Protein 4B2V (pdb70)

Nearest PDB structures (foldseek):
  4b2v-assembly1_A  TM=8.662E-01  e=7.352E-05  Hexophthalma dolichocephala
  1g1p-assembly1_A  TM=5.609E-01  e=7.002E+00  unclassified
  4b2v-assembly1_A  TM=1.032E+00  e=1.340E-06  Hexophthalma dolichocephala
  5fzx-assembly1_A  TM=6.991E-01  e=3.817E-02  Scytodes thoracica
  1g1z-assembly1_A  TM=6.228E-01  e=1.407E+00  unclassified

Solvent-accessible surface area: 2789 Å² total; per-residue (Å²): 162,151,66,27,148,100,57,21,142,0,32,81,52,162,168,133,29,105,117,24,59,50,175,24,65,204,47,62,1,92,100,134

Secondary structure (DSSP, 8-state):
-PPPPTT-B---TTTT----SSEEETTEEE--

Structure (mmCIF, N/CA/C/O backbone):
data_4B2V
#
_entry.id   4B2V
#
_cell.length_a   1.000
_cell.length_b   1.000
_cell.length_c   1.000
_cell.angle_alpha   90.00
_cell.angle_beta   90.00
_cell.angle_gamma   90.00
#
_symmetry.space_group_name_H-M   'P 1'
#
loop_
_atom_site.group_PDB
_atom_site.id
_atom_site.type_symbol
_atom_site.label_atom_id
_atom_site.label_alt_id
_atom_site.label_comp_id
_atom_site.label_asym_id
_atom_site.label_entity_id
_atom_site.label_seq_id
_atom_site.pdbx_PDB_ins_code
_atom_site.Cartn_x
_atom_site.Cartn_y
_atom_site.Cartn_z
_atom_site.occupancy
_atom_site.B_iso_or_equiv
_atom_site.auth_seq_id
_atom_site.auth_comp_id
_atom_site.auth_asym_id
_atom_site.auth_atom_id
_atom_site.pdbx_PDB_model_num
ATOM 1 N N . SER A 1 1 ? -4.567 -13.466 -3.521 1.00 0.00 1 SER A N 1
ATOM 2 C CA . SER A 1 1 ? -4.383 -12.034 -3.839 1.00 0.00 1 SER A CA 1
ATOM 3 C C . SER A 1 1 ? -5.529 -11.203 -3.268 1.00 0.00 1 SER A C 1
ATOM 4 O O . SER A 1 1 ? -6.436 -10.791 -3.993 1.00 0.00 1 SER A O 1
ATOM 14 N N . GLU A 1 2 ? -5.491 -10.967 -1.966 1.00 0.00 2 GLU A N 1
ATOM 15 C CA . GLU A 1 2 ? -6.521 -10.181 -1.303 1.00 0.00 2 GLU A CA 1
ATOM 16 C C . GLU A 1 2 ? -6.049 -8.744 -1.130 1.00 0.00 2 GLU A C 1
ATOM 17 O O . GLU A 1 2 ? -4.904 -8.502 -0.744 1.00 0.00 2 GLU A O 1
ATOM 29 N N . CYS A 1 3 ? -6.931 -7.797 -1.407 1.00 0.00 3 CYS A N 1
ATOM 30 C CA . CYS A 1 3 ? -6.571 -6.389 -1.357 1.00 0.00 3 CYS A CA 1
ATOM 31 C C . CYS A 1 3 ? -6.661 -5.853 0.066 1.00 0.00 3 CYS A C 1
ATOM 32 O O . CYS A 1 3 ? -7.450 -6.333 0.882 1.00 0.00 3 CYS A O 1
ATOM 39 N N . VAL A 1 4 ? -5.842 -4.852 0.347 1.00 0.00 4 VAL A N 1
ATOM 40 C CA . VAL A 1 4 ? -5.817 -4.211 1.649 1.00 0.00 4 VAL A CA 1
ATOM 41 C C . VAL A 1 4 ? -6.928 -3.178 1.741 1.00 0.00 4 VAL A C 1
ATOM 42 O O . VAL A 1 4 ? -7.305 -2.575 0.734 1.00 0.00 4 VAL A O 1
ATOM 55 N N . GLU A 1 5 ? -7.477 -3.014 2.936 1.00 0.00 5 GLU A N 1
ATOM 56 C CA . GLU A 1 5 ? -8.476 -1.986 3.182 1.00 0.00 5 GLU A CA 1
ATOM 57 C C . GLU A 1 5 ? -7.806 -0.620 3.323 1.00 0.00 5 GLU A C 1
ATOM 58 O O . GLU A 1 5 ? -6.586 -0.531 3.496 1.00 0.00 5 GLU A O 1
ATOM 70 N N . ASN A 1 6 ? -8.608 0.436 3.260 1.00 0.00 6 ASN A N 1
ATOM 71 C CA . ASN A 1 6 ? -8.095 1.804 3.314 1.00 0.00 6 ASN A CA 1
ATOM 72 C C . ASN A 1 6 ? -7.337 2.064 4.605 1.00 0.00 6 ASN A C 1
ATOM 73 O O . ASN A 1 6 ? -7.772 1.670 5.689 1.00 0.00 6 ASN A O 1
ATOM 84 N N . GLY A 1 7 ? -6.192 2.718 4.476 1.00 0.00 7 GLY A N 1
ATOM 85 C CA . GLY A 1 7 ? -5.383 3.043 5.632 1.00 0.00 7 GLY A CA 1
ATOM 86 C C . GLY A 1 7 ? -4.385 1.954 5.949 1.00 0.00 7 GLY A C 1
ATOM 87 O O . GLY A 1 7 ? -3.532 2.115 6.826 1.00 0.00 7 GLY A O 1
ATOM 91 N N . GLY A 1 8 ? -4.491 0.843 5.231 1.00 0.00 8 GLY A N 1
ATOM 92 C CA . GLY A 1 8 ? -3.590 -0.269 5.436 1.00 0.00 8 GLY A CA 1
ATOM 93 C C . GLY A 1 8 ? -2.195 0.013 4.916 1.00 0.00 8 GLY A C 1
ATOM 94 O O . GLY A 1 8 ? -1.989 0.948 4.137 1.00 0.00 8 GLY A O 1
ATOM 98 N N . PHE A 1 9 ? -1.240 -0.787 5.356 1.00 0.00 9 PHE A N 1
ATOM 99 C CA . PHE A 1 9 ? 0.141 -0.629 4.952 1.00 0.00 9 PHE A CA 1
ATOM 100 C C . PHE A 1 9 ? 0.483 -1.589 3.823 1.00 0.00 9 PHE A C 1
ATOM 101 O O . PHE A 1 9 ? 0.204 -2.786 3.905 1.00 0.00 9 PHE A O 1
ATOM 118 N N . CYS A 1 10 ? 1.068 -1.055 2.767 1.00 0.00 10 CYS A N 1
ATOM 119 C CA . CYS A 1 10 ? 1.594 -1.874 1.689 1.00 0.00 10 CYS A CA 1
ATOM 120 C C . CYS A 1 10 ? 3.072 -1.570 1.494 1.00 0.00 10 CYS A C 1
ATOM 121 O O . CYS A 1 10 ? 3.455 -0.418 1.295 1.00 0.00 10 CYS A O 1
ATOM 128 N N . PRO A 1 11 ? 3.929 -2.598 1.599 1.00 0.00 11 PRO A N 1
ATOM 129 C CA . PRO A 1 11 ? 5.381 -2.441 1.462 1.00 0.00 11 PRO A CA 1
ATOM 130 C C . PRO A 1 11 ? 5.782 -1.934 0.082 1.00 0.00 11 PRO A C 1
ATOM 131 O O . PRO A 1 11 ? 4.961 -1.897 -0.834 1.00 0.00 11 PRO A O 1
ATOM 142 N N . ASP A 1 12 ? 7.053 -1.553 -0.041 1.00 0.00 12 ASP A N 1
ATOM 143 C CA . ASP A 1 12 ? 7.600 -0.952 -1.260 1.00 0.00 12 ASP A CA 1
ATOM 144 C C . ASP A 1 12 ? 7.126 -1.662 -2.525 1.00 0.00 12 ASP A C 1
ATOM 145 O O . ASP A 1 12 ? 7.504 -2.806 -2.785 1.00 0.00 12 ASP A O 1
ATOM 154 N N . PRO A 1 13 ? 6.286 -0.978 -3.329 1.00 0.00 13 PRO A N 1
ATOM 155 C CA . PRO A 1 13 ? 5.738 -1.525 -4.579 1.00 0.00 13 PRO A CA 1
ATOM 156 C C . PRO A 1 13 ? 6.819 -1.993 -5.541 1.00 0.00 13 PRO A C 1
ATOM 157 O O . PRO A 1 13 ? 6.604 -2.897 -6.348 1.00 0.00 13 PRO A O 1
ATOM 168 N N . GLU A 1 14 ? 7.982 -1.378 -5.446 1.00 0.00 14 GLU A N 1
ATOM 169 C CA . GLU A 1 14 ? 9.095 -1.724 -6.311 1.00 0.00 14 GLU A CA 1
ATOM 170 C C . GLU A 1 14 ? 9.665 -3.092 -5.942 1.00 0.00 14 GLU A C 1
ATOM 171 O O . GLU A 1 14 ? 10.060 -3.864 -6.814 1.00 0.00 14 GLU A O 1
ATOM 183 N N . LYS A 1 15 ? 9.694 -3.399 -4.649 1.00 0.00 15 LYS A N 1
ATOM 184 C CA . LYS A 1 15 ? 10.317 -4.632 -4.180 1.00 0.00 15 LYS A CA 1
ATOM 185 C C . LYS A 1 15 ? 9.288 -5.738 -3.937 1.00 0.00 15 LYS A C 1
ATOM 186 O O . LYS A 1 15 ? 9.486 -6.879 -4.355 1.00 0.00 15 LYS A O 1
ATOM 205 N N . MET A 1 16 ? 8.190 -5.406 -3.264 1.00 0.00 16 MET A N 1
ATOM 206 C CA . MET A 1 16 ? 7.184 -6.409 -2.911 1.00 0.00 16 MET A CA 1
ATOM 207 C C . MET A 1 16 ? 5.988 -6.358 -3.852 1.00 0.00 16 MET A C 1
ATOM 208 O O . MET A 1 16 ? 5.207 -7.308 -3.929 1.00 0.00 16 MET A O 1
ATOM 222 N N . GLY A 1 17 ? 5.859 -5.262 -4.583 1.00 0.00 17 GLY A N 1
ATOM 223 C CA . GLY A 1 17 ? 4.704 -5.074 -5.435 1.00 0.00 17 GLY A CA 1
ATOM 224 C C . GLY A 1 17 ? 3.620 -4.286 -4.734 1.00 0.00 17 GLY A C 1
ATOM 225 O O . GLY A 1 17 ? 3.562 -4.264 -3.506 1.00 0.00 17 GLY A O 1
ATOM 229 N N . ASP A 1 18 ? 2.774 -3.619 -5.503 1.00 0.00 18 ASP A N 1
ATOM 230 C CA . ASP A 1 18 ? 1.680 -2.850 -4.932 1.00 0.00 18 ASP A CA 1
ATOM 231 C C . ASP A 1 18 ? 0.446 -3.726 -4.763 1.00 0.00 18 ASP A C 1
ATOM 232 O O . ASP A 1 18 ? 0.044 -4.444 -5.682 1.00 0.00 18 ASP A O 1
ATOM 241 N N . TRP A 1 19 ? -0.134 -3.689 -3.575 1.00 0.00 19 TRP A N 1
ATOM 242 C CA . TRP A 1 19 ? -1.351 -4.422 -3.298 1.00 0.00 19 TRP A CA 1
ATOM 243 C C . TRP A 1 19 ? -2.247 -3.611 -2.371 1.00 0.00 19 TRP A C 1
ATOM 244 O O . TRP A 1 19 ? -1.906 -3.330 -1.223 1.00 0.00 19 TRP A O 1
ATOM 265 N N . CYS A 1 20 ? -3.373 -3.205 -2.918 1.00 0.00 20 CYS A N 1
ATOM 266 C CA . CYS A 1 20 ? -4.343 -2.374 -2.231 1.00 0.00 20 CYS A CA 1
ATOM 267 C C . CYS A 1 20 ? -5.672 -2.487 -2.946 1.00 0.00 20 CYS A C 1
ATOM 268 O O . CYS A 1 20 ? -5.702 -2.796 -4.137 1.00 0.00 20 CYS A O 1
ATOM 275 N N . CYS A 1 21 ? -6.768 -2.253 -2.253 1.00 0.00 21 CYS A N 1
ATOM 276 C CA . CYS A 1 21 ? -7.999 -2.030 -2.962 1.00 0.00 21 CYS A CA 1
ATOM 277 C C . CYS A 1 21 ? -8.066 -0.548 -3.265 1.00 0.00 21 CYS A C 1
ATOM 278 O O . CYS A 1 21 ? -8.371 0.271 -2.400 1.00 0.00 21 CYS A O 1
ATOM 285 N N . GLY A 1 22 ? -7.781 -0.219 -4.505 1.00 0.00 22 GLY A N 1
ATOM 286 C CA . GLY A 1 22 ? -7.646 1.162 -4.896 1.00 0.00 22 GLY A CA 1
ATOM 287 C C . GLY A 1 22 ? -6.253 1.446 -5.420 1.00 0.00 22 GLY A C 1
ATOM 288 O O . GLY A 1 22 ? -5.913 1.051 -6.535 1.00 0.00 22 GLY A O 1
ATOM 292 N N . ARG A 1 23 ? -5.439 2.119 -4.615 1.00 0.00 23 ARG A N 1
ATOM 293 C CA . ARG A 1 23 ? -4.058 2.422 -4.984 1.00 0.00 23 ARG A CA 1
ATOM 294 C C . ARG A 1 23 ? -3.152 2.361 -3.762 1.00 0.00 23 ARG A C 1
ATOM 295 O O . ARG A 1 23 ? -3.559 2.741 -2.664 1.00 0.00 23 ARG A O 1
ATOM 316 N N . CYS A 1 24 ? -1.923 1.902 -3.951 1.00 0.00 24 CYS A N 1
ATOM 317 C CA . CYS A 1 24 ? -0.940 1.916 -2.878 1.00 0.00 24 CYS A CA 1
ATOM 318 C C . CYS A 1 24 ? -0.070 3.158 -3.027 1.00 0.00 24 CYS A C 1
ATOM 319 O O . CYS A 1 24 ? 0.719 3.271 -3.966 1.00 0.00 24 CYS A O 1
ATOM 326 N N . ILE A 1 25 ? -0.239 4.094 -2.107 1.00 0.00 25 ILE A N 1
ATOM 327 C CA . ILE A 1 25 ? 0.432 5.382 -2.176 1.00 0.00 25 ILE A CA 1
ATOM 328 C C . ILE A 1 25 ? 1.105 5.688 -0.845 1.00 0.00 25 ILE A C 1
ATOM 329 O O . ILE A 1 25 ? 0.440 5.710 0.191 1.00 0.00 25 ILE A O 1
ATOM 345 N N . ARG A 1 26 ? 2.417 5.913 -0.877 1.00 0.00 26 ARG A N 1
ATOM 346 C CA . ARG A 1 26 ? 3.190 6.194 0.332 1.00 0.00 26 ARG A CA 1
ATOM 347 C C . ARG A 1 26 ? 3.079 5.041 1.321 1.00 0.00 26 ARG A C 1
ATOM 348 O O . ARG A 1 26 ? 2.959 5.252 2.530 1.00 0.00 26 ARG A O 1
ATOM 369 N N . ASN A 1 27 ? 3.113 3.825 0.784 1.00 0.00 27 ASN A N 1
ATOM 370 C CA . ASN A 1 27 ? 2.989 2.602 1.578 1.00 0.00 27 ASN A CA 1
ATOM 371 C C . ASN A 1 27 ? 1.636 2.525 2.276 1.00 0.00 27 ASN A C 1
ATOM 372 O O . ASN A 1 27 ? 1.476 1.825 3.278 1.00 0.00 27 ASN A O 1
ATOM 383 N N . GLU A 1 28 ? 0.660 3.238 1.738 1.00 0.00 28 GLU A N 1
ATOM 384 C CA . GLU A 1 28 ? -0.681 3.242 2.293 1.00 0.00 28 GLU A CA 1
ATOM 385 C C . GLU A 1 28 ? -1.682 2.832 1.224 1.00 0.00 28 GLU A C 1
ATOM 386 O O . GLU A 1 28 ? -1.460 3.049 0.035 1.00 0.00 28 GLU A O 1
ATOM 398 N N . CYS A 1 29 ? -2.784 2.254 1.652 1.00 0.00 29 CYS A N 1
ATOM 399 C CA . CYS A 1 29 ? -3.815 1.818 0.735 1.00 0.00 29 CYS A CA 1
ATOM 400 C C . CYS A 1 29 ? -4.947 2.829 0.730 1.00 0.00 29 CYS A C 1
ATOM 401 O O . CYS A 1 29 ? -5.557 3.101 1.767 1.00 0.00 29 CYS A O 1
ATOM 408 N N . ARG A 1 30 ? -5.202 3.401 -0.437 1.00 0.00 30 ARG A N 1
ATOM 409 C CA . ARG A 1 30 ? -6.182 4.466 -0.573 1.00 0.00 30 ARG A CA 1
ATOM 410 C C . ARG A 1 30 ? -7.170 4.152 -1.686 1.00 0.00 30 ARG A C 1
ATOM 411 O O . ARG A 1 30 ? -6.784 3.696 -2.764 1.00 0.00 30 ARG A O 1
ATOM 432 N N . ASN A 1 31 ? -8.437 4.407 -1.424 1.00 0.00 31 ASN A N 1
ATOM 433 C CA . ASN A 1 31 ? -9.480 4.220 -2.419 1.00 0.00 31 ASN A CA 1
ATOM 434 C C . ASN A 1 31 ? -10.401 5.430 -2.433 1.00 0.00 31 ASN A C 1
ATOM 435 O O . ASN A 1 31 ? -10.666 6.024 -1.388 1.00 0.00 31 ASN A O 1
ATOM 446 N N . GLY A 1 32 ? -10.881 5.796 -3.612 1.00 0.00 32 GLY A N 1
ATOM 447 C CA . GLY A 1 32 ? -11.746 6.945 -3.739 1.00 0.00 32 GLY A CA 1
ATOM 448 C C . GLY A 1 32 ? -11.942 7.324 -5.187 1.00 0.00 32 GLY A C 1
ATOM 449 O O . GLY A 1 32 ? -12.996 7.900 -5.524 1.00 0.00 32 GLY A O 1
ATOM 454 N N . SER A 1 1 ? -8.158 -11.240 -6.250 1.00 0.00 1 SER A N 2
ATOM 455 C CA . SER A 1 1 ? -9.344 -10.390 -6.029 1.00 0.00 1 SER A CA 2
ATOM 456 C C . SER A 1 1 ? -9.311 -9.764 -4.640 1.00 0.00 1 SER A C 2
ATOM 457 O O . SER A 1 1 ? -10.053 -8.824 -4.354 1.00 0.00 1 SER A O 2
ATOM 467 N N . GLU A 1 2 ? -8.435 -10.276 -3.787 1.00 0.00 2 GLU A N 2
ATOM 468 C CA . GLU A 1 2 ? -8.338 -9.797 -2.421 1.00 0.00 2 GLU A CA 2
ATOM 469 C C . GLU A 1 2 ? -7.447 -8.566 -2.356 1.00 0.00 2 GLU A C 2
ATOM 470 O O . GLU A 1 2 ? -6.477 -8.446 -3.107 1.00 0.00 2 GLU A O 2
ATOM 482 N N . CYS A 1 3 ? -7.791 -7.647 -1.472 1.00 0.00 3 CYS A N 2
ATOM 483 C CA . CYS A 1 3 ? -7.028 -6.427 -1.303 1.00 0.00 3 CYS A CA 2
ATOM 484 C C . CYS A 1 3 ? -6.820 -6.132 0.166 1.00 0.00 3 CYS A C 2
ATOM 485 O O . CYS A 1 3 ? -7.432 -6.757 1.033 1.00 0.00 3 CYS A O 2
ATOM 492 N N . VAL A 1 4 ? -5.950 -5.176 0.431 1.00 0.00 4 VAL A N 2
ATOM 493 C CA . VAL A 1 4 ? -5.875 -4.554 1.732 1.00 0.00 4 VAL A CA 2
ATOM 494 C C . VAL A 1 4 ? -6.765 -3.315 1.705 1.00 0.00 4 VAL A C 2
ATOM 495 O O . VAL A 1 4 ? -6.920 -2.686 0.656 1.00 0.00 4 VAL A O 2
ATOM 508 N N . GLU A 1 5 ? -7.391 -3.010 2.826 1.00 0.00 5 GLU A N 2
ATOM 509 C CA . GLU A 1 5 ? -8.336 -1.906 2.897 1.00 0.00 5 GLU A CA 2
ATOM 510 C C . GLU A 1 5 ? -7.623 -0.567 3.018 1.00 0.00 5 GLU A C 2
ATOM 511 O O . GLU A 1 5 ? -6.422 -0.506 3.296 1.00 0.00 5 GLU A O 2
ATOM 523 N N . ASN A 1 6 ? -8.382 0.500 2.807 1.00 0.00 6 ASN A N 2
ATOM 524 C CA . ASN A 1 6 ? -7.867 1.861 2.907 1.00 0.00 6 ASN A CA 2
ATOM 525 C C . ASN A 1 6 ? -7.327 2.128 4.303 1.00 0.00 6 ASN A C 2
ATOM 526 O O . ASN A 1 6 ? -8.023 1.944 5.305 1.00 0.00 6 ASN A O 2
ATOM 537 N N . GLY A 1 7 ? -6.079 2.558 4.354 1.00 0.00 7 GLY A N 2
ATOM 538 C CA . GLY A 1 7 ? -5.413 2.779 5.617 1.00 0.00 7 GLY A CA 2
ATOM 539 C C . GLY A 1 7 ? -4.448 1.660 5.933 1.00 0.00 7 GLY A C 2
ATOM 540 O O . GLY A 1 7 ? -3.685 1.736 6.895 1.00 0.00 7 GLY A O 2
ATOM 544 N N . GLY A 1 8 ? -4.484 0.617 5.114 1.00 0.00 8 GLY A N 2
ATOM 545 C CA . GLY A 1 8 ? -3.581 -0.499 5.286 1.00 0.00 8 GLY A CA 2
ATOM 546 C C . GLY A 1 8 ? -2.166 -0.156 4.882 1.00 0.00 8 GLY A C 2
ATOM 547 O O . GLY A 1 8 ? -1.946 0.765 4.088 1.00 0.00 8 GLY A O 2
ATOM 551 N N . PHE A 1 9 ? -1.206 -0.881 5.431 1.00 0.00 9 PHE A N 2
ATOM 552 C CA . PHE A 1 9 ? 0.194 -0.647 5.124 1.00 0.00 9 PHE A CA 2
ATOM 553 C C . PHE A 1 9 ? 0.674 -1.621 4.059 1.00 0.00 9 PHE A C 2
ATOM 554 O O . PHE A 1 9 ? 0.590 -2.838 4.234 1.00 0.00 9 PHE A O 2
ATOM 571 N N . CYS A 1 10 ? 1.174 -1.088 2.961 1.00 0.00 10 CYS A N 2
ATOM 572 C CA . CYS A 1 10 ? 1.744 -1.914 1.912 1.00 0.00 10 CYS A CA 2
ATOM 573 C C . CYS A 1 10 ? 3.217 -1.573 1.739 1.00 0.00 10 CYS A C 2
ATOM 574 O O . CYS A 1 10 ? 3.580 -0.403 1.674 1.00 0.00 10 CYS A O 2
ATOM 581 N N . PRO A 1 11 ? 4.093 -2.586 1.716 1.00 0.00 11 PRO A N 2
ATOM 582 C CA . PRO A 1 11 ? 5.518 -2.381 1.455 1.00 0.00 11 PRO A CA 2
ATOM 583 C C . PRO A 1 11 ? 5.736 -1.820 0.058 1.00 0.00 11 PRO A C 2
ATOM 584 O O . PRO A 1 11 ? 4.816 -1.835 -0.760 1.00 0.00 11 PRO A O 2
ATOM 595 N N . ASP A 1 12 ? 6.948 -1.337 -0.195 1.00 0.00 12 ASP A N 2
ATOM 596 C CA . ASP A 1 12 ? 7.297 -0.695 -1.464 1.00 0.00 12 ASP A C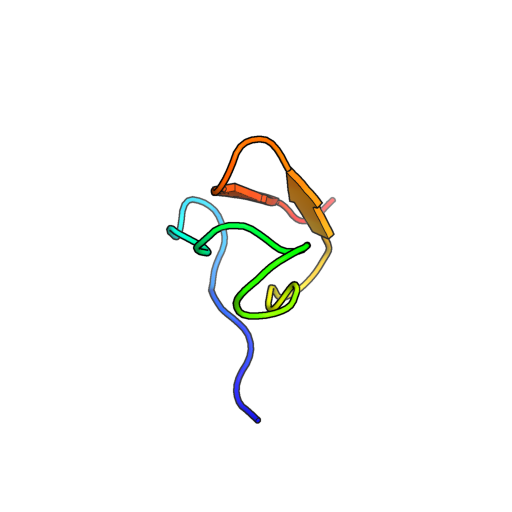A 2
ATOM 597 C C . ASP A 1 12 ? 6.755 -1.487 -2.654 1.00 0.00 12 ASP A C 2
ATOM 598 O O . ASP A 1 12 ? 7.236 -2.583 -2.951 1.00 0.00 12 ASP A O 2
ATOM 607 N N . PRO A 1 13 ? 5.738 -0.937 -3.343 1.00 0.00 13 PRO A N 2
ATOM 608 C CA . PRO A 1 13 ? 5.001 -1.651 -4.397 1.00 0.00 13 PRO A CA 2
ATOM 609 C C . PRO A 1 13 ? 5.874 -2.096 -5.562 1.00 0.00 13 PRO A C 2
ATOM 610 O O . PRO A 1 13 ? 5.597 -3.105 -6.209 1.00 0.00 13 PRO A O 2
ATOM 621 N N . GLU A 1 14 ? 6.926 -1.350 -5.825 1.00 0.00 14 GLU A N 2
ATOM 622 C CA . GLU A 1 14 ? 7.782 -1.641 -6.961 1.00 0.00 14 GLU A CA 2
ATOM 623 C C . GLU A 1 14 ? 8.797 -2.731 -6.629 1.00 0.00 14 GLU A C 2
ATOM 624 O O . GLU A 1 14 ? 9.289 -3.424 -7.521 1.00 0.00 14 GLU A O 2
ATOM 636 N N . LYS A 1 15 ? 9.115 -2.879 -5.350 1.00 0.00 15 LYS A N 2
ATOM 637 C CA . LYS A 1 15 ? 10.068 -3.894 -4.919 1.00 0.00 15 LYS A CA 2
ATOM 638 C C . LYS A 1 15 ? 9.359 -5.159 -4.431 1.00 0.00 15 LYS A C 2
ATOM 639 O O . LYS A 1 15 ? 9.743 -6.270 -4.793 1.00 0.00 15 LYS A O 2
ATOM 658 N N . MET A 1 16 ? 8.319 -4.995 -3.618 1.00 0.00 16 MET A N 2
ATOM 659 C CA . MET A 1 16 ? 7.662 -6.143 -2.990 1.00 0.00 16 MET A CA 2
ATOM 660 C C . MET A 1 16 ? 6.262 -6.397 -3.541 1.00 0.00 16 MET A C 2
ATOM 661 O O . MET A 1 16 ? 5.556 -7.290 -3.066 1.00 0.00 16 MET A O 2
ATOM 675 N N . GLY A 1 17 ? 5.860 -5.625 -4.538 1.00 0.00 17 GLY A N 2
ATOM 676 C CA . GLY A 1 17 ? 4.569 -5.843 -5.157 1.00 0.00 17 GLY A CA 2
ATOM 677 C C . GLY A 1 17 ? 3.514 -4.883 -4.652 1.00 0.00 17 GLY A C 2
ATOM 678 O O . GLY A 1 17 ? 3.489 -4.538 -3.471 1.00 0.00 17 GLY A O 2
ATOM 682 N N . ASP A 1 18 ? 2.647 -4.451 -5.551 1.00 0.00 18 ASP A N 2
ATOM 683 C CA . ASP A 1 18 ? 1.581 -3.520 -5.212 1.00 0.00 18 ASP A CA 2
ATOM 684 C C . ASP A 1 18 ? 0.313 -4.278 -4.860 1.00 0.00 18 ASP A C 2
ATOM 685 O O . ASP A 1 18 ? -0.237 -5.003 -5.694 1.00 0.00 18 ASP A O 2
ATOM 694 N N . TRP A 1 19 ? -0.147 -4.129 -3.629 1.00 0.00 19 TRP A N 2
ATOM 695 C CA . TRP A 1 19 ? -1.394 -4.739 -3.218 1.00 0.00 19 TRP A CA 2
ATOM 696 C C . TRP A 1 19 ? -2.248 -3.742 -2.447 1.00 0.00 19 TRP A C 2
ATOM 697 O O . TRP A 1 19 ? -1.908 -3.312 -1.348 1.00 0.00 19 TRP A O 2
ATOM 718 N N . CYS A 1 20 ? -3.350 -3.374 -3.068 1.00 0.00 20 CYS A N 2
ATOM 719 C CA . CYS A 1 20 ? -4.312 -2.447 -2.505 1.00 0.00 20 CYS A CA 2
ATOM 720 C C . CYS A 1 20 ? -5.620 -2.621 -3.243 1.00 0.00 20 CYS A C 2
ATOM 721 O O . CYS A 1 20 ? -5.633 -3.155 -4.353 1.00 0.00 20 CYS A O 2
ATOM 728 N N . CYS A 1 21 ? -6.718 -2.202 -2.655 1.00 0.00 21 CYS A N 2
ATOM 729 C CA . CYS A 1 21 ? -7.904 -2.018 -3.452 1.00 0.00 21 CYS A CA 2
ATOM 730 C C . CYS A 1 21 ? -8.037 -0.537 -3.706 1.00 0.00 21 CYS A C 2
ATOM 731 O O . CYS A 1 21 ? -8.448 0.232 -2.839 1.00 0.00 21 CYS A O 2
ATOM 738 N N . GLY A 1 22 ? -7.691 -0.159 -4.912 1.00 0.00 22 GLY A N 2
ATOM 739 C CA . GLY A 1 22 ? -7.545 1.232 -5.241 1.00 0.00 22 GLY A CA 2
ATOM 740 C C . GLY A 1 22 ? -6.122 1.525 -5.651 1.00 0.00 22 GLY A C 2
ATOM 741 O O . GLY A 1 22 ? -5.667 1.049 -6.690 1.00 0.00 22 GLY A O 2
ATOM 745 N N . ARG A 1 23 ? -5.404 2.281 -4.830 1.00 0.00 23 ARG A N 2
ATOM 746 C CA . ARG A 1 23 ? -4.015 2.622 -5.122 1.00 0.00 23 ARG A CA 2
ATOM 747 C C . ARG A 1 23 ? -3.190 2.685 -3.838 1.00 0.00 23 ARG A C 2
ATOM 748 O O . ARG A 1 23 ? -3.680 3.140 -2.803 1.00 0.00 23 ARG A O 2
ATOM 769 N N . CYS A 1 24 ? -1.942 2.235 -3.908 1.00 0.00 24 CYS A N 2
ATOM 770 C CA . CYS A 1 24 ? -1.037 2.323 -2.770 1.00 0.00 24 CYS A CA 2
ATOM 771 C C . CYS A 1 24 ? -0.117 3.535 -2.918 1.00 0.00 24 CYS A C 2
ATOM 772 O O . CYS A 1 24 ? 0.733 3.583 -3.809 1.00 0.00 24 CYS A O 2
ATOM 779 N N . ILE A 1 25 ? -0.319 4.520 -2.052 1.00 0.00 25 ILE A N 2
ATOM 780 C CA . ILE A 1 25 ? 0.472 5.740 -2.061 1.00 0.00 25 ILE A CA 2
ATOM 781 C C . ILE A 1 25 ? 1.329 5.816 -0.803 1.00 0.00 25 ILE A C 2
ATOM 782 O O . ILE A 1 25 ? 0.799 5.919 0.307 1.00 0.00 25 ILE A O 2
ATOM 798 N N . ARG A 1 26 ? 2.646 5.748 -0.985 1.00 0.00 26 ARG A N 2
ATOM 799 C CA . ARG A 1 26 ? 3.599 5.872 0.117 1.00 0.00 26 ARG A CA 2
ATOM 800 C C . ARG A 1 26 ? 3.303 4.867 1.222 1.00 0.00 26 ARG A C 2
ATOM 801 O O . ARG A 1 26 ? 3.076 5.240 2.374 1.00 0.00 26 ARG A O 2
ATOM 822 N N . ASN A 1 27 ? 3.284 3.595 0.845 1.00 0.00 27 ASN A N 2
ATOM 823 C CA . ASN A 1 27 ? 3.115 2.485 1.784 1.00 0.00 27 ASN A CA 2
ATOM 824 C C . ASN A 1 27 ? 1.731 2.472 2.427 1.00 0.00 27 ASN A C 2
ATOM 825 O O . ASN A 1 27 ? 1.526 1.832 3.457 1.00 0.00 27 ASN A O 2
ATOM 836 N N . GLU A 1 28 ? 0.782 3.156 1.813 1.00 0.00 28 GLU A N 2
ATOM 837 C CA . GLU A 1 28 ? -0.581 3.170 2.315 1.00 0.00 28 GLU A CA 2
ATOM 838 C C . GLU A 1 28 ? -1.547 2.829 1.195 1.00 0.00 28 GLU A C 2
ATOM 839 O O . GLU A 1 28 ? -1.340 3.214 0.049 1.00 0.00 28 GLU A O 2
ATOM 851 N N . CYS A 1 29 ? -2.612 2.137 1.536 1.00 0.00 29 CYS A N 2
ATOM 852 C CA . CYS A 1 29 ? -3.621 1.765 0.564 1.00 0.00 29 CYS A CA 2
ATOM 853 C C . CYS A 1 29 ? -4.798 2.709 0.684 1.00 0.00 29 CYS A C 2
ATOM 854 O O . CYS A 1 29 ? -5.306 2.938 1.778 1.00 0.00 29 CYS A O 2
ATOM 861 N N . ARG A 1 30 ? -5.201 3.285 -0.436 1.00 0.00 30 ARG A N 2
ATOM 862 C CA . ARG A 1 30 ? -6.288 4.247 -0.448 1.00 0.00 30 ARG A CA 2
ATOM 863 C C . ARG A 1 30 ? -7.334 3.845 -1.472 1.00 0.00 30 ARG A C 2
ATOM 864 O O . ARG A 1 30 ? -7.000 3.415 -2.581 1.00 0.00 30 ARG A O 2
ATOM 885 N N . ASN A 1 31 ? -8.596 3.986 -1.103 1.00 0.00 31 ASN A N 2
ATOM 886 C CA . ASN A 1 31 ? -9.690 3.640 -1.994 1.00 0.00 31 ASN A CA 2
ATOM 887 C C . ASN A 1 31 ? -10.544 4.867 -2.276 1.00 0.00 31 ASN A C 2
ATOM 888 O O . ASN A 1 31 ? -10.732 5.718 -1.403 1.00 0.00 31 ASN A O 2
ATOM 899 N N . GLY A 1 32 ? -11.045 4.959 -3.496 1.00 0.00 32 GLY A N 2
ATOM 900 C CA . GLY A 1 32 ? -11.840 6.096 -3.896 1.00 0.00 32 GLY A CA 2
ATOM 901 C C . GLY A 1 32 ? -12.508 5.850 -5.227 1.00 0.00 32 GLY A C 2
ATOM 902 O O . GLY A 1 32 ? -11.959 5.064 -6.026 1.00 0.00 32 GLY A O 2
ATOM 907 N N . SER A 1 1 ? -6.920 -12.838 2.422 1.00 0.00 1 SER A N 3
ATOM 908 C CA . SER A 1 1 ? -7.739 -11.690 1.987 1.00 0.00 1 SER A CA 3
ATOM 909 C C . SER A 1 1 ? -7.045 -10.957 0.846 1.00 0.00 1 SER A C 3
ATOM 910 O O . SER A 1 1 ? -5.863 -10.613 0.941 1.00 0.00 1 SER A O 3
ATOM 920 N N . GLU A 1 2 ? -7.773 -10.728 -0.237 1.00 0.00 2 GLU A N 3
ATOM 921 C CA . GLU A 1 2 ? -7.222 -10.035 -1.390 1.00 0.00 2 GLU A CA 3
ATOM 922 C C . GLU A 1 2 ? -7.212 -8.532 -1.148 1.00 0.00 2 GLU A C 3
ATOM 923 O O . GLU A 1 2 ? -8.143 -7.998 -0.546 1.00 0.00 2 GLU A O 3
ATOM 935 N N . CYS A 1 3 ? -6.149 -7.885 -1.628 1.00 0.00 3 CYS A N 3
ATOM 936 C CA . CYS A 1 3 ? -5.916 -6.439 -1.504 1.00 0.00 3 CYS A CA 3
ATOM 937 C C . CYS A 1 3 ? -5.912 -5.948 -0.052 1.00 0.00 3 CYS A C 3
ATOM 938 O O . CYS A 1 3 ? -6.541 -6.522 0.839 1.00 0.00 3 CYS A O 3
ATOM 945 N N . VAL A 1 4 ? -5.153 -4.893 0.186 1.00 0.00 4 VAL A N 3
ATOM 946 C CA . VAL A 1 4 ? -5.077 -4.282 1.500 1.00 0.00 4 VAL A CA 3
ATOM 947 C C . VAL A 1 4 ? -6.098 -3.161 1.605 1.00 0.00 4 VAL A C 3
ATOM 948 O O . VAL A 1 4 ? -6.213 -2.326 0.707 1.00 0.00 4 VAL A O 3
ATOM 961 N N . GLU A 1 5 ? -6.831 -3.147 2.706 1.00 0.00 5 GLU A N 3
ATOM 962 C CA . GLU A 1 5 ? -7.916 -2.196 2.901 1.00 0.00 5 GLU A CA 3
ATOM 963 C C . GLU A 1 5 ? -7.376 -0.780 3.054 1.00 0.00 5 GLU A C 3
ATOM 964 O O . GLU A 1 5 ? -6.186 -0.582 3.306 1.00 0.00 5 GLU A O 3
ATOM 976 N N . ASN A 1 6 ? -8.261 0.199 2.906 1.00 0.00 6 ASN A N 3
ATOM 977 C CA . ASN A 1 6 ? -7.871 1.599 2.988 1.00 0.00 6 ASN A CA 3
ATOM 978 C C . ASN A 1 6 ? -7.313 1.911 4.369 1.00 0.00 6 ASN A C 3
ATOM 979 O O . ASN A 1 6 ? -7.874 1.499 5.388 1.00 0.00 6 ASN A O 3
ATOM 990 N N . GLY A 1 7 ? -6.187 2.607 4.391 1.00 0.00 7 GLY A N 3
ATOM 991 C CA . GLY A 1 7 ? -5.525 2.914 5.641 1.00 0.00 7 GLY A CA 3
ATOM 992 C C . GLY A 1 7 ? -4.595 1.801 6.080 1.00 0.00 7 GLY A C 3
ATOM 993 O O . GLY A 1 7 ? -4.016 1.855 7.168 1.00 0.00 7 GLY A O 3
ATOM 997 N N . GLY A 1 8 ? -4.463 0.787 5.236 1.00 0.00 8 GLY A N 3
ATOM 998 C CA . GLY A 1 8 ? -3.552 -0.300 5.512 1.00 0.00 8 GLY A CA 3
ATOM 999 C C . GLY A 1 8 ? -2.163 -0.022 4.982 1.00 0.00 8 GLY A C 3
ATOM 1000 O O . GLY A 1 8 ? -1.997 0.738 4.028 1.00 0.00 8 GLY A O 3
ATOM 1004 N N . PHE A 1 9 ? -1.165 -0.630 5.603 1.00 0.00 9 PHE A N 3
ATOM 1005 C CA . PHE A 1 9 ? 0.215 -0.436 5.197 1.00 0.00 9 PHE A CA 3
ATOM 1006 C C . PHE A 1 9 ? 0.594 -1.407 4.087 1.00 0.00 9 PHE A C 3
ATOM 1007 O O . PHE A 1 9 ? 0.506 -2.626 4.256 1.00 0.00 9 PHE A O 3
ATOM 1024 N N . CYS A 1 10 ? 1.017 -0.868 2.959 1.00 0.00 10 CYS A N 3
ATOM 1025 C CA . CYS A 1 10 ? 1.525 -1.688 1.876 1.00 0.00 10 CYS A CA 3
ATOM 1026 C C . CYS A 1 10 ? 3.028 -1.495 1.758 1.00 0.00 10 CYS A C 3
ATOM 1027 O O . CYS A 1 10 ? 3.514 -0.367 1.704 1.00 0.00 10 CYS A O 3
ATOM 1034 N N . PRO A 1 11 ? 3.788 -2.597 1.773 1.00 0.00 11 PRO A N 3
ATOM 1035 C CA . PRO A 1 11 ? 5.243 -2.549 1.640 1.00 0.00 11 PRO A CA 3
ATOM 1036 C C . PRO A 1 11 ? 5.662 -2.067 0.258 1.00 0.00 11 PRO A C 3
ATOM 1037 O O . PRO A 1 11 ? 4.836 -1.988 -0.649 1.00 0.00 11 PRO A O 3
ATOM 1048 N N . ASP A 1 12 ? 6.945 -1.754 0.127 1.00 0.00 12 ASP A N 3
ATOM 1049 C CA . ASP A 1 12 ? 7.520 -1.185 -1.093 1.00 0.00 12 ASP A CA 3
ATOM 1050 C C . ASP A 1 12 ? 6.993 -1.848 -2.363 1.00 0.00 12 ASP A C 3
ATOM 1051 O O . ASP A 1 12 ? 7.362 -2.980 -2.682 1.00 0.00 12 ASP A O 3
ATOM 1060 N N . PRO A 1 13 ? 6.131 -1.133 -3.113 1.00 0.00 13 PRO A N 3
ATOM 1061 C CA . PRO A 1 13 ? 5.532 -1.642 -4.355 1.00 0.00 13 PRO A CA 3
ATOM 1062 C C . PRO A 1 13 ? 6.580 -2.038 -5.383 1.00 0.00 13 PRO A C 3
ATOM 1063 O O . PRO A 1 13 ? 6.337 -2.886 -6.242 1.00 0.00 13 PRO A O 3
ATO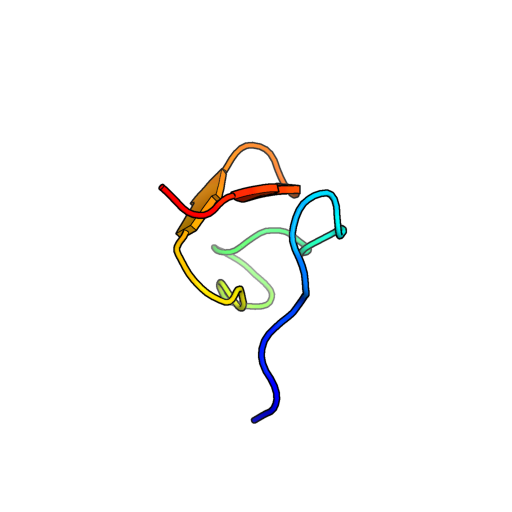M 1074 N N . GLU A 1 14 ? 7.741 -1.414 -5.295 1.00 0.00 14 GLU A N 3
ATOM 1075 C CA . GLU A 1 14 ? 8.858 -1.757 -6.160 1.00 0.00 14 GLU A CA 3
ATOM 1076 C C . GLU A 1 14 ? 9.213 -3.237 -6.024 1.00 0.00 14 GLU A C 3
ATOM 1077 O O . GLU A 1 14 ? 9.463 -3.914 -7.019 1.00 0.00 14 GLU A O 3
ATOM 1089 N N . LYS A 1 15 ? 9.228 -3.734 -4.791 1.00 0.00 15 LYS A N 3
ATOM 1090 C CA . LYS A 1 15 ? 9.610 -5.116 -4.531 1.00 0.00 15 LYS A CA 3
ATOM 1091 C C . LYS A 1 15 ? 8.391 -6.027 -4.359 1.00 0.00 15 LYS A C 3
ATOM 1092 O O . LYS A 1 15 ? 8.326 -7.098 -4.956 1.00 0.00 15 LYS A O 3
ATOM 1111 N N . MET A 1 16 ? 7.416 -5.590 -3.569 1.00 0.00 16 MET A N 3
ATOM 1112 C CA . MET A 1 16 ? 6.274 -6.441 -3.232 1.00 0.00 16 MET A CA 3
ATOM 1113 C C . MET A 1 16 ? 5.096 -6.214 -4.172 1.00 0.00 16 MET A C 3
ATOM 1114 O O . MET A 1 16 ? 4.086 -6.920 -4.095 1.00 0.00 16 MET A O 3
ATOM 1128 N N . GLY A 1 17 ? 5.225 -5.239 -5.057 1.00 0.00 17 GLY A N 3
ATOM 1129 C CA . GLY A 1 17 ? 4.143 -4.911 -5.962 1.00 0.00 17 GLY A CA 3
ATOM 1130 C C . GLY A 1 17 ? 3.159 -3.938 -5.344 1.00 0.00 17 GLY A C 3
ATOM 1131 O O . GLY A 1 17 ? 3.067 -3.833 -4.122 1.00 0.00 17 GLY A O 3
ATOM 1135 N N . ASP A 1 18 ? 2.450 -3.201 -6.184 1.00 0.00 18 ASP A N 3
ATOM 1136 C CA . ASP A 1 18 ? 1.403 -2.300 -5.716 1.00 0.00 18 ASP A CA 3
ATOM 1137 C C . ASP A 1 18 ? 0.159 -3.108 -5.396 1.00 0.00 18 ASP A C 3
ATOM 1138 O O . ASP A 1 18 ? -0.614 -3.451 -6.293 1.00 0.00 18 ASP A O 3
ATOM 1147 N N . TRP A 1 19 ? -0.022 -3.448 -4.131 1.00 0.00 19 TRP A N 3
ATOM 1148 C CA . TRP A 1 19 ? -1.171 -4.232 -3.738 1.00 0.00 19 TRP A CA 3
ATOM 1149 C C . TRP A 1 19 ? -1.947 -3.536 -2.628 1.00 0.00 19 TRP A C 3
ATOM 1150 O O . TRP A 1 19 ? -1.487 -3.395 -1.498 1.00 0.00 19 TRP A O 3
ATOM 1171 N N . CYS A 1 20 ? -3.137 -3.110 -2.991 1.00 0.00 20 CYS A N 3
ATOM 1172 C CA . CYS A 1 20 ? -4.073 -2.464 -2.097 1.00 0.00 20 CYS A CA 3
ATOM 1173 C C . CYS A 1 20 ? -5.450 -2.607 -2.699 1.00 0.00 20 CYS A C 3
ATOM 1174 O O . CYS A 1 20 ? -5.573 -2.993 -3.861 1.00 0.00 20 CYS A O 3
ATOM 1181 N N . CYS A 1 21 ? -6.485 -2.326 -1.941 1.00 0.00 21 CYS A N 3
ATOM 1182 C CA . CYS A 1 21 ? -7.769 -2.141 -2.553 1.00 0.00 21 CYS A CA 3
ATOM 1183 C C . CYS A 1 21 ? -7.805 -0.695 -3.004 1.00 0.00 21 CYS A C 3
ATOM 1184 O O . CYS A 1 21 ? -7.944 0.220 -2.193 1.00 0.00 21 CYS A O 3
ATOM 1191 N N . GLY A 1 22 ? -7.650 -0.501 -4.296 1.00 0.00 22 GLY A N 3
ATOM 1192 C CA . GLY A 1 22 ? -7.472 0.827 -4.832 1.00 0.00 22 GLY A CA 3
ATOM 1193 C C . GLY A 1 22 ? -6.045 1.038 -5.305 1.00 0.00 22 GLY A C 3
ATOM 1194 O O . GLY A 1 22 ? -5.637 0.498 -6.333 1.00 0.00 22 GLY A O 3
ATOM 1198 N N . ARG A 1 23 ? -5.272 1.800 -4.537 1.00 0.00 23 ARG A N 3
ATOM 1199 C CA . ARG A 1 23 ? -3.888 2.109 -4.895 1.00 0.00 23 ARG A CA 3
ATOM 1200 C C . ARG A 1 23 ? -2.981 2.089 -3.668 1.00 0.00 23 ARG A C 3
ATOM 1201 O O . ARG A 1 23 ? -3.423 2.411 -2.562 1.00 0.00 23 ARG A O 3
ATOM 1222 N N . CYS A 1 24 ? -1.719 1.712 -3.864 1.00 0.00 24 CYS A N 3
ATOM 1223 C CA . CYS A 1 24 ? -0.721 1.808 -2.805 1.00 0.00 24 CYS A CA 3
ATOM 1224 C C . CYS A 1 24 ? 0.077 3.092 -2.994 1.00 0.00 24 CYS A C 3
ATOM 1225 O O . CYS A 1 24 ? 0.865 3.223 -3.933 1.00 0.00 24 CYS A O 3
ATOM 1232 N N . ILE A 1 25 ? -0.139 4.037 -2.098 1.00 0.00 25 ILE A N 3
ATOM 1233 C CA . ILE A 1 25 ? 0.425 5.366 -2.231 1.00 0.00 25 ILE A CA 3
ATOM 1234 C C . ILE A 1 25 ? 1.144 5.768 -0.949 1.00 0.00 25 ILE A C 3
ATOM 1235 O O . ILE A 1 25 ? 0.504 5.983 0.083 1.00 0.00 25 ILE A O 3
ATOM 1251 N N . ARG A 1 26 ? 2.473 5.852 -1.020 1.00 0.00 26 ARG A N 3
ATOM 1252 C CA . ARG A 1 26 ? 3.306 6.208 0.130 1.00 0.00 26 ARG A CA 3
ATOM 1253 C C . ARG A 1 26 ? 3.178 5.155 1.223 1.00 0.00 26 ARG A C 3
ATOM 1254 O O . ARG A 1 26 ? 3.122 5.477 2.410 1.00 0.00 26 ARG A O 3
ATOM 1275 N N . ASN A 1 27 ? 3.133 3.895 0.793 1.00 0.00 27 ASN A N 3
ATOM 1276 C CA . ASN A 1 27 ? 2.988 2.748 1.693 1.00 0.00 27 ASN A CA 3
ATOM 1277 C C . ASN A 1 27 ? 1.651 2.789 2.424 1.00 0.00 27 ASN A C 3
ATOM 1278 O O . ASN A 1 27 ? 1.496 2.220 3.507 1.00 0.00 27 ASN A O 3
ATOM 1289 N N . GLU A 1 28 ? 0.691 3.461 1.816 1.00 0.00 28 GLU A N 3
ATOM 1290 C CA . GLU A 1 28 ? -0.653 3.562 2.355 1.00 0.00 28 GLU A CA 3
ATOM 1291 C C . GLU A 1 28 ? -1.635 3.098 1.291 1.00 0.00 28 GLU A C 3
ATOM 1292 O O . GLU A 1 28 ? -1.427 3.346 0.105 1.00 0.00 28 GLU A O 3
ATOM 1304 N N . CYS A 1 29 ? -2.702 2.447 1.699 1.00 0.00 29 CYS A N 3
ATOM 1305 C CA . CYS A 1 29 ? -3.687 1.966 0.747 1.00 0.00 29 CYS A CA 3
ATOM 1306 C C . CYS A 1 29 ? -4.885 2.894 0.717 1.00 0.00 29 CYS A C 3
ATOM 1307 O O . CYS A 1 29 ? -5.520 3.141 1.743 1.00 0.00 29 CYS A O 3
ATOM 1314 N N . ARG A 1 30 ? -5.173 3.427 -0.461 1.00 0.00 30 ARG A N 3
ATOM 1315 C CA . ARG A 1 30 ? -6.284 4.347 -0.627 1.00 0.00 30 ARG A CA 3
ATOM 1316 C C . ARG A 1 30 ? -7.270 3.799 -1.643 1.00 0.00 30 ARG A C 3
ATOM 1317 O O . ARG A 1 30 ? -6.870 3.213 -2.654 1.00 0.00 30 ARG A O 3
ATOM 1338 N N . ASN A 1 31 ? -8.549 3.986 -1.372 1.00 0.00 31 ASN A N 3
ATOM 1339 C CA . ASN A 1 31 ? -9.602 3.507 -2.255 1.00 0.00 31 ASN A CA 3
ATOM 1340 C C . ASN A 1 31 ? -10.458 4.678 -2.721 1.00 0.00 31 ASN A C 3
ATOM 1341 O O . ASN A 1 31 ? -10.883 5.501 -1.908 1.00 0.00 31 ASN A O 3
ATOM 1352 N N . GLY A 1 32 ? -10.713 4.751 -4.020 1.00 0.00 32 GLY A N 3
ATOM 1353 C CA . GLY A 1 32 ? -11.502 5.840 -4.559 1.00 0.00 32 GLY A CA 3
ATOM 1354 C C . GLY A 1 32 ? -10.646 7.029 -4.936 1.00 0.00 32 GLY A C 3
ATOM 1355 O O . GLY A 1 32 ? -10.405 7.891 -4.071 1.00 0.00 32 GLY A O 3
ATOM 1360 N N . SER A 1 1 ? -9.990 -14.475 1.493 1.00 0.00 1 SER A N 4
ATOM 1361 C CA . SER A 1 1 ? -8.899 -13.504 1.267 1.00 0.00 1 SER A CA 4
ATOM 1362 C C . SER A 1 1 ? -9.466 -12.207 0.699 1.00 0.00 1 SER A C 4
ATOM 1363 O O . SER A 1 1 ? -9.680 -12.084 -0.508 1.00 0.00 1 SER A O 4
ATOM 1373 N N . GLU A 1 2 ? -9.721 -11.244 1.574 1.00 0.00 2 GLU A N 4
ATOM 1374 C CA . GLU A 1 2 ? -10.299 -9.976 1.161 1.00 0.00 2 GLU A CA 4
ATOM 1375 C C . GLU A 1 2 ? -9.203 -8.949 0.909 1.00 0.00 2 GLU A C 4
ATOM 1376 O O . GLU A 1 2 ? -8.081 -9.079 1.410 1.00 0.00 2 GLU A O 4
ATOM 1388 N N . CYS A 1 3 ? -9.531 -7.937 0.122 1.00 0.00 3 CYS A N 4
ATOM 1389 C CA . CYS A 1 3 ? -8.594 -6.869 -0.182 1.00 0.00 3 CYS A CA 4
ATOM 1390 C C . CYS A 1 3 ? -8.464 -5.919 1.000 1.00 0.00 3 CYS A C 4
ATOM 1391 O O . CYS A 1 3 ? -9.435 -5.657 1.713 1.00 0.00 3 CYS A O 4
ATOM 1398 N N . VAL A 1 4 ? -7.262 -5.414 1.214 1.00 0.00 4 VAL A N 4
ATOM 1399 C CA . VAL A 1 4 ? -7.023 -4.452 2.274 1.00 0.00 4 VAL A CA 4
ATOM 1400 C C . VAL A 1 4 ? -7.303 -3.044 1.762 1.00 0.00 4 VAL A C 4
ATOM 1401 O O . VAL A 1 4 ? -6.702 -2.586 0.794 1.00 0.00 4 VAL A O 4
ATOM 1414 N N . GLU A 1 5 ? -8.238 -2.375 2.410 1.00 0.00 5 GLU A N 4
ATOM 1415 C CA . GLU A 1 5 ? -8.763 -1.112 1.917 1.00 0.00 5 GLU A CA 4
ATOM 1416 C C . GLU A 1 5 ? -7.921 0.070 2.394 1.00 0.00 5 GLU A C 4
ATOM 1417 O O . GLU A 1 5 ? -6.835 -0.114 2.948 1.00 0.00 5 GLU A O 4
ATOM 1429 N N . ASN A 1 6 ? -8.429 1.279 2.165 1.00 0.00 6 ASN A N 4
ATOM 1430 C CA . ASN A 1 6 ? -7.733 2.505 2.538 1.00 0.00 6 ASN A CA 4
ATOM 1431 C C . ASN A 1 6 ? -7.273 2.478 3.994 1.00 0.00 6 ASN A C 4
ATOM 1432 O O . ASN A 1 6 ? -7.982 2.005 4.884 1.00 0.00 6 ASN A O 4
ATOM 1443 N N . GLY A 1 7 ? -6.064 2.971 4.215 1.00 0.00 7 GLY A N 4
ATOM 1444 C CA . GLY A 1 7 ? -5.495 2.980 5.545 1.00 0.00 7 GLY A CA 4
ATOM 1445 C C . GLY A 1 7 ? -4.629 1.766 5.793 1.00 0.00 7 GLY A C 4
ATOM 1446 O O . GLY A 1 7 ? -3.973 1.659 6.828 1.00 0.00 7 GLY A O 4
ATOM 1450 N N . GLY A 1 8 ? -4.634 0.845 4.841 1.00 0.00 8 GLY A N 4
ATOM 1451 C CA . GLY A 1 8 ? -3.806 -0.335 4.946 1.00 0.00 8 GLY A CA 4
ATOM 1452 C C . GLY A 1 8 ? -2.342 -0.024 4.738 1.00 0.00 8 GLY A C 4
ATOM 1453 O O . GLY A 1 8 ? -1.995 0.960 4.075 1.00 0.00 8 GLY A O 4
ATOM 1457 N N . PHE A 1 9 ? -1.484 -0.838 5.327 1.00 0.00 9 PHE A N 4
ATOM 1458 C CA . PHE A 1 9 ? -0.055 -0.684 5.158 1.00 0.00 9 PHE A CA 4
ATOM 1459 C C . PHE A 1 9 ? 0.459 -1.659 4.109 1.00 0.00 9 PHE A C 4
ATOM 1460 O O . PHE A 1 9 ? 0.156 -2.852 4.149 1.00 0.00 9 PHE A O 4
ATOM 1477 N N . CYS A 1 10 ? 1.234 -1.140 3.179 1.00 0.00 10 CYS A N 4
ATOM 1478 C CA . CYS A 1 10 ? 1.817 -1.948 2.123 1.00 0.00 10 CYS A CA 4
ATOM 1479 C C . CYS A 1 10 ? 3.295 -1.620 1.981 1.00 0.00 10 CYS A C 4
ATOM 1480 O O . CYS A 1 10 ? 3.704 -0.479 2.183 1.00 0.00 10 CYS A O 4
ATOM 1487 N N . PRO A 1 11 ? 4.128 -2.627 1.694 1.00 0.00 11 PRO A N 4
ATOM 1488 C CA . PRO A 1 11 ? 5.542 -2.409 1.393 1.00 0.00 11 PRO A CA 4
ATOM 1489 C C . PRO A 1 11 ? 5.715 -1.655 0.083 1.00 0.00 11 PRO A C 4
ATOM 1490 O O . PRO A 1 11 ? 4.778 -1.560 -0.710 1.00 0.00 11 PRO A O 4
ATOM 1501 N N . ASP A 1 12 ? 6.918 -1.136 -0.132 1.00 0.00 12 ASP A N 4
ATOM 1502 C CA . ASP A 1 12 ? 7.234 -0.342 -1.312 1.00 0.00 12 ASP A CA 4
ATOM 1503 C C . ASP A 1 12 ? 6.851 -1.072 -2.602 1.00 0.00 12 ASP A C 4
ATOM 1504 O O . ASP A 1 12 ? 7.446 -2.096 -2.951 1.00 0.00 12 ASP A O 4
ATOM 1513 N N . PRO A 1 13 ? 5.837 -0.544 -3.328 1.00 0.00 13 PRO A N 4
ATOM 1514 C CA . PRO A 1 13 ? 5.283 -1.182 -4.534 1.00 0.00 13 PRO A CA 4
ATOM 1515 C C . PRO A 1 13 ? 6.316 -1.387 -5.632 1.00 0.00 13 PRO A C 4
ATOM 1516 O O . PRO A 1 13 ? 6.130 -2.212 -6.529 1.00 0.00 13 PRO A O 4
ATOM 1527 N N . GLU A 1 14 ? 7.386 -0.622 -5.577 1.00 0.00 14 GLU A N 4
ATOM 1528 C CA . GLU A 1 14 ? 8.455 -0.752 -6.553 1.00 0.00 14 GLU A CA 4
ATOM 1529 C C . GLU A 1 14 ? 9.142 -2.117 -6.441 1.00 0.00 14 GLU A C 4
ATOM 1530 O O . GLU A 1 14 ? 9.449 -2.745 -7.455 1.00 0.00 14 GLU A O 4
ATOM 1542 N N . LYS A 1 15 ? 9.359 -2.586 -5.217 1.00 0.00 15 LYS A N 4
ATOM 1543 C CA . LYS A 1 15 ? 9.971 -3.896 -5.006 1.00 0.00 15 LYS A CA 4
ATOM 1544 C C . LYS A 1 15 ? 8.924 -4.982 -4.757 1.00 0.00 15 LYS A C 4
ATOM 1545 O O . LYS A 1 15 ? 8.995 -6.061 -5.343 1.00 0.00 15 LYS A O 4
ATOM 1564 N N . MET A 1 16 ? 7.952 -4.698 -3.898 1.00 0.00 16 MET A N 4
ATOM 1565 C CA . MET A 1 16 ? 7.004 -5.724 -3.461 1.00 0.00 16 MET A CA 4
ATOM 1566 C C . MET A 1 16 ? 5.691 -5.675 -4.234 1.00 0.00 16 MET A C 4
ATOM 1567 O O . MET A 1 16 ? 4.787 -6.476 -3.987 1.00 0.00 16 MET A O 4
ATOM 1581 N N . GLY A 1 17 ? 5.590 -4.745 -5.169 1.00 0.00 17 GLY A N 4
ATOM 1582 C CA . GLY A 1 17 ? 4.396 -4.645 -5.985 1.00 0.00 17 GLY A CA 4
ATOM 1583 C C . GLY A 1 17 ? 3.257 -3.936 -5.281 1.00 0.00 17 GLY A C 4
ATOM 1584 O O . GLY A 1 17 ? 3.255 -3.796 -4.058 1.00 0.00 17 GLY A O 4
ATOM 1588 N N . ASP A 1 18 ? 2.291 -3.479 -6.062 1.00 0.00 18 ASP A N 4
ATOM 1589 C CA . ASP A 1 18 ? 1.115 -2.806 -5.525 1.00 0.00 18 ASP A CA 4
ATOM 1590 C C . ASP A 1 18 ? 0.024 -3.823 -5.222 1.00 0.00 18 ASP A C 4
ATOM 1591 O O . ASP A 1 18 ? -0.493 -4.476 -6.133 1.00 0.00 18 ASP A O 4
ATOM 1600 N N . TRP A 1 19 ? -0.306 -3.986 -3.949 1.00 0.00 19 TRP A N 4
ATOM 1601 C CA . TRP A 1 19 ? -1.396 -4.861 -3.566 1.00 0.00 19 TRP A CA 4
ATOM 1602 C C . TRP A 1 19 ? -2.243 -4.215 -2.477 1.00 0.00 19 TRP A C 4
ATOM 1603 O O . TRP A 1 19 ? -1.808 -4.046 -1.340 1.00 0.00 19 TRP A O 4
ATOM 1624 N N . CYS A 1 20 ? -3.443 -3.822 -2.853 1.00 0.00 20 CYS A N 4
ATOM 1625 C CA . CYS A 1 20 ? -4.435 -3.338 -1.913 1.00 0.00 20 CYS A CA 4
ATOM 1626 C C . CYS A 1 20 ? -5.801 -3.317 -2.564 1.00 0.00 20 CYS A C 4
ATOM 1627 O O . CYS A 1 20 ? -5.928 -3.587 -3.759 1.00 0.00 20 CYS A O 4
ATOM 1634 N N . CYS A 1 21 ? -6.819 -3.006 -1.787 1.00 0.00 21 CYS A N 4
ATOM 1635 C CA . CYS A 1 21 ? -8.073 -2.605 -2.367 1.00 0.00 21 CYS A CA 4
ATOM 1636 C C . CYS A 1 21 ? -7.956 -1.119 -2.654 1.00 0.00 21 CYS A C 4
ATOM 1637 O O . CYS A 1 21 ? -8.000 -0.290 -1.744 1.00 0.00 21 CYS A O 4
ATOM 1644 N N . GLY A 1 22 ? -7.790 -0.799 -3.916 1.00 0.00 22 GLY A N 4
ATOM 1645 C CA . GLY A 1 22 ? -7.511 0.563 -4.306 1.00 0.00 22 GLY A CA 4
ATOM 1646 C C . GLY A 1 22 ? -6.092 0.701 -4.823 1.00 0.00 22 GLY A C 4
ATOM 1647 O O . GLY A 1 22 ? -5.665 -0.064 -5.691 1.00 0.00 22 GLY A O 4
ATOM 1651 N N . ARG A 1 23 ? -5.349 1.649 -4.270 1.00 0.00 23 ARG A N 4
ATOM 1652 C CA . ARG A 1 23 ? -3.983 1.907 -4.704 1.00 0.00 23 ARG A CA 4
ATOM 1653 C C . ARG A 1 23 ? -3.057 2.001 -3.492 1.00 0.00 23 ARG A C 4
ATOM 1654 O O . ARG A 1 23 ? -3.435 2.559 -2.463 1.00 0.00 23 ARG A O 4
ATOM 1675 N N . CYS A 1 24 ? -1.854 1.465 -3.618 1.00 0.00 24 CYS A N 4
ATOM 1676 C CA . CYS A 1 24 ? -0.845 1.589 -2.576 1.00 0.00 24 CYS A CA 4
ATOM 1677 C C . CYS A 1 24 ? 0.082 2.749 -2.911 1.00 0.00 24 CYS A C 4
ATOM 1678 O O . CYS A 1 24 ? 0.820 2.713 -3.901 1.00 0.00 24 CYS A O 4
ATOM 1685 N N . ILE A 1 25 ? 0.012 3.792 -2.101 1.00 0.00 25 ILE A N 4
ATOM 1686 C CA . ILE A 1 25 ? 0.770 5.004 -2.334 1.00 0.00 25 ILE A CA 4
ATOM 1687 C C . ILE A 1 25 ? 1.649 5.314 -1.131 1.00 0.00 25 ILE A C 4
ATOM 1688 O O . ILE A 1 25 ? 1.156 5.728 -0.079 1.00 0.00 25 ILE A O 4
ATOM 1704 N N . ARG A 1 26 ? 2.946 5.082 -1.291 1.00 0.00 26 ARG A N 4
ATOM 1705 C CA . ARG A 1 26 ? 3.927 5.340 -0.243 1.00 0.00 26 ARG A CA 4
ATOM 1706 C C . ARG A 1 26 ? 3.554 4.628 1.055 1.00 0.00 26 ARG A C 4
ATOM 1707 O O . ARG A 1 26 ? 3.403 5.255 2.105 1.00 0.00 26 ARG A O 4
ATOM 1728 N N . ASN A 1 27 ? 3.374 3.316 0.945 1.00 0.00 27 ASN A N 4
ATOM 1729 C CA . ASN A 1 27 ? 3.161 2.428 2.093 1.00 0.00 27 ASN A CA 4
ATOM 1730 C C . ASN A 1 27 ? 1.783 2.590 2.731 1.00 0.00 27 ASN A C 4
ATOM 1731 O O . ASN A 1 27 ? 1.498 1.975 3.761 1.00 0.00 27 ASN A O 4
ATOM 1742 N N . GLU A 1 28 ? 0.925 3.397 2.132 1.00 0.00 28 GLU A N 4
ATOM 1743 C CA . GLU A 1 28 ? -0.451 3.496 2.590 1.00 0.00 28 GLU A CA 4
ATOM 1744 C C . GLU A 1 28 ? -1.388 3.378 1.406 1.00 0.00 28 GLU A C 4
ATOM 1745 O O . GLU A 1 28 ? -1.094 3.861 0.317 1.00 0.00 28 GLU A O 4
ATOM 1757 N N . CYS A 1 29 ? -2.513 2.738 1.618 1.00 0.00 29 CYS A N 4
ATOM 1758 C CA . CYS A 1 29 ? -3.433 2.467 0.543 1.00 0.00 29 CYS A CA 4
ATOM 1759 C C . CYS A 1 29 ? -4.619 3.410 0.573 1.00 0.00 29 CYS A C 4
ATOM 1760 O O . CYS A 1 29 ? -5.194 3.674 1.627 1.00 0.00 29 CYS A O 4
ATOM 1767 N N . ARG A 1 30 ? -4.948 3.933 -0.595 1.00 0.00 30 ARG A N 4
ATOM 1768 C CA . ARG A 1 30 ? -6.087 4.815 -0.760 1.00 0.00 30 ARG A CA 4
ATOM 1769 C C . ARG A 1 30 ? -7.076 4.175 -1.717 1.00 0.00 30 ARG A C 4
ATOM 1770 O O . ARG A 1 30 ? -6.675 3.502 -2.670 1.00 0.00 30 ARG A O 4
ATOM 1791 N N . ASN A 1 31 ? -8.355 4.367 -1.462 1.00 0.00 31 ASN A N 4
ATOM 1792 C CA . ASN A 1 31 ? -9.392 3.752 -2.277 1.00 0.00 31 ASN A CA 4
ATOM 1793 C C . ASN A 1 31 ? -10.088 4.809 -3.125 1.00 0.00 31 ASN A C 4
ATOM 1794 O O . ASN A 1 31 ? -10.327 5.924 -2.662 1.00 0.00 31 ASN A O 4
ATOM 1805 N N . GLY A 1 32 ? -10.399 4.463 -4.365 1.00 0.00 32 GLY A N 4
ATOM 1806 C CA . GLY A 1 32 ? -11.019 5.413 -5.262 1.00 0.00 32 GLY A CA 4
ATOM 1807 C C . GLY A 1 32 ? -12.178 4.802 -6.014 1.00 0.00 32 GLY A C 4
ATOM 1808 O O . GLY A 1 32 ? -13.317 4.875 -5.512 1.00 0.00 32 GLY A O 4
ATOM 1813 N N . SER A 1 1 ? -5.515 -13.929 0.485 1.00 0.00 1 SER A N 5
ATOM 1814 C CA . SER A 1 1 ? -5.236 -13.451 -0.881 1.00 0.00 1 SER A CA 5
ATOM 1815 C C . SER A 1 1 ? -6.243 -12.378 -1.279 1.00 0.00 1 SER A C 5
ATOM 1816 O O . SER A 1 1 ? -7.111 -12.598 -2.123 1.00 0.00 1 SER A O 5
ATOM 1826 N N . GLU A 1 2 ? -6.125 -11.218 -0.650 1.00 0.00 2 GLU A N 5
ATOM 1827 C CA . GLU A 1 2 ? -7.018 -10.105 -0.913 1.00 0.00 2 GLU A CA 5
ATOM 1828 C C . GLU A 1 2 ? -6.239 -8.801 -0.798 1.00 0.00 2 GLU A C 5
ATOM 1829 O O . GLU A 1 2 ? -5.131 -8.783 -0.255 1.00 0.00 2 GLU A O 5
ATOM 1841 N N . CYS A 1 3 ? -6.804 -7.725 -1.317 1.00 0.00 3 CYS A N 5
ATOM 1842 C CA . CYS A 1 3 ? -6.153 -6.428 -1.282 1.00 0.00 3 CYS A CA 5
ATOM 1843 C C . CYS A 1 3 ? -6.143 -5.861 0.133 1.00 0.00 3 CYS A C 5
ATOM 1844 O O . CYS A 1 3 ? -6.946 -6.259 0.983 1.00 0.00 3 CYS A O 5
ATOM 1851 N N . VAL A 1 4 ? -5.219 -4.943 0.388 1.00 0.00 4 VAL A N 5
ATOM 1852 C CA . VAL A 1 4 ? -5.150 -4.270 1.671 1.00 0.00 4 VAL A CA 5
ATOM 1853 C C . VAL A 1 4 ? -6.130 -3.111 1.688 1.00 0.00 4 VAL A C 5
ATOM 1854 O O . VAL A 1 4 ? -6.089 -2.238 0.823 1.00 0.00 4 VAL A O 5
ATOM 1867 N N . GLU A 1 5 ? -7.008 -3.111 2.672 1.00 0.00 5 GLU A N 5
ATOM 1868 C CA . GLU A 1 5 ? -8.094 -2.147 2.734 1.00 0.00 5 GLU A CA 5
ATOM 1869 C C . GLU A 1 5 ? -7.581 -0.741 3.026 1.00 0.00 5 GLU A C 5
ATOM 1870 O O . GLU A 1 5 ? -6.447 -0.562 3.479 1.00 0.00 5 GLU A O 5
ATOM 1882 N N . ASN A 1 6 ? -8.435 0.247 2.770 1.00 0.00 6 ASN A N 5
ATOM 1883 C CA . ASN A 1 6 ? -8.079 1.661 2.896 1.00 0.00 6 ASN A CA 5
ATOM 1884 C C . ASN A 1 6 ? -7.490 1.984 4.267 1.00 0.00 6 ASN A C 5
ATOM 1885 O O . ASN A 1 6 ? -8.021 1.585 5.305 1.00 0.00 6 ASN A O 5
ATOM 1896 N N . GLY A 1 7 ? -6.367 2.691 4.253 1.00 0.00 7 GLY A N 5
ATOM 1897 C CA . GLY A 1 7 ? -5.700 3.067 5.483 1.00 0.00 7 GLY A CA 5
ATOM 1898 C C . GLY A 1 7 ? -4.689 2.029 5.926 1.00 0.00 7 GLY A C 5
ATOM 1899 O O . GLY A 1 7 ? -3.965 2.232 6.901 1.00 0.00 7 GLY A O 5
ATOM 1903 N N . GLY A 1 8 ? -4.643 0.915 5.205 1.00 0.00 8 GLY A N 5
ATOM 1904 C CA . GLY A 1 8 ? -3.709 -0.144 5.527 1.00 0.00 8 GLY A CA 5
ATOM 1905 C C . GLY A 1 8 ? -2.303 0.158 5.051 1.00 0.00 8 GLY A C 5
ATOM 1906 O O . GLY A 1 8 ? -2.079 1.124 4.316 1.00 0.00 8 GLY A O 5
ATOM 1910 N N . PHE A 1 9 ? -1.357 -0.657 5.485 1.00 0.00 9 PHE A N 5
ATOM 1911 C CA . PHE A 1 9 ? 0.034 -0.507 5.095 1.00 0.00 9 PHE A CA 5
ATOM 1912 C C . PHE A 1 9 ? 0.378 -1.453 3.953 1.00 0.00 9 PHE A C 5
ATOM 1913 O O . PHE A 1 9 ? 0.023 -2.630 3.979 1.00 0.00 9 PHE A O 5
ATOM 1930 N N . CYS A 1 10 ? 1.065 -0.929 2.957 1.00 0.00 10 CYS A N 5
ATOM 1931 C CA . CYS A 1 10 ? 1.592 -1.748 1.881 1.00 0.00 10 CYS A CA 5
ATOM 1932 C C . CYS A 1 10 ? 3.090 -1.522 1.757 1.00 0.00 10 CYS A C 5
ATOM 1933 O O . CYS A 1 10 ? 3.555 -0.384 1.764 1.00 0.00 10 CYS A O 5
ATOM 1940 N N . PRO A 1 11 ? 3.875 -2.604 1.703 1.00 0.00 11 PRO A N 5
ATOM 1941 C CA . PRO A 1 11 ? 5.319 -2.514 1.497 1.00 0.00 11 PRO A CA 5
ATOM 1942 C C . PRO A 1 11 ? 5.642 -1.932 0.127 1.00 0.00 11 PRO A C 5
ATOM 1943 O O . PRO A 1 11 ? 4.777 -1.880 -0.746 1.00 0.00 11 PRO A O 5
ATOM 1954 N N . ASP A 1 12 ? 6.890 -1.507 -0.041 1.00 0.00 12 ASP A N 5
ATOM 1955 C CA . ASP A 1 12 ? 7.334 -0.799 -1.242 1.00 0.00 12 ASP A CA 5
ATOM 1956 C C . ASP A 1 12 ? 6.901 -1.512 -2.519 1.00 0.00 12 ASP A C 5
ATOM 1957 O O . ASP A 1 12 ? 7.390 -2.602 -2.820 1.00 0.00 12 ASP A O 5
ATOM 1966 N N . PRO A 1 13 ? 5.981 -0.893 -3.291 1.00 0.00 13 PRO A N 5
ATOM 1967 C CA . PRO A 1 13 ? 5.446 -1.472 -4.533 1.00 0.00 13 PRO A CA 5
ATOM 1968 C C . PRO A 1 13 ? 6.534 -1.854 -5.526 1.00 0.00 13 PRO A C 5
ATOM 1969 O O . PRO A 1 13 ? 6.355 -2.752 -6.347 1.00 0.00 13 PRO A O 5
ATOM 1980 N N . GLU A 1 14 ? 7.659 -1.164 -5.450 1.00 0.00 14 GLU A N 5
ATOM 1981 C CA . GLU A 1 14 ? 8.795 -1.464 -6.308 1.00 0.00 14 GLU A CA 5
ATOM 1982 C C . GLU A 1 14 ? 9.311 -2.881 -6.048 1.00 0.00 14 GLU A C 5
ATOM 1983 O O . GLU A 1 14 ? 9.650 -3.607 -6.980 1.00 0.00 14 GLU A O 5
ATOM 1995 N N . LYS A 1 15 ? 9.355 -3.272 -4.781 1.00 0.00 15 LYS A N 5
ATOM 1996 C CA . LYS A 1 15 ? 9.909 -4.564 -4.401 1.00 0.00 15 LYS A CA 5
ATOM 1997 C C . LYS A 1 15 ? 8.816 -5.612 -4.179 1.00 0.00 15 LYS A C 5
ATOM 1998 O O . LYS A 1 15 ? 8.917 -6.734 -4.672 1.00 0.00 15 LYS A O 5
ATOM 2017 N N . MET A 1 16 ? 7.768 -5.244 -3.450 1.00 0.00 16 MET A N 5
ATOM 2018 C CA . MET A 1 16 ? 6.743 -6.207 -3.057 1.00 0.00 16 MET A CA 5
ATOM 2019 C C . MET A 1 16 ? 5.500 -6.101 -3.929 1.00 0.00 16 MET A C 5
ATOM 2020 O O . MET A 1 16 ? 4.514 -6.801 -3.698 1.00 0.00 16 MET A O 5
ATOM 2034 N N . GLY A 1 17 ? 5.544 -5.230 -4.923 1.00 0.00 17 GLY A N 5
ATOM 2035 C CA . GLY A 1 17 ? 4.410 -5.061 -5.805 1.00 0.00 17 GLY A CA 5
ATOM 2036 C C . GLY A 1 17 ? 3.357 -4.140 -5.223 1.00 0.00 17 GLY A C 5
ATOM 2037 O O . GLY A 1 17 ? 3.314 -3.913 -4.014 1.00 0.00 17 GLY A O 5
ATOM 2041 N N . ASP A 1 18 ? 2.518 -3.597 -6.087 1.00 0.00 18 ASP A N 5
ATOM 2042 C CA . ASP A 1 18 ? 1.428 -2.731 -5.660 1.00 0.00 18 ASP A CA 5
ATOM 2043 C C . ASP A 1 18 ? 0.206 -3.568 -5.315 1.00 0.00 18 ASP A C 5
ATOM 2044 O O . ASP A 1 18 ? -0.447 -4.120 -6.205 1.00 0.00 18 ASP A O 5
ATOM 2053 N N . TRP A 1 19 ? -0.090 -3.688 -4.030 1.00 0.00 19 TRP A N 5
ATOM 2054 C CA . TRP A 1 19 ? -1.255 -4.434 -3.600 1.00 0.00 19 TRP A CA 5
ATOM 2055 C C . TRP A 1 19 ? -2.014 -3.670 -2.525 1.00 0.00 19 TRP A C 5
ATOM 2056 O O . TRP A 1 19 ? -1.553 -3.507 -1.397 1.00 0.00 19 TRP A O 5
ATOM 2077 N N . CYS A 1 20 ? -3.186 -3.212 -2.907 1.00 0.00 20 CYS A N 5
ATOM 2078 C CA . CYS A 1 20 ? -4.080 -2.478 -2.040 1.00 0.00 20 CYS A CA 5
ATOM 2079 C C . CYS A 1 20 ? -5.475 -2.540 -2.613 1.00 0.00 20 CYS A C 5
ATOM 2080 O O . CYS A 1 20 ? -5.653 -2.871 -3.788 1.00 0.00 20 CYS A O 5
ATOM 2087 N N . CYS A 1 21 ? -6.469 -2.229 -1.804 1.00 0.00 21 CYS A N 5
ATOM 2088 C CA . CYS A 1 21 ? -7.779 -1.994 -2.342 1.00 0.00 21 CYS A CA 5
ATOM 2089 C C . CYS A 1 21 ? -7.801 -0.551 -2.800 1.00 0.00 21 CYS A C 5
ATOM 2090 O O . CYS A 1 21 ? -7.837 0.374 -1.990 1.00 0.00 21 CYS A O 5
ATOM 2097 N N . GLY A 1 22 ? -7.745 -0.374 -4.100 1.00 0.00 22 GLY A N 5
ATOM 2098 C CA . GLY A 1 22 ? -7.586 0.943 -4.662 1.00 0.00 22 GLY A CA 5
ATOM 2099 C C . GLY A 1 22 ? -6.189 1.128 -5.213 1.00 0.00 22 GLY A C 5
ATOM 2100 O O . GLY A 1 22 ? -5.868 0.619 -6.286 1.00 0.00 22 GLY A O 5
ATOM 2104 N N . ARG A 1 23 ? -5.350 1.840 -4.469 1.00 0.00 23 ARG A N 5
ATOM 2105 C CA . ARG A 1 23 ? -3.966 2.075 -4.873 1.00 0.00 23 ARG A CA 5
ATOM 2106 C C . ARG A 1 23 ? -3.043 2.077 -3.660 1.00 0.00 23 ARG A C 5
ATOM 2107 O O . ARG A 1 23 ? -3.461 2.454 -2.563 1.00 0.00 23 ARG A O 5
ATOM 2128 N N . CYS A 1 24 ? -1.795 1.661 -3.856 1.00 0.00 24 CYS A N 5
ATOM 2129 C CA . CYS A 1 24 ? -0.787 1.755 -2.808 1.00 0.00 24 CYS A CA 5
ATOM 2130 C C . CYS A 1 24 ? 0.042 3.012 -3.031 1.00 0.00 24 CYS A C 5
ATOM 2131 O O . CYS A 1 24 ? 0.807 3.113 -3.996 1.00 0.00 24 CYS A O 5
ATOM 2138 N N . ILE A 1 25 ? -0.132 3.980 -2.147 1.00 0.00 25 ILE A N 5
ATOM 2139 C CA . ILE A 1 25 ? 0.512 5.273 -2.282 1.00 0.00 25 ILE A CA 5
ATOM 2140 C C . ILE A 1 25 ? 1.241 5.635 -0.994 1.00 0.00 25 ILE A C 5
ATOM 2141 O O . ILE A 1 25 ? 0.608 5.872 0.039 1.00 0.00 25 ILE A O 5
ATOM 2157 N N . ARG A 1 26 ? 2.570 5.655 -1.064 1.00 0.00 26 ARG A N 5
ATOM 2158 C CA . ARG A 1 26 ? 3.416 5.975 0.086 1.00 0.00 26 ARG A CA 5
ATOM 2159 C C . ARG A 1 26 ? 3.178 4.988 1.223 1.00 0.00 26 ARG A C 5
ATOM 2160 O O . ARG A 1 26 ? 2.967 5.377 2.372 1.00 0.00 26 ARG A O 5
ATOM 2181 N N . ASN A 1 27 ? 3.207 3.705 0.866 1.00 0.00 27 ASN A N 5
ATOM 2182 C CA . ASN A 1 27 ? 3.059 2.601 1.816 1.00 0.00 27 ASN A CA 5
ATOM 2183 C C . ASN A 1 27 ? 1.702 2.622 2.509 1.00 0.00 27 ASN A C 5
ATOM 2184 O O . ASN A 1 27 ? 1.548 2.097 3.615 1.00 0.00 27 ASN A O 5
ATOM 2195 N N . GLU A 1 28 ? 0.725 3.230 1.861 1.00 0.00 28 GLU A N 5
ATOM 2196 C CA . GLU A 1 28 ? -0.632 3.251 2.373 1.00 0.00 28 GLU A CA 5
ATOM 2197 C C . GLU A 1 28 ? -1.607 2.897 1.263 1.00 0.00 28 GLU A C 5
ATOM 2198 O O . GLU A 1 28 ? -1.357 3.182 0.094 1.00 0.00 28 GLU A O 5
ATOM 2210 N N . CYS A 1 29 ? -2.724 2.305 1.633 1.00 0.00 29 CYS A N 5
ATOM 2211 C CA . CYS A 1 29 ? -3.732 1.924 0.667 1.00 0.00 29 CYS A CA 5
ATOM 2212 C C . CYS A 1 29 ? -4.854 2.941 0.667 1.00 0.00 29 CYS A C 5
ATOM 2213 O O . CYS A 1 29 ? -5.515 3.152 1.684 1.00 0.00 29 CYS A O 5
ATOM 2220 N N . ARG A 1 30 ? -5.060 3.574 -0.474 1.00 0.00 30 ARG A N 5
ATOM 2221 C CA . ARG A 1 30 ? -6.062 4.616 -0.586 1.00 0.00 30 ARG A CA 5
ATOM 2222 C C . ARG A 1 30 ? -7.142 4.213 -1.574 1.00 0.00 30 ARG A C 5
ATOM 2223 O O . ARG A 1 30 ? -6.854 3.640 -2.628 1.00 0.00 30 ARG A O 5
ATOM 2244 N N . ASN A 1 31 ? -8.379 4.510 -1.218 1.00 0.00 31 ASN A N 5
ATOM 2245 C CA . ASN A 1 31 ? -9.522 4.241 -2.074 1.00 0.00 31 ASN A CA 5
ATOM 2246 C C . ASN A 1 31 ? -10.616 5.258 -1.796 1.00 0.00 31 ASN A C 5
ATOM 2247 O O . ASN A 1 31 ? -10.907 5.568 -0.637 1.00 0.00 31 ASN A O 5
ATOM 2258 N N . GLY A 1 32 ? -11.207 5.785 -2.852 1.00 0.00 32 GLY A N 5
ATOM 2259 C CA . GLY A 1 32 ? -12.243 6.778 -2.707 1.00 0.00 32 GLY A CA 5
ATOM 2260 C C . GLY A 1 32 ? -12.738 7.259 -4.049 1.00 0.00 32 GLY A C 5
ATOM 2261 O O . GLY A 1 32 ? -11.942 7.256 -5.009 1.00 0.00 32 GLY A O 5
ATOM 2266 N N . SER A 1 1 ? -3.897 -12.667 -4.811 1.00 0.00 1 SER A N 6
ATOM 2267 C CA . SER A 1 1 ? -4.758 -11.706 -5.533 1.00 0.00 1 SER A CA 6
ATOM 2268 C C . SER A 1 1 ? -5.698 -10.987 -4.568 1.00 0.00 1 SER A C 6
ATOM 2269 O O . SER A 1 1 ? -6.789 -10.556 -4.943 1.00 0.00 1 SER A O 6
ATOM 2279 N N . GLU A 1 2 ? -5.263 -10.852 -3.326 1.00 0.00 2 GLU A N 6
ATOM 2280 C CA . GLU A 1 2 ? -6.047 -10.179 -2.306 1.00 0.00 2 GLU A CA 6
ATOM 2281 C C . GLU A 1 2 ? -5.673 -8.705 -2.242 1.00 0.00 2 GLU A C 6
ATOM 2282 O O . GLU A 1 2 ? -4.599 -8.307 -2.699 1.00 0.00 2 GLU A O 6
ATOM 2294 N N . CYS A 1 3 ? -6.564 -7.890 -1.702 1.00 0.00 3 CYS A N 6
ATOM 2295 C CA . CYS A 1 3 ? -6.288 -6.475 -1.553 1.00 0.00 3 CYS A CA 6
ATOM 2296 C C . CYS A 1 3 ? -6.340 -6.081 -0.089 1.00 0.00 3 CYS A C 6
ATOM 2297 O O . CYS A 1 3 ? -7.098 -6.655 0.696 1.00 0.00 3 CYS A O 6
ATOM 2304 N N . VAL A 1 4 ? -5.516 -5.121 0.273 1.00 0.00 4 VAL A N 6
ATOM 2305 C CA . VAL A 1 4 ? -5.557 -4.531 1.594 1.00 0.00 4 VAL A CA 6
ATOM 2306 C C . VAL A 1 4 ? -6.511 -3.347 1.562 1.00 0.00 4 VAL A C 6
ATOM 2307 O O . VAL A 1 4 ? -6.674 -2.715 0.517 1.00 0.00 4 VAL A O 6
ATOM 2320 N N . GLU A 1 5 ? -7.190 -3.094 2.669 1.00 0.00 5 GLU A N 6
ATOM 2321 C CA . GLU A 1 5 ? -8.184 -2.034 2.728 1.00 0.00 5 GLU A CA 6
ATOM 2322 C C . GLU A 1 5 ? -7.537 -0.685 3.032 1.00 0.00 5 GLU A C 6
ATOM 2323 O O . GLU A 1 5 ? -6.345 -0.615 3.350 1.00 0.00 5 GLU A O 6
ATOM 2335 N N . ASN A 1 6 ? -8.333 0.375 2.943 1.00 0.00 6 ASN A N 6
ATOM 2336 C CA . ASN A 1 6 ? -7.842 1.739 3.127 1.00 0.00 6 ASN A CA 6
ATOM 2337 C C . ASN A 1 6 ? -7.169 1.913 4.478 1.00 0.00 6 ASN A C 6
ATOM 2338 O O . ASN A 1 6 ? -7.687 1.482 5.511 1.00 0.00 6 ASN A O 6
ATOM 2349 N N . GLY A 1 7 ? -6.003 2.540 4.459 1.00 0.00 7 GLY A N 6
ATOM 2350 C CA . GLY A 1 7 ? -5.255 2.765 5.679 1.00 0.00 7 GLY A CA 6
ATOM 2351 C C . GLY A 1 7 ? -4.266 1.653 5.939 1.00 0.00 7 GLY A C 6
ATOM 2352 O O . GLY A 1 7 ? -3.363 1.790 6.769 1.00 0.00 7 GLY A O 6
ATOM 2356 N N . GLY A 1 8 ? -4.434 0.551 5.221 1.00 0.00 8 GLY A N 6
ATOM 2357 C CA . GLY A 1 8 ? -3.545 -0.577 5.369 1.00 0.00 8 GLY A CA 6
ATOM 2358 C C . GLY A 1 8 ? -2.140 -0.261 4.907 1.00 0.00 8 GLY A C 6
ATOM 2359 O O . GLY A 1 8 ? -1.952 0.432 3.905 1.00 0.00 8 GLY A O 6
ATOM 2363 N N . PHE A 1 9 ? -1.160 -0.751 5.648 1.00 0.00 9 PHE A N 6
ATOM 2364 C CA . PHE A 1 9 ? 0.233 -0.540 5.305 1.00 0.00 9 PHE A CA 6
ATOM 2365 C C . PHE A 1 9 ? 0.679 -1.557 4.264 1.00 0.00 9 PHE A C 6
ATOM 2366 O O . PHE A 1 9 ? 0.639 -2.767 4.499 1.00 0.00 9 PHE A O 6
ATOM 2383 N N . CYS A 1 10 ? 1.094 -1.063 3.114 1.00 0.00 10 CYS A N 6
ATOM 2384 C CA . CYS A 1 10 ? 1.608 -1.919 2.065 1.00 0.00 10 CYS A CA 6
ATOM 2385 C C . CYS A 1 10 ? 3.076 -1.605 1.818 1.00 0.00 10 CYS A C 6
ATOM 2386 O O . CYS A 1 10 ? 3.448 -0.449 1.636 1.00 0.00 10 CYS A O 6
ATOM 2393 N N . PRO A 1 11 ? 3.940 -2.630 1.858 1.00 0.00 11 PRO A N 6
ATOM 2394 C CA . PRO A 1 11 ? 5.370 -2.463 1.601 1.00 0.00 11 PRO A CA 6
ATOM 2395 C C . PRO A 1 11 ? 5.617 -1.927 0.200 1.00 0.00 11 PRO A C 6
ATOM 2396 O O . PRO A 1 11 ? 4.758 -2.046 -0.673 1.00 0.00 11 PRO A O 6
ATOM 2407 N N . ASP A 1 12 ? 6.804 -1.359 0.012 1.00 0.00 12 ASP A N 6
ATOM 2408 C CA . ASP A 1 12 ? 7.172 -0.639 -1.207 1.00 0.00 12 ASP A CA 6
ATOM 2409 C C . ASP A 1 12 ? 6.760 -1.388 -2.473 1.00 0.00 12 ASP A C 6
ATOM 2410 O O . ASP A 1 12 ? 7.359 -2.404 -2.818 1.00 0.00 12 ASP A O 6
ATOM 2419 N N . PRO A 1 13 ? 5.728 -0.882 -3.183 1.00 0.00 13 PRO A N 6
ATOM 2420 C CA . PRO A 1 13 ? 5.195 -1.515 -4.402 1.00 0.00 13 PRO A CA 6
ATOM 2421 C C . PRO A 1 13 ? 6.263 -1.765 -5.456 1.00 0.00 13 PRO A C 6
ATOM 2422 O O . PRO A 1 13 ? 6.158 -2.689 -6.260 1.00 0.00 13 PRO A O 6
ATOM 2433 N N . GLU A 1 14 ? 7.281 -0.927 -5.453 1.00 0.00 14 GLU A N 6
ATOM 2434 C CA . GLU A 1 14 ? 8.413 -1.095 -6.351 1.00 0.00 14 GLU A CA 6
ATOM 2435 C C . GLU A 1 14 ? 9.084 -2.455 -6.137 1.00 0.00 14 GLU A C 6
ATOM 2436 O O . GLU A 1 14 ? 9.513 -3.103 -7.091 1.00 0.00 14 GLU A O 6
ATOM 2448 N N . LYS A 1 15 ? 9.175 -2.882 -4.884 1.00 0.00 15 LYS A N 6
ATOM 2449 C CA . LYS A 1 15 ? 9.803 -4.152 -4.559 1.00 0.00 15 LYS A CA 6
ATOM 2450 C C . LYS A 1 15 ? 8.768 -5.263 -4.343 1.00 0.00 15 LYS A C 6
ATOM 2451 O O . LYS A 1 15 ? 8.913 -6.364 -4.872 1.00 0.00 15 LYS A O 6
ATOM 2470 N N . MET A 1 16 ? 7.720 -4.969 -3.577 1.00 0.00 16 MET A N 6
ATOM 2471 C CA . MET A 1 16 ? 6.769 -6.002 -3.160 1.00 0.00 16 MET A CA 6
ATOM 2472 C C . MET A 1 16 ? 5.501 -6.001 -4.008 1.00 0.00 16 MET A C 6
ATOM 2473 O O . MET A 1 16 ? 4.585 -6.788 -3.760 1.00 0.00 16 MET A O 6
ATOM 2487 N N . GLY A 1 17 ? 5.442 -5.125 -4.999 1.00 0.00 17 GLY A N 6
ATOM 2488 C CA . GLY A 1 17 ? 4.262 -5.039 -5.836 1.00 0.00 17 GLY A CA 6
ATOM 2489 C C . GLY A 1 17 ? 3.164 -4.202 -5.207 1.00 0.00 17 GLY A C 6
ATOM 2490 O O . GLY A 1 17 ? 3.008 -4.182 -3.985 1.00 0.00 17 GLY A O 6
ATOM 2494 N N . ASP A 1 18 ? 2.412 -3.499 -6.041 1.00 0.00 18 ASP A N 6
ATOM 2495 C CA . ASP A 1 18 ? 1.294 -2.686 -5.570 1.00 0.00 18 ASP A CA 6
ATOM 2496 C C . ASP A 1 18 ? 0.112 -3.573 -5.212 1.00 0.00 18 ASP A C 6
ATOM 2497 O O . ASP A 1 18 ? -0.506 -4.179 -6.089 1.00 0.00 18 ASP A O 6
ATOM 2506 N N . TRP A 1 19 ? -0.186 -3.676 -3.927 1.00 0.00 19 TRP A N 6
ATOM 2507 C CA . TRP A 1 19 ? -1.360 -4.403 -3.494 1.00 0.00 19 TRP A CA 6
ATOM 2508 C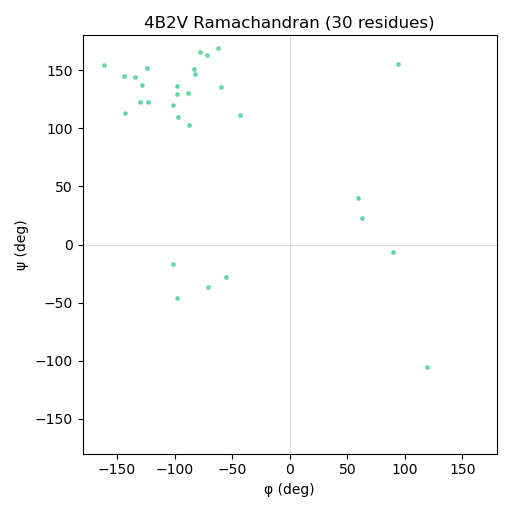 C . TRP A 1 19 ? -2.190 -3.540 -2.553 1.00 0.00 19 TRP A C 6
ATOM 2509 O O . TRP A 1 19 ? -1.775 -3.191 -1.449 1.00 0.00 19 TRP A O 6
ATOM 2530 N N . CYS A 1 20 ? -3.348 -3.168 -3.042 1.00 0.00 20 CYS A N 6
ATOM 2531 C CA . CYS A 1 20 ? -4.299 -2.351 -2.318 1.00 0.00 20 CYS A CA 6
ATOM 2532 C C . CYS A 1 20 ? -5.640 -2.494 -2.993 1.00 0.00 20 CYS A C 6
ATOM 2533 O O . CYS A 1 20 ? -5.692 -2.818 -4.180 1.00 0.00 20 CYS A O 6
ATOM 2540 N N . CYS A 1 21 ? -6.721 -2.288 -2.277 1.00 0.00 21 CYS A N 6
ATOM 2541 C CA . CYS A 1 21 ? -7.964 -2.072 -2.968 1.00 0.00 21 CYS A CA 6
ATOM 2542 C C . CYS A 1 21 ? -8.013 -0.598 -3.315 1.00 0.00 21 CYS A C 6
ATOM 2543 O O . CYS A 1 21 ? -8.319 0.251 -2.476 1.00 0.00 21 CYS A O 6
ATOM 2550 N N . GLY A 1 22 ? -7.723 -0.321 -4.569 1.00 0.00 22 GLY A N 6
ATOM 2551 C CA . GLY A 1 22 ? -7.499 1.033 -5.008 1.00 0.00 22 GLY A CA 6
ATOM 2552 C C . GLY A 1 22 ? -6.070 1.213 -5.489 1.00 0.00 22 GLY A C 6
ATOM 2553 O O . GLY A 1 22 ? -5.681 0.671 -6.526 1.00 0.00 22 GLY A O 6
ATOM 2557 N N . ARG A 1 23 ? -5.276 1.949 -4.727 1.00 0.00 23 ARG A N 6
ATOM 2558 C CA . ARG A 1 23 ? -3.884 2.195 -5.076 1.00 0.00 23 ARG A CA 6
ATOM 2559 C C . ARG A 1 23 ? -3.030 2.253 -3.811 1.00 0.00 23 ARG A C 6
ATOM 2560 O O . ARG A 1 23 ? -3.449 2.824 -2.804 1.00 0.00 23 ARG A O 6
ATOM 2581 N N . CYS A 1 24 ? -1.833 1.679 -3.860 1.00 0.00 24 CYS A N 6
ATOM 2582 C CA . CYS A 1 24 ? -0.920 1.751 -2.729 1.00 0.00 24 CYS A CA 6
ATOM 2583 C C . CYS A 1 24 ? 0.049 2.906 -2.942 1.00 0.00 24 CYS A C 6
ATOM 2584 O O . CYS A 1 24 ? 0.910 2.868 -3.822 1.00 0.00 24 CYS A O 6
ATOM 2591 N N . ILE A 1 25 ? -0.117 3.937 -2.132 1.00 0.00 25 ILE A N 6
ATOM 2592 C CA . ILE A 1 25 ? 0.624 5.177 -2.276 1.00 0.00 25 ILE A CA 6
ATOM 2593 C C . ILE A 1 25 ? 1.313 5.528 -0.965 1.00 0.00 25 ILE A C 6
ATOM 2594 O O . ILE A 1 25 ? 0.654 5.639 0.070 1.00 0.00 25 ILE A O 6
ATOM 2610 N N . ARG A 1 26 ? 2.632 5.683 -1.013 1.00 0.00 26 ARG A N 6
ATOM 2611 C CA . ARG A 1 26 ? 3.426 6.015 0.169 1.00 0.00 26 ARG A CA 6
ATOM 2612 C C . ARG A 1 26 ? 3.234 4.958 1.251 1.00 0.00 26 ARG A C 6
ATOM 2613 O O . ARG A 1 26 ? 3.098 5.278 2.435 1.00 0.00 26 ARG A O 6
ATOM 2634 N N . ASN A 1 27 ? 3.204 3.700 0.811 1.00 0.00 27 ASN A N 6
ATOM 2635 C CA . ASN A 1 27 ? 3.074 2.544 1.702 1.00 0.00 27 ASN A CA 6
ATOM 2636 C C . ASN A 1 27 ? 1.715 2.500 2.391 1.00 0.00 27 ASN A C 6
ATOM 2637 O O . ASN A 1 27 ? 1.544 1.821 3.405 1.00 0.00 27 ASN A O 6
ATOM 2648 N N . GLU A 1 28 ? 0.752 3.209 1.830 1.00 0.00 28 GLU A N 6
ATOM 2649 C CA . GLU A 1 28 ? -0.596 3.219 2.364 1.00 0.00 28 GLU A CA 6
ATOM 2650 C C . GLU A 1 28 ? -1.584 2.876 1.261 1.00 0.00 28 GLU A C 6
ATOM 2651 O O . GLU A 1 28 ? -1.340 3.155 0.090 1.00 0.00 28 GLU A O 6
ATOM 2663 N N . CYS A 1 29 ? -2.705 2.298 1.636 1.00 0.00 29 CYS A N 6
ATOM 2664 C CA . CYS A 1 29 ? -3.707 1.895 0.671 1.00 0.00 29 CYS A CA 6
ATOM 2665 C C . CYS A 1 29 ? -4.826 2.920 0.629 1.00 0.00 29 CYS A C 6
ATOM 2666 O O . CYS A 1 29 ? -5.424 3.252 1.659 1.00 0.00 29 CYS A O 6
ATOM 2673 N N . ARG A 1 30 ? -5.070 3.451 -0.562 1.00 0.00 30 ARG A N 6
ATOM 2674 C CA . ARG A 1 30 ? -6.067 4.493 -0.760 1.00 0.00 30 ARG A CA 6
ATOM 2675 C C . ARG A 1 30 ? -7.020 4.101 -1.878 1.00 0.00 30 ARG A C 6
ATOM 2676 O O . ARG A 1 30 ? -6.620 3.446 -2.840 1.00 0.00 30 ARG A O 6
ATOM 2697 N N . ASN A 1 31 ? -8.269 4.511 -1.758 1.00 0.00 31 ASN A N 6
ATOM 2698 C CA . ASN A 1 31 ? -9.266 4.220 -2.777 1.00 0.00 31 ASN A CA 6
ATOM 2699 C C . ASN A 1 31 ? -9.763 5.522 -3.395 1.00 0.00 31 ASN A C 6
ATOM 2700 O O . ASN A 1 31 ? -9.751 6.567 -2.741 1.00 0.00 31 ASN A O 6
ATOM 2711 N N . GLY A 1 32 ? -10.178 5.463 -4.651 1.00 0.00 32 GLY A N 6
ATOM 2712 C CA . GLY A 1 32 ? -10.700 6.639 -5.313 1.00 0.00 32 GLY A CA 6
ATOM 2713 C C . GLY A 1 32 ? -10.641 6.513 -6.817 1.00 0.00 32 GLY A C 6
ATOM 2714 O O . GLY A 1 32 ? -11.576 5.927 -7.404 1.00 0.00 32 GLY A O 6
ATOM 2719 N N . SER A 1 1 ? -3.976 -14.249 -2.507 1.00 0.00 1 SER A N 7
ATOM 2720 C CA . SER A 1 1 ? -4.245 -12.971 -3.196 1.00 0.00 1 SER A CA 7
ATOM 2721 C C . SER A 1 1 ? -5.341 -12.188 -2.480 1.00 0.00 1 SER A C 7
ATOM 2722 O O . SER A 1 1 ? -6.494 -12.173 -2.913 1.00 0.00 1 SER A O 7
ATOM 2732 N N . GLU A 1 2 ? -4.986 -11.544 -1.378 1.00 0.00 2 GLU A N 7
ATOM 2733 C CA . GLU A 1 2 ? -5.936 -10.729 -0.646 1.00 0.00 2 GLU A CA 7
ATOM 2734 C C . GLU A 1 2 ? -5.471 -9.282 -0.631 1.00 0.00 2 GLU A C 7
ATOM 2735 O O . GLU A 1 2 ? -4.268 -9.008 -0.629 1.00 0.00 2 GLU A O 7
ATOM 2747 N N . CYS A 1 3 ? -6.419 -8.360 -0.627 1.00 0.00 3 CYS A N 7
ATOM 2748 C CA . CYS A 1 3 ? -6.094 -6.947 -0.686 1.00 0.00 3 CYS A CA 7
ATOM 2749 C C . CYS A 1 3 ? -6.150 -6.330 0.707 1.00 0.00 3 CYS A C 7
ATOM 2750 O O . CYS A 1 3 ? -6.879 -6.803 1.583 1.00 0.00 3 CYS A O 7
ATOM 2757 N N . VAL A 1 4 ? -5.361 -5.289 0.909 1.00 0.00 4 VAL A N 7
ATOM 2758 C CA . VAL A 1 4 ? -5.330 -4.570 2.171 1.00 0.00 4 VAL A CA 7
ATOM 2759 C C . VAL A 1 4 ? -6.449 -3.531 2.206 1.00 0.00 4 VAL A C 7
ATOM 2760 O O . VAL A 1 4 ? -6.876 -3.040 1.164 1.00 0.00 4 VAL A O 7
ATOM 2773 N N . GLU A 1 5 ? -6.973 -3.270 3.395 1.00 0.00 5 GLU A N 7
ATOM 2774 C CA . GLU A 1 5 ? -8.014 -2.266 3.580 1.00 0.00 5 GLU A CA 7
ATOM 2775 C C . GLU A 1 5 ? -7.461 -0.854 3.376 1.00 0.00 5 GLU A C 7
ATOM 2776 O O . GLU A 1 5 ? -6.245 -0.644 3.356 1.00 0.00 5 GLU A O 7
ATOM 2788 N N . ASN A 1 6 ? -8.367 0.110 3.237 1.00 0.00 6 ASN A N 7
ATOM 2789 C CA . ASN A 1 6 ? -7.997 1.510 3.032 1.00 0.00 6 ASN A CA 7
ATOM 2790 C C . ASN A 1 6 ? -7.199 2.030 4.217 1.00 0.00 6 ASN A C 7
ATOM 2791 O O . ASN A 1 6 ? -7.537 1.762 5.370 1.00 0.00 6 ASN A O 7
ATOM 2802 N N . GLY A 1 7 ? -6.132 2.765 3.932 1.00 0.00 7 GLY A N 7
ATOM 2803 C CA . GLY A 1 7 ? -5.280 3.273 4.987 1.00 0.00 7 GLY A CA 7
ATOM 2804 C C . GLY A 1 7 ? -4.352 2.207 5.532 1.00 0.00 7 GLY A C 7
ATOM 2805 O O . GLY A 1 7 ? -3.575 2.459 6.458 1.00 0.00 7 GLY A O 7
ATOM 2809 N N . GLY A 1 8 ? -4.438 1.015 4.956 1.00 0.00 8 GLY A N 7
ATOM 2810 C CA . GLY A 1 8 ? -3.604 -0.086 5.381 1.00 0.00 8 GLY A CA 7
ATOM 2811 C C . GLY A 1 8 ? -2.174 0.060 4.912 1.00 0.00 8 GLY A C 7
ATOM 2812 O O . GLY A 1 8 ? -1.887 0.841 4.001 1.00 0.00 8 GLY A O 7
ATOM 2816 N N . PHE A 1 9 ? -1.279 -0.692 5.533 1.00 0.00 9 PHE A N 7
ATOM 2817 C CA . PHE A 1 9 ? 0.132 -0.628 5.208 1.00 0.00 9 PHE A CA 7
ATOM 2818 C C . PHE A 1 9 ? 0.511 -1.720 4.215 1.00 0.00 9 PHE A C 7
ATOM 2819 O O . PHE A 1 9 ? 0.087 -2.870 4.342 1.00 0.00 9 PHE A O 7
ATOM 2836 N N . CYS A 1 10 ? 1.303 -1.345 3.229 1.00 0.00 10 CYS A N 7
ATOM 2837 C CA . CYS A 1 10 ? 1.867 -2.295 2.285 1.00 0.00 10 CYS A CA 7
ATOM 2838 C C . CYS A 1 10 ? 3.354 -2.018 2.141 1.00 0.00 10 CYS A C 7
ATOM 2839 O O . CYS A 1 10 ? 3.791 -0.888 2.349 1.00 0.00 10 CYS A O 7
ATOM 2846 N N . PRO A 1 11 ? 4.166 -3.040 1.838 1.00 0.00 11 PRO A N 7
ATOM 2847 C CA . PRO A 1 11 ? 5.582 -2.848 1.517 1.00 0.00 11 PRO A CA 7
ATOM 2848 C C . PRO A 1 11 ? 5.765 -1.929 0.315 1.00 0.00 11 PRO A C 7
ATOM 2849 O O . PRO A 1 11 ? 4.794 -1.590 -0.362 1.00 0.00 11 PRO A O 7
ATOM 2860 N N . ASP A 1 12 ? 7.012 -1.538 0.069 1.00 0.00 12 ASP A N 7
ATOM 2861 C CA . ASP A 1 12 ? 7.352 -0.575 -0.982 1.00 0.00 12 ASP A CA 7
ATOM 2862 C C . ASP A 1 12 ? 6.638 -0.905 -2.295 1.00 0.00 12 ASP A C 7
ATOM 2863 O O . ASP A 1 12 ? 6.960 -1.893 -2.955 1.00 0.00 12 ASP A O 7
ATOM 2872 N N . PRO A 1 13 ? 5.649 -0.078 -2.675 1.00 0.00 13 PRO A N 7
ATOM 2873 C CA . PRO A 1 13 ? 4.814 -0.306 -3.866 1.00 0.00 13 PRO A CA 7
ATOM 2874 C C . PRO A 1 13 ? 5.605 -0.395 -5.167 1.00 0.00 13 PRO A C 7
ATOM 2875 O O . PRO A 1 13 ? 5.143 -0.982 -6.146 1.00 0.00 13 PRO A O 7
ATOM 2886 N N . GLU A 1 14 ? 6.778 0.204 -5.192 1.00 0.00 14 GLU A N 7
ATOM 2887 C CA . GLU A 1 14 ? 7.606 0.194 -6.385 1.00 0.00 14 GLU A CA 7
ATOM 2888 C C . GLU A 1 14 ? 8.410 -1.103 -6.481 1.00 0.00 14 GLU A C 7
ATOM 2889 O O . GLU A 1 14 ? 8.505 -1.707 -7.551 1.00 0.00 14 GLU A O 7
ATOM 2901 N N . LYS A 1 15 ? 8.984 -1.529 -5.363 1.00 0.00 15 LYS A N 7
ATOM 2902 C CA . LYS A 1 15 ? 9.847 -2.709 -5.343 1.00 0.00 15 LYS A CA 7
ATOM 2903 C C . LYS A 1 15 ? 9.031 -3.987 -5.148 1.00 0.00 15 LYS A C 7
ATOM 2904 O O . LYS A 1 15 ? 9.247 -4.978 -5.842 1.00 0.00 15 LYS A O 7
ATOM 2923 N N . MET A 1 16 ? 8.094 -3.961 -4.207 1.00 0.00 16 MET A N 7
ATOM 2924 C CA . MET A 1 16 ? 7.292 -5.142 -3.898 1.00 0.00 16 MET A CA 7
ATOM 2925 C C . MET A 1 16 ? 5.999 -5.147 -4.702 1.00 0.00 16 MET A C 7
ATOM 2926 O O . MET A 1 16 ? 5.401 -6.200 -4.931 1.00 0.00 16 MET A O 7
ATOM 2940 N N . GLY A 1 17 ? 5.581 -3.974 -5.144 1.00 0.00 17 GLY A N 7
ATOM 2941 C CA . GLY A 1 17 ? 4.339 -3.862 -5.877 1.00 0.00 17 GLY A CA 7
ATOM 2942 C C . GLY A 1 17 ? 3.217 -3.362 -4.994 1.00 0.00 17 GLY A C 7
ATOM 2943 O O . GLY A 1 17 ? 3.217 -3.607 -3.787 1.00 0.00 17 GLY A O 7
ATOM 2947 N N . ASP A 1 18 ? 2.271 -2.648 -5.579 1.00 0.00 18 ASP A N 7
ATOM 2948 C CA . ASP A 1 18 ? 1.145 -2.128 -4.826 1.00 0.00 18 ASP A CA 7
ATOM 2949 C C . ASP A 1 18 ? 0.033 -3.164 -4.762 1.00 0.00 18 ASP A C 7
ATOM 2950 O O . ASP A 1 18 ? -0.459 -3.628 -5.791 1.00 0.00 18 ASP A O 7
ATOM 2959 N N . TRP A 1 19 ? -0.330 -3.570 -3.556 1.00 0.00 19 TRP A N 7
ATOM 2960 C CA . TRP A 1 19 ? -1.447 -4.473 -3.380 1.00 0.00 19 TRP A CA 7
ATOM 2961 C C . TRP A 1 19 ? -2.462 -3.886 -2.414 1.00 0.00 19 TRP A C 7
ATOM 2962 O O . TRP A 1 19 ? -2.189 -3.682 -1.235 1.00 0.00 19 TRP A O 7
ATOM 2983 N N . CYS A 1 20 ? -3.618 -3.574 -2.948 1.00 0.00 20 CYS A N 7
ATOM 2984 C CA . CYS A 1 20 ? -4.748 -3.132 -2.166 1.00 0.00 20 CYS A CA 7
ATOM 2985 C C . CYS A 1 20 ? -5.993 -3.317 -2.990 1.00 0.00 20 CYS A C 7
ATOM 2986 O O . CYS A 1 20 ? -5.911 -3.674 -4.167 1.00 0.00 20 CYS A O 7
ATOM 2993 N N . CYS A 1 21 ? -7.140 -3.090 -2.394 1.00 0.00 21 CYS A N 7
ATOM 2994 C CA . CYS A 1 21 ? -8.305 -2.860 -3.192 1.00 0.00 21 CYS A CA 7
ATOM 2995 C C . CYS A 1 21 ? -8.343 -1.368 -3.464 1.00 0.00 21 CYS A C 7
ATOM 2996 O O . CYS A 1 21 ? -8.690 -0.566 -2.598 1.00 0.00 21 CYS A O 7
ATOM 3003 N N . GLY A 1 22 ? -7.968 -1.013 -4.674 1.00 0.00 22 GLY A N 7
ATOM 3004 C CA . GLY A 1 22 ? -7.737 0.372 -5.014 1.00 0.00 22 GLY A CA 7
ATOM 3005 C C . GLY A 1 22 ? -6.300 0.586 -5.451 1.00 0.00 22 GLY A C 7
ATOM 3006 O O . GLY A 1 22 ? -5.859 0.005 -6.444 1.00 0.00 22 GLY A O 7
ATOM 3010 N N . ARG A 1 23 ? -5.561 1.402 -4.706 1.00 0.00 23 ARG A N 7
ATOM 3011 C CA . ARG A 1 23 ? -4.152 1.657 -5.002 1.00 0.00 23 ARG A CA 7
ATOM 3012 C C . ARG A 1 23 ? -3.345 1.840 -3.725 1.00 0.00 23 ARG A C 7
ATOM 3013 O O . ARG A 1 23 ? -3.775 2.543 -2.809 1.00 0.00 23 ARG A O 7
ATOM 3034 N N . CYS A 1 24 ? -2.178 1.215 -3.666 1.00 0.00 24 CYS A N 7
ATOM 3035 C CA . CYS A 1 24 ? -1.291 1.395 -2.529 1.00 0.00 24 CYS A CA 7
ATOM 3036 C C . CYS A 1 24 ? -0.141 2.326 -2.914 1.00 0.00 24 CYS A C 7
ATOM 3037 O O . CYS A 1 24 ? 0.639 2.037 -3.823 1.00 0.00 24 CYS A O 7
ATOM 3044 N N . ILE A 1 25 ? -0.068 3.455 -2.227 1.00 0.00 25 ILE A N 7
ATOM 3045 C CA . ILE A 1 25 ? 0.882 4.509 -2.526 1.00 0.00 25 ILE A CA 7
ATOM 3046 C C . ILE A 1 25 ? 1.493 5.024 -1.217 1.00 0.00 25 ILE A C 7
ATOM 3047 O O . ILE A 1 25 ? 0.760 5.321 -0.275 1.00 0.00 25 ILE A O 7
ATOM 3063 N N . ARG A 1 26 ? 2.825 5.114 -1.158 1.00 0.00 26 ARG A N 7
ATOM 3064 C CA . ARG A 1 26 ? 3.538 5.538 0.060 1.00 0.00 26 ARG A CA 7
ATOM 3065 C C . ARG A 1 26 ? 3.358 4.520 1.181 1.00 0.00 26 ARG A C 7
ATOM 3066 O O . ARG A 1 26 ? 3.235 4.894 2.350 1.00 0.00 26 ARG A O 7
ATOM 3087 N N . ASN A 1 27 ? 3.331 3.239 0.817 1.00 0.00 27 ASN A N 7
ATOM 3088 C CA . ASN A 1 27 ? 3.134 2.146 1.780 1.00 0.00 27 ASN A CA 7
ATOM 3089 C C . ASN A 1 27 ? 1.750 2.223 2.422 1.00 0.00 27 ASN A C 7
ATOM 3090 O O . ASN A 1 27 ? 1.491 1.597 3.449 1.00 0.00 27 ASN A O 7
ATOM 3101 N N . GLU A 1 28 ? 0.873 2.997 1.809 1.00 0.00 28 GLU A N 7
ATOM 3102 C CA . GLU A 1 28 ? -0.459 3.245 2.329 1.00 0.00 28 GLU A CA 7
ATOM 3103 C C . GLU A 1 28 ? -1.472 3.074 1.210 1.00 0.00 28 GLU A C 7
ATOM 3104 O O . GLU A 1 28 ? -1.161 3.331 0.058 1.00 0.00 28 GLU A O 7
ATOM 3116 N N . CYS A 1 29 ? -2.676 2.659 1.523 1.00 0.00 29 CYS A N 7
ATOM 3117 C CA . CYS A 1 29 ? -3.672 2.487 0.483 1.00 0.00 29 CYS A CA 7
ATOM 3118 C C . CYS A 1 29 ? -4.640 3.653 0.470 1.00 0.00 29 CYS A C 7
ATOM 3119 O O . CYS A 1 29 ? -5.118 4.093 1.519 1.00 0.00 29 CYS A O 7
ATOM 3126 N N . ARG A 1 30 ? -4.924 4.151 -0.726 1.00 0.00 30 ARG A N 7
ATOM 3127 C CA . ARG A 1 30 ? -5.756 5.334 -0.885 1.00 0.00 30 ARG A CA 7
ATOM 3128 C C . ARG A 1 30 ? -6.982 5.022 -1.729 1.00 0.00 30 ARG A C 7
ATOM 3129 O O . ARG A 1 30 ? -6.954 4.135 -2.587 1.00 0.00 30 ARG A O 7
ATOM 3150 N N . ASN A 1 31 ? -8.055 5.754 -1.479 1.00 0.00 31 ASN A N 7
ATOM 3151 C CA . ASN A 1 31 ? -9.266 5.633 -2.274 1.00 0.00 31 ASN A CA 7
ATOM 3152 C C . ASN A 1 31 ? -9.569 6.959 -2.953 1.00 0.00 31 ASN A C 7
ATOM 3153 O O . ASN A 1 31 ? -9.988 7.917 -2.302 1.00 0.00 31 ASN A O 7
ATOM 3164 N N . GLY A 1 32 ? -9.338 7.020 -4.252 1.00 0.00 32 GLY A N 7
ATOM 3165 C CA . GLY A 1 32 ? -9.606 8.230 -4.995 1.00 0.00 32 GLY A CA 7
ATOM 3166 C C . GLY A 1 32 ? -9.930 7.933 -6.437 1.00 0.00 32 GLY A C 7
ATOM 3167 O O . GLY A 1 32 ? -8.999 7.916 -7.264 1.00 0.00 32 GLY A O 7
ATOM 3172 N N . SER A 1 1 ? -13.574 -7.634 1.071 1.00 0.00 1 SER A N 8
ATOM 3173 C CA . SER A 1 1 ? -13.304 -9.065 1.312 1.00 0.00 1 SER A CA 8
ATOM 3174 C C . SER A 1 1 ? -11.889 -9.426 0.863 1.00 0.00 1 SER A C 8
ATOM 3175 O O . SER A 1 1 ? -11.041 -9.779 1.683 1.00 0.00 1 SER A O 8
ATOM 3185 N N . GLU A 1 2 ? -11.634 -9.325 -0.438 1.00 0.00 2 GLU A N 8
ATOM 3186 C CA . GLU A 1 2 ? -10.300 -9.567 -0.972 1.00 0.00 2 GLU A CA 8
ATOM 3187 C C . GLU A 1 2 ? -9.455 -8.314 -0.806 1.00 0.00 2 GLU A C 8
ATOM 3188 O O . GLU A 1 2 ? -9.994 -7.263 -0.471 1.00 0.00 2 GLU A O 8
ATOM 3200 N N . CYS A 1 3 ? -8.143 -8.453 -1.013 1.00 0.00 3 CYS A N 8
ATOM 3201 C CA . CYS A 1 3 ? -7.167 -7.355 -0.902 1.00 0.00 3 CYS A CA 8
ATOM 3202 C C . CYS A 1 3 ? -7.251 -6.608 0.440 1.00 0.00 3 CYS A C 8
ATOM 3203 O O . CYS A 1 3 ? -8.120 -6.872 1.274 1.00 0.00 3 CYS A O 8
ATOM 3210 N N . VAL A 1 4 ? -6.298 -5.718 0.675 1.00 0.00 4 VAL A N 8
ATOM 3211 C CA . VAL A 1 4 ? -6.278 -4.931 1.898 1.00 0.00 4 VAL A CA 8
ATOM 3212 C C . VAL A 1 4 ? -7.113 -3.667 1.719 1.00 0.00 4 VAL A C 8
ATOM 3213 O O . VAL A 1 4 ? -7.185 -3.117 0.624 1.00 0.00 4 VAL A O 8
ATOM 3226 N N . GLU A 1 5 ? -7.776 -3.244 2.788 1.00 0.00 5 GLU A N 8
ATOM 3227 C CA . GLU A 1 5 ? -8.622 -2.057 2.754 1.00 0.00 5 GLU A CA 8
ATOM 3228 C C . GLU A 1 5 ? -7.782 -0.781 2.753 1.00 0.00 5 GLU A C 8
ATOM 3229 O O . GLU A 1 5 ? -6.585 -0.816 3.052 1.00 0.00 5 GLU A O 8
ATOM 3241 N N . ASN A 1 6 ? -8.419 0.343 2.432 1.00 0.00 6 ASN A N 8
ATOM 3242 C CA . ASN A 1 6 ? -7.743 1.639 2.436 1.00 0.00 6 ASN A CA 8
ATOM 3243 C C . ASN A 1 6 ? -7.205 1.953 3.827 1.00 0.00 6 ASN A C 8
ATOM 3244 O O . ASN A 1 6 ? -7.805 1.581 4.837 1.00 0.00 6 ASN A O 8
ATOM 3255 N N . GLY A 1 7 ? -6.061 2.619 3.876 1.00 0.00 7 GLY A N 8
ATOM 3256 C CA . GLY A 1 7 ? -5.422 2.905 5.142 1.00 0.00 7 GLY A CA 8
ATOM 3257 C C . GLY A 1 7 ? -4.504 1.783 5.569 1.00 0.00 7 GLY A C 8
ATOM 3258 O O . GLY A 1 7 ? -3.723 1.930 6.509 1.00 0.00 7 GLY A O 8
ATOM 3262 N N . GLY A 1 8 ? -4.604 0.656 4.872 1.00 0.00 8 GLY A N 8
ATOM 3263 C CA . GLY A 1 8 ? -3.741 -0.470 5.148 1.00 0.00 8 GLY A CA 8
ATOM 3264 C C . GLY A 1 8 ? -2.302 -0.174 4.796 1.00 0.00 8 GLY A C 8
ATOM 3265 O O . GLY A 1 8 ? -2.028 0.509 3.806 1.00 0.00 8 GLY A O 8
ATOM 3269 N N . PHE A 1 9 ? -1.387 -0.670 5.612 1.00 0.00 9 PHE A N 8
ATOM 3270 C CA . PHE A 1 9 ? 0.029 -0.463 5.385 1.00 0.00 9 PHE A CA 8
ATOM 3271 C C . PHE A 1 9 ? 0.553 -1.508 4.407 1.00 0.00 9 PHE A C 8
ATOM 3272 O O . PHE A 1 9 ? 0.282 -2.701 4.553 1.00 0.00 9 PHE A O 8
ATOM 3289 N N . CYS A 1 10 ? 1.290 -1.058 3.412 1.00 0.00 10 CYS A N 8
ATOM 3290 C CA . CYS A 1 10 ? 1.805 -1.942 2.383 1.00 0.00 10 CYS A CA 8
ATOM 3291 C C . CYS A 1 10 ? 3.262 -1.622 2.078 1.00 0.00 10 CYS A C 8
ATOM 3292 O O . CYS A 1 10 ? 3.671 -0.463 2.114 1.00 0.00 10 CYS A O 8
ATOM 3299 N N . PRO A 1 11 ? 4.078 -2.655 1.819 1.00 0.00 11 PRO A N 8
ATOM 3300 C CA . PRO A 1 11 ? 5.468 -2.469 1.398 1.00 0.00 11 PRO A CA 8
ATOM 3301 C C . PRO A 1 11 ? 5.541 -1.748 0.059 1.00 0.00 11 PRO A C 8
ATOM 3302 O O . PRO A 1 11 ? 4.578 -1.752 -0.710 1.00 0.00 11 PRO A O 8
ATOM 3313 N N . ASP A 1 12 ? 6.688 -1.140 -0.205 1.00 0.00 12 ASP A N 8
ATOM 3314 C CA . ASP A 1 12 ? 6.881 -0.304 -1.385 1.00 0.00 12 ASP A CA 8
ATOM 3315 C C . ASP A 1 12 ? 6.553 -1.060 -2.668 1.00 0.00 12 ASP A C 8
ATOM 3316 O O . ASP A 1 12 ? 7.189 -2.069 -2.981 1.00 0.00 12 ASP A O 8
ATOM 3325 N N . PRO A 1 13 ? 5.546 -0.570 -3.425 1.00 0.00 13 PRO A N 8
ATOM 3326 C CA . PRO A 1 13 ? 5.075 -1.204 -4.668 1.00 0.00 13 PRO A CA 8
ATOM 3327 C C . PRO A 1 13 ? 6.184 -1.454 -5.677 1.00 0.00 13 PRO A C 8
ATOM 3328 O O . PRO A 1 13 ? 6.107 -2.375 -6.485 1.00 0.00 13 PRO A O 8
ATOM 3339 N N . GLU A 1 14 ? 7.208 -0.623 -5.635 1.00 0.00 14 GLU A N 8
ATOM 3340 C CA . GLU A 1 14 ? 8.352 -0.785 -6.517 1.00 0.00 14 GLU A CA 8
ATOM 3341 C C . GLU A 1 14 ? 9.115 -2.061 -6.183 1.00 0.00 14 GLU A C 8
ATOM 3342 O O . GLU A 1 14 ? 9.668 -2.711 -7.066 1.00 0.00 14 GLU A O 8
ATOM 3354 N N . LYS A 1 15 ? 9.130 -2.427 -4.907 1.00 0.00 15 LYS A N 8
ATOM 3355 C CA . LYS A 1 15 ? 9.880 -3.592 -4.463 1.00 0.00 15 LYS A CA 8
ATOM 3356 C C . LYS A 1 15 ? 8.992 -4.833 -4.356 1.00 0.00 15 LYS A C 8
ATOM 3357 O O . LYS A 1 15 ? 9.369 -5.907 -4.821 1.00 0.00 15 LYS A O 8
ATOM 3376 N N . MET A 1 16 ? 7.814 -4.690 -3.754 1.00 0.00 16 MET A N 8
ATOM 3377 C CA . MET A 1 16 ? 6.953 -5.845 -3.493 1.00 0.00 16 MET A CA 8
ATOM 3378 C C . MET A 1 16 ? 5.692 -5.850 -4.349 1.00 0.00 16 MET A C 8
ATOM 3379 O O . MET A 1 16 ? 4.869 -6.760 -4.237 1.00 0.00 16 MET A O 8
ATOM 3393 N N . GLY A 1 17 ? 5.541 -4.854 -5.203 1.00 0.00 17 GLY A N 8
ATOM 3394 C CA . GLY A 1 17 ? 4.346 -4.765 -6.019 1.00 0.00 17 GLY A CA 8
ATOM 3395 C C . GLY A 1 17 ? 3.242 -3.984 -5.335 1.00 0.00 17 GLY A C 8
ATOM 3396 O O . GLY A 1 17 ? 3.213 -3.879 -4.107 1.00 0.00 17 GLY A O 8
ATOM 3400 N N . ASP A 1 18 ? 2.343 -3.425 -6.129 1.00 0.00 18 ASP A N 8
ATOM 3401 C CA . ASP A 1 18 ? 1.211 -2.669 -5.603 1.00 0.00 18 ASP A CA 8
ATOM 3402 C C . ASP A 1 18 ? 0.048 -3.600 -5.301 1.00 0.00 18 ASP A C 8
ATOM 3403 O O . ASP A 1 18 ? -0.518 -4.215 -6.210 1.00 0.00 18 ASP A O 8
ATOM 3412 N N . TRP A 1 19 ? -0.304 -3.721 -4.032 1.00 0.00 19 TRP A N 8
ATOM 3413 C CA . TRP A 1 19 ? -1.412 -4.568 -3.646 1.00 0.00 19 TRP A CA 8
ATOM 3414 C C . TRP A 1 19 ? -2.314 -3.862 -2.641 1.00 0.00 19 TRP A C 8
ATOM 3415 O O . TRP A 1 19 ? -1.916 -3.561 -1.518 1.00 0.00 19 TRP A O 8
ATOM 3436 N N . CYS A 1 20 ? -3.514 -3.551 -3.078 1.00 0.00 20 CYS A N 8
ATOM 3437 C CA . CYS A 1 20 ? -4.558 -3.091 -2.189 1.00 0.00 20 CYS A CA 8
ATOM 3438 C C . CYS A 1 20 ? -5.894 -3.188 -2.884 1.00 0.00 20 CYS A C 8
ATOM 3439 O O . CYS A 1 20 ? -5.963 -3.528 -4.066 1.00 0.00 20 CYS A O 8
ATOM 3446 N N . CYS A 1 21 ? -6.956 -2.899 -2.157 1.00 0.00 21 CYS A N 8
ATOM 3447 C CA . CYS A 1 21 ? -8.184 -2.545 -2.806 1.00 0.00 21 CYS A CA 8
ATOM 3448 C C . CYS A 1 21 ? -8.078 -1.059 -3.106 1.00 0.00 21 CYS A C 8
ATOM 3449 O O . CYS A 1 21 ? -8.247 -0.219 -2.220 1.00 0.00 21 CYS A O 8
ATOM 3456 N N . GLY A 1 22 ? -7.811 -0.739 -4.349 1.00 0.00 22 GLY A N 8
ATOM 3457 C CA . GLY A 1 22 ? -7.509 0.627 -4.713 1.00 0.00 22 GLY A CA 8
ATOM 3458 C C . GLY A 1 22 ? -6.061 0.774 -5.143 1.00 0.00 22 GLY A C 8
ATOM 3459 O O . GLY A 1 22 ? -5.639 0.161 -6.126 1.00 0.00 22 GLY A O 8
ATOM 3463 N N . ARG A 1 23 ? -5.291 1.564 -4.404 1.00 0.00 23 ARG A N 8
ATOM 3464 C CA . ARG A 1 23 ? -3.895 1.804 -4.751 1.00 0.00 23 ARG A CA 8
ATOM 3465 C C . ARG A 1 23 ? -3.033 1.943 -3.497 1.00 0.00 23 ARG A C 8
ATOM 3466 O O . ARG A 1 23 ? -3.451 2.555 -2.513 1.00 0.00 23 ARG A O 8
ATOM 3487 N N . CYS A 1 24 ? -1.833 1.385 -3.543 1.00 0.00 24 CYS A N 8
ATOM 3488 C CA . CYS A 1 24 ? -0.862 1.541 -2.469 1.00 0.00 24 CYS A CA 8
ATOM 3489 C C . CYS A 1 24 ? 0.129 2.643 -2.834 1.00 0.00 24 CYS A C 8
ATOM 3490 O O . CYS A 1 24 ? 0.842 2.547 -3.833 1.00 0.00 24 CYS A O 8
ATOM 3497 N N . ILE A 1 25 ? 0.146 3.704 -2.041 1.00 0.00 25 ILE A N 8
ATOM 3498 C CA . ILE A 1 25 ? 0.984 4.860 -2.310 1.00 0.00 25 ILE A CA 8
ATOM 3499 C C . ILE A 1 25 ? 1.692 5.301 -1.030 1.00 0.00 25 ILE A C 8
ATOM 3500 O O . ILE A 1 25 ? 1.036 5.592 -0.030 1.00 0.00 25 ILE A O 8
ATOM 3516 N N . ARG A 1 26 ? 3.024 5.341 -1.062 1.00 0.00 26 ARG A N 8
ATOM 3517 C CA . ARG A 1 26 ? 3.821 5.744 0.101 1.00 0.00 26 ARG A CA 8
ATOM 3518 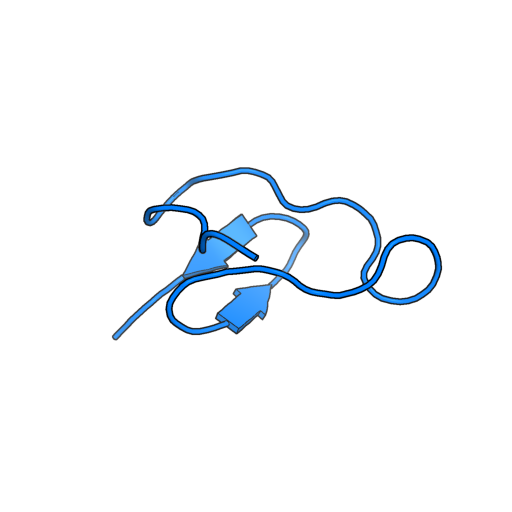C C . ARG A 1 26 ? 3.594 4.797 1.277 1.00 0.00 26 ARG A C 8
ATOM 3519 O O . ARG A 1 26 ? 3.458 5.233 2.422 1.00 0.00 26 ARG A O 8
ATOM 3540 N N . ASN A 1 27 ? 3.533 3.502 0.971 1.00 0.00 27 ASN A N 8
ATOM 3541 C CA . ASN A 1 27 ? 3.358 2.442 1.975 1.00 0.00 27 ASN A CA 8
ATOM 3542 C C . ASN A 1 27 ? 1.984 2.492 2.634 1.00 0.00 27 ASN A C 8
ATOM 3543 O O . ASN A 1 27 ? 1.720 1.762 3.589 1.00 0.00 27 ASN A O 8
ATOM 3554 N N . GLU A 1 28 ? 1.110 3.337 2.123 1.00 0.00 28 GLU A N 8
ATOM 3555 C CA . GLU A 1 28 ? -0.239 3.440 2.641 1.00 0.00 28 GLU A CA 8
ATOM 3556 C C . GLU A 1 28 ? -1.215 3.321 1.489 1.00 0.00 28 GLU A C 8
ATOM 3557 O O . GLU A 1 28 ? -0.919 3.729 0.371 1.00 0.00 28 GLU A O 8
ATOM 3569 N N . CYS A 1 29 ? -2.375 2.772 1.748 1.00 0.00 29 CYS A N 8
ATOM 3570 C CA . CYS A 1 29 ? -3.329 2.550 0.689 1.00 0.00 29 CYS A CA 8
ATOM 3571 C C . CYS A 1 29 ? -4.436 3.587 0.700 1.00 0.00 29 CYS A C 8
ATOM 3572 O O . CYS A 1 29 ? -4.832 4.091 1.754 1.00 0.00 29 CYS A O 8
ATOM 3579 N N . ARG A 1 30 ? -4.916 3.906 -0.490 1.00 0.00 30 ARG A N 8
ATOM 3580 C CA . ARG A 1 30 ? -6.065 4.772 -0.658 1.00 0.00 30 ARG A CA 8
ATOM 3581 C C . ARG A 1 30 ? -7.031 4.099 -1.624 1.00 0.00 30 ARG A C 8
ATOM 3582 O O . ARG A 1 30 ? -6.605 3.349 -2.506 1.00 0.00 30 ARG A O 8
ATOM 3603 N N . ASN A 1 31 ? -8.315 4.344 -1.458 1.00 0.00 31 ASN A N 8
ATOM 3604 C CA . ASN A 1 31 ? -9.315 3.642 -2.246 1.00 0.00 31 ASN A CA 8
ATOM 3605 C C . ASN A 1 31 ? -10.238 4.621 -2.953 1.00 0.00 31 ASN A C 8
ATOM 3606 O O . ASN A 1 31 ? -10.586 5.666 -2.403 1.00 0.00 31 ASN A O 8
ATOM 3617 N N . GLY A 1 32 ? -10.626 4.279 -4.171 1.00 0.00 32 GLY A N 8
ATOM 3618 C CA . GLY A 1 32 ? -11.492 5.135 -4.945 1.00 0.00 32 GLY A CA 8
ATOM 3619 C C . GLY A 1 32 ? -12.181 4.365 -6.044 1.00 0.00 32 GLY A C 8
ATOM 3620 O O . GLY A 1 32 ? -12.511 4.963 -7.085 1.00 0.00 32 GLY A O 8
ATOM 3625 N N . SER A 1 1 ? -7.116 -13.042 -5.210 1.00 0.00 1 SER A N 9
ATOM 3626 C CA . SER A 1 1 ? -7.804 -11.737 -5.221 1.00 0.00 1 SER A CA 9
ATOM 3627 C C . SER A 1 1 ? -8.116 -11.307 -3.795 1.00 0.00 1 SER A C 9
ATOM 3628 O O . SER A 1 1 ? -9.157 -11.662 -3.239 1.00 0.00 1 SER A O 9
ATOM 3638 N N . GLU A 1 2 ? -7.197 -10.573 -3.199 1.00 0.00 2 GLU A N 9
ATOM 3639 C CA . GLU A 1 2 ? -7.371 -10.082 -1.847 1.00 0.00 2 GLU A CA 9
ATOM 3640 C C . GLU A 1 2 ? -6.723 -8.709 -1.723 1.00 0.00 2 GLU A C 9
ATOM 3641 O O . GLU A 1 2 ? -5.522 -8.564 -1.935 1.00 0.00 2 GLU A O 9
ATOM 3653 N N . CYS A 1 3 ? -7.517 -7.703 -1.400 1.00 0.00 3 CYS A N 9
ATOM 3654 C CA . CYS A 1 3 ? -6.995 -6.356 -1.274 1.00 0.00 3 CYS A CA 9
ATOM 3655 C C . CYS A 1 3 ? -7.056 -5.902 0.172 1.00 0.00 3 CYS A C 9
ATOM 3656 O O . CYS A 1 3 ? -7.934 -6.315 0.931 1.00 0.00 3 CYS A O 9
ATOM 3663 N N . VAL A 1 4 ? -6.115 -5.063 0.552 1.00 0.00 4 VAL A N 9
ATOM 3664 C CA . VAL A 1 4 ? -6.120 -4.471 1.873 1.00 0.00 4 VAL A CA 9
ATOM 3665 C C . VAL A 1 4 ? -7.000 -3.227 1.852 1.00 0.00 4 VAL A C 9
ATOM 3666 O O . VAL A 1 4 ? -7.105 -2.555 0.825 1.00 0.00 4 VAL A O 9
ATOM 3679 N N . GLU A 1 5 ? -7.674 -2.967 2.959 1.00 0.00 5 GLU A N 9
ATOM 3680 C CA . GLU A 1 5 ? -8.561 -1.818 3.065 1.00 0.00 5 GLU A CA 9
ATOM 3681 C C . GLU A 1 5 ? -7.768 -0.518 3.182 1.00 0.00 5 GLU A C 9
ATOM 3682 O O . GLU A 1 5 ? -6.568 -0.533 3.475 1.00 0.00 5 GLU A O 9
ATOM 3694 N N . ASN A 1 6 ? -8.455 0.599 2.967 1.00 0.00 6 ASN A N 9
ATOM 3695 C CA . ASN A 1 6 ? -7.827 1.918 2.969 1.00 0.00 6 ASN A CA 9
ATOM 3696 C C . ASN A 1 6 ? -7.161 2.209 4.305 1.00 0.00 6 ASN A C 9
ATOM 3697 O O . ASN A 1 6 ? -7.751 1.998 5.367 1.00 0.00 6 ASN A O 9
ATOM 3708 N N . GLY A 1 7 ? -5.931 2.696 4.241 1.00 0.00 7 GLY A N 9
ATOM 3709 C CA . GLY A 1 7 ? -5.165 2.959 5.442 1.00 0.00 7 GLY A CA 9
ATOM 3710 C C . GLY A 1 7 ? -4.230 1.817 5.774 1.00 0.00 7 GLY A C 9
ATOM 3711 O O . GLY A 1 7 ? -3.346 1.952 6.620 1.00 0.00 7 GLY A O 9
ATOM 3715 N N . GLY A 1 8 ? -4.428 0.688 5.099 1.00 0.00 8 GLY A N 9
ATOM 3716 C CA . GLY A 1 8 ? -3.575 -0.465 5.300 1.00 0.00 8 GLY A CA 9
ATOM 3717 C C . GLY A 1 8 ? -2.144 -0.207 4.875 1.00 0.00 8 GLY A C 9
ATOM 3718 O O . GLY A 1 8 ? -1.882 0.670 4.049 1.00 0.00 8 GLY A O 9
ATOM 3722 N N . PHE A 1 9 ? -1.220 -0.966 5.442 1.00 0.00 9 PHE A N 9
ATOM 3723 C CA . PHE A 1 9 ? 0.192 -0.801 5.145 1.00 0.00 9 PHE A CA 9
ATOM 3724 C C . PHE A 1 9 ? 0.624 -1.738 4.023 1.00 0.00 9 PHE A C 9
ATOM 3725 O O . PHE A 1 9 ? 0.481 -2.956 4.132 1.00 0.00 9 PHE A O 9
ATOM 3742 N N . CYS A 1 10 ? 1.138 -1.162 2.947 1.00 0.00 10 CYS A N 9
ATOM 3743 C CA . CYS A 1 10 ? 1.699 -1.942 1.852 1.00 0.00 10 CYS A CA 9
ATOM 3744 C C . CYS A 1 10 ? 3.093 -1.430 1.511 1.00 0.00 10 CYS A C 9
ATOM 3745 O O . CYS A 1 10 ? 3.288 -0.235 1.294 1.00 0.00 10 CYS A O 9
ATOM 3752 N N . PRO A 1 11 ? 4.090 -2.328 1.492 1.00 0.00 11 PRO A N 9
ATOM 3753 C CA . PRO A 1 11 ? 5.478 -1.966 1.182 1.00 0.00 11 PRO A CA 9
ATOM 3754 C C . PRO A 1 11 ? 5.638 -1.461 -0.248 1.00 0.00 11 PRO A C 9
ATOM 3755 O O . PRO A 1 11 ? 4.705 -1.529 -1.051 1.00 0.00 11 PRO A O 9
ATOM 3766 N N . ASP A 1 12 ? 6.828 -0.961 -0.555 1.00 0.00 12 ASP A N 9
ATOM 3767 C CA . ASP A 1 12 ? 7.120 -0.381 -1.858 1.00 0.00 12 ASP A CA 9
ATOM 3768 C C . ASP A 1 12 ? 6.819 -1.370 -2.991 1.00 0.00 12 ASP A C 9
ATOM 3769 O O . ASP A 1 12 ? 7.361 -2.480 -3.031 1.00 0.00 12 ASP A O 9
ATOM 3778 N N . PRO A 1 13 ? 5.918 -0.970 -3.921 1.00 0.00 13 PRO A N 9
ATOM 3779 C CA . PRO A 1 13 ? 5.449 -1.825 -5.027 1.00 0.00 13 PRO A CA 9
ATOM 3780 C C . PRO A 1 13 ? 6.572 -2.382 -5.886 1.00 0.00 13 PRO A C 9
ATOM 3781 O O . PRO A 1 13 ? 6.428 -3.427 -6.515 1.00 0.00 13 PRO A O 9
ATOM 3792 N N . GLU A 1 14 ? 7.680 -1.673 -5.921 1.00 0.00 14 GLU A N 9
ATOM 3793 C CA . GLU A 1 14 ? 8.820 -2.092 -6.718 1.00 0.00 14 GLU A CA 9
ATOM 3794 C C . GLU A 1 14 ? 9.461 -3.361 -6.153 1.00 0.00 14 GLU A C 9
ATOM 3795 O O . GLU A 1 14 ? 10.009 -4.170 -6.900 1.00 0.00 14 GLU A O 9
ATOM 3807 N N . LYS A 1 15 ? 9.410 -3.527 -4.836 1.00 0.00 15 LYS A N 9
ATOM 3808 C CA . LYS A 1 15 ? 10.006 -4.696 -4.198 1.00 0.00 15 LYS A CA 9
ATOM 3809 C C . LYS A 1 15 ? 8.976 -5.795 -3.937 1.00 0.00 15 LYS A C 9
ATOM 3810 O O . LYS A 1 15 ? 9.235 -6.968 -4.207 1.00 0.00 15 LYS A O 9
ATOM 3829 N N . MET A 1 16 ? 7.812 -5.428 -3.409 1.00 0.00 16 MET A N 9
ATOM 3830 C CA . MET A 1 16 ? 6.823 -6.430 -3.001 1.00 0.00 16 MET A CA 9
ATOM 3831 C C . MET A 1 16 ? 5.544 -6.374 -3.833 1.00 0.00 16 MET A C 9
ATOM 3832 O O . MET A 1 16 ? 4.618 -7.158 -3.609 1.00 0.00 16 MET A O 9
ATOM 3846 N N . GLY A 1 17 ? 5.492 -5.469 -4.794 1.00 0.00 17 GLY A N 9
ATOM 3847 C CA . GLY A 1 17 ? 4.270 -5.268 -5.550 1.00 0.00 17 GLY A CA 9
ATOM 3848 C C . GLY A 1 17 ? 3.250 -4.467 -4.764 1.00 0.00 17 GLY A C 9
ATOM 3849 O O . GLY A 1 17 ? 3.262 -4.477 -3.533 1.00 0.00 17 GLY A O 9
ATOM 3853 N N . ASP A 1 18 ? 2.377 -3.760 -5.460 1.00 0.00 18 ASP A N 9
ATOM 3854 C CA . ASP A 1 18 ? 1.353 -2.971 -4.798 1.00 0.00 18 ASP A CA 9
ATOM 3855 C C . ASP A 1 18 ? 0.095 -3.797 -4.579 1.00 0.00 18 ASP A C 9
ATOM 3856 O O . ASP A 1 18 ? -0.504 -4.314 -5.527 1.00 0.00 18 ASP A O 9
ATOM 3865 N N . TRP A 1 19 ? -0.286 -3.948 -3.321 1.00 0.00 19 TRP A N 9
ATOM 3866 C CA . TRP A 1 19 ? -1.521 -4.618 -2.980 1.00 0.00 19 TRP A CA 9
ATOM 3867 C C . TRP A 1 19 ? -2.401 -3.687 -2.157 1.00 0.00 19 TRP A C 9
ATOM 3868 O O . TRP A 1 19 ? -2.076 -3.321 -1.029 1.00 0.00 19 TRP A O 9
ATOM 3889 N N . CYS A 1 20 ? -3.498 -3.289 -2.763 1.00 0.00 20 CYS A N 9
ATOM 3890 C CA . CYS A 1 20 ? -4.445 -2.367 -2.165 1.00 0.00 20 CYS A CA 9
ATOM 3891 C C . CYS A 1 20 ? -5.755 -2.463 -2.913 1.00 0.00 20 CYS A C 9
ATOM 3892 O O . CYS A 1 20 ? -5.767 -2.865 -4.077 1.00 0.00 20 CYS A O 9
ATOM 3899 N N . CYS A 1 21 ? -6.853 -2.106 -2.279 1.00 0.00 21 CYS A N 9
ATOM 3900 C CA . CYS A 1 21 ? -8.037 -1.831 -3.053 1.00 0.00 21 CYS A CA 9
ATOM 3901 C C . CYS A 1 21 ? -7.975 -0.372 -3.462 1.00 0.00 21 CYS A C 9
ATOM 3902 O O . CYS A 1 21 ? -8.268 0.529 -2.676 1.00 0.00 21 CYS A O 9
ATOM 3909 N N . GLY A 1 22 ? -7.609 -0.161 -4.709 1.00 0.00 22 GLY A N 9
ATOM 3910 C CA . GLY A 1 22 ? -7.330 1.170 -5.192 1.00 0.00 22 GLY A CA 9
ATOM 3911 C C . GLY A 1 22 ? -5.874 1.311 -5.597 1.00 0.00 22 GLY A C 9
ATOM 3912 O O . GLY A 1 22 ? -5.440 0.723 -6.592 1.00 0.00 22 GLY A O 9
ATOM 3916 N N . ARG A 1 23 ? -5.111 2.061 -4.811 1.00 0.00 23 ARG A N 9
ATOM 3917 C CA . ARG A 1 23 ? -3.698 2.301 -5.097 1.00 0.00 23 ARG A CA 9
ATOM 3918 C C . ARG A 1 23 ? -2.870 2.247 -3.818 1.00 0.00 23 ARG A C 9
ATOM 3919 O O . ARG A 1 23 ? -3.329 2.658 -2.756 1.00 0.00 23 ARG A O 9
ATOM 3940 N N . CYS A 1 24 ? -1.640 1.764 -3.928 1.00 0.00 24 CYS A N 9
ATOM 3941 C CA . CYS A 1 24 ? -0.727 1.753 -2.795 1.00 0.00 24 CYS A CA 9
ATOM 3942 C C . CYS A 1 24 ? 0.194 2.965 -2.882 1.00 0.00 24 CYS A C 9
ATOM 3943 O O . CYS A 1 24 ? 1.036 3.063 -3.779 1.00 0.00 24 CYS A O 9
ATOM 3950 N N . ILE A 1 25 ? 0.009 3.901 -1.961 1.00 0.00 25 ILE A N 9
ATOM 3951 C CA . ILE A 1 25 ? 0.715 5.174 -1.991 1.00 0.00 25 ILE A CA 9
ATOM 3952 C C . ILE A 1 25 ? 1.212 5.529 -0.588 1.00 0.00 25 ILE A C 9
ATOM 3953 O O . ILE A 1 25 ? 0.427 5.518 0.356 1.00 0.00 25 ILE A O 9
ATOM 3969 N N . ARG A 1 26 ? 2.508 5.830 -0.457 1.00 0.00 26 ARG A N 9
ATOM 3970 C CA . ARG A 1 26 ? 3.121 6.158 0.845 1.00 0.00 26 ARG A CA 9
ATOM 3971 C C . ARG A 1 26 ? 3.033 4.975 1.799 1.00 0.00 26 ARG A C 9
ATOM 3972 O O . ARG A 1 26 ? 2.886 5.158 3.009 1.00 0.00 26 ARG A O 9
ATOM 3993 N N . ASN A 1 27 ? 3.115 3.768 1.247 1.00 0.00 27 ASN A N 9
ATOM 3994 C CA . ASN A 1 27 ? 2.935 2.535 2.022 1.00 0.00 27 ASN A CA 9
ATOM 3995 C C . ASN A 1 27 ? 1.533 2.470 2.619 1.00 0.00 27 ASN A C 9
ATOM 3996 O O . ASN A 1 27 ? 1.279 1.742 3.582 1.00 0.00 27 ASN A O 9
ATOM 4007 N N . GLU A 1 28 ? 0.626 3.234 2.033 1.00 0.00 28 GLU A N 9
ATOM 4008 C CA . GLU A 1 28 ? -0.763 3.252 2.450 1.00 0.00 28 GLU A CA 9
ATOM 4009 C C . GLU A 1 28 ? -1.638 2.747 1.325 1.00 0.00 28 GLU A C 9
ATOM 4010 O O . GLU A 1 28 ? -1.269 2.821 0.156 1.00 0.00 28 GLU A O 9
ATOM 4022 N N . CYS A 1 29 ? -2.800 2.255 1.679 1.00 0.00 29 CYS A N 9
ATOM 4023 C CA . CYS A 1 29 ? -3.771 1.838 0.695 1.00 0.00 29 CYS A CA 9
ATOM 4024 C C . CYS A 1 29 ? -4.847 2.902 0.584 1.00 0.00 29 CYS A C 9
ATOM 4025 O O . CYS A 1 29 ? -5.505 3.236 1.567 1.00 0.00 29 CYS A O 9
ATOM 4032 N N . ARG A 1 30 ? -4.988 3.461 -0.607 1.00 0.00 30 ARG A N 9
ATOM 4033 C CA . ARG A 1 30 ? -5.918 4.553 -0.834 1.00 0.00 30 ARG A CA 9
ATOM 4034 C C . ARG A 1 30 ? -6.736 4.266 -2.078 1.00 0.00 30 ARG A C 9
ATOM 4035 O O . ARG A 1 30 ? -6.269 3.584 -2.986 1.00 0.00 30 ARG A O 9
ATOM 4056 N N . ASN A 1 31 ? -7.945 4.787 -2.133 1.00 0.00 31 ASN A N 9
ATOM 4057 C CA . ASN A 1 31 ? -8.806 4.534 -3.275 1.00 0.00 31 ASN A CA 9
ATOM 4058 C C . ASN A 1 31 ? -8.744 5.694 -4.260 1.00 0.00 31 ASN A C 9
ATOM 4059 O O . ASN A 1 31 ? -8.662 6.860 -3.865 1.00 0.00 31 ASN A O 9
ATOM 4070 N N . GLY A 1 32 ? -8.776 5.368 -5.542 1.00 0.00 32 GLY A N 9
ATOM 4071 C CA . GLY A 1 32 ? -8.715 6.382 -6.566 1.00 0.00 32 GLY A CA 9
ATOM 4072 C C . GLY A 1 32 ? -9.382 5.918 -7.835 1.00 0.00 32 GLY A C 9
ATOM 4073 O O . GLY A 1 32 ? -9.352 4.701 -8.109 1.00 0.00 32 GLY A O 9
ATOM 4078 N N . SER A 1 1 ? -9.228 -14.633 -1.606 1.00 0.00 1 SER A N 10
ATOM 4079 C CA . SER A 1 1 ? -9.201 -13.373 -2.378 1.00 0.00 1 SER A CA 10
ATOM 4080 C C . SER A 1 1 ? -9.405 -12.172 -1.457 1.00 0.00 1 SER A C 10
ATOM 4081 O O . SER A 1 1 ? -10.440 -11.505 -1.502 1.00 0.00 1 SER A O 10
ATOM 4091 N N . GLU A 1 2 ? -8.414 -11.903 -0.621 1.00 0.00 2 GLU A N 10
ATOM 4092 C CA . GLU A 1 2 ? -8.484 -10.788 0.311 1.00 0.00 2 GLU A CA 10
ATOM 4093 C C . GLU A 1 2 ? -7.610 -9.643 -0.179 1.00 0.00 2 GLU A C 10
ATOM 4094 O O . GLU A 1 2 ? -6.682 -9.853 -0.963 1.00 0.00 2 GLU A O 10
ATOM 4106 N N . CYS A 1 3 ? -7.911 -8.437 0.264 1.00 0.00 3 CYS A N 10
ATOM 4107 C CA . CYS A 1 3 ? -7.123 -7.280 -0.108 1.00 0.00 3 CYS A CA 10
ATOM 4108 C C . CYS A 1 3 ? -6.884 -6.389 1.101 1.00 0.00 3 CYS A C 10
ATOM 4109 O O . CYS A 1 3 ? -7.449 -6.614 2.174 1.00 0.00 3 CYS A O 10
ATOM 4116 N N . VAL A 1 4 ? -6.019 -5.405 0.929 1.00 0.00 4 VAL A N 10
ATOM 4117 C CA . VAL A 1 4 ? -5.730 -4.438 1.973 1.00 0.00 4 VAL A CA 10
ATOM 4118 C C . VAL A 1 4 ? -6.849 -3.406 2.056 1.00 0.00 4 VAL A C 10
ATOM 4119 O O . VAL A 1 4 ? -7.498 -3.100 1.053 1.00 0.00 4 VAL A O 10
ATOM 4132 N N . GLU A 1 5 ? -7.105 -2.924 3.263 1.00 0.00 5 GLU A N 10
ATOM 4133 C CA . GLU A 1 5 ? -8.108 -1.895 3.489 1.00 0.00 5 GLU A CA 10
ATOM 4134 C C . GLU A 1 5 ? -7.502 -0.504 3.324 1.00 0.00 5 GLU A C 10
ATOM 4135 O O . GLU A 1 5 ? -6.280 -0.351 3.291 1.00 0.00 5 GLU A O 10
ATOM 4147 N N . ASN A 1 6 ? -8.362 0.507 3.228 1.00 0.00 6 ASN A N 10
ATOM 4148 C CA . ASN A 1 6 ? -7.916 1.899 3.159 1.00 0.00 6 ASN A CA 10
ATOM 4149 C C . ASN A 1 6 ? -7.068 2.241 4.373 1.00 0.00 6 ASN A C 10
ATOM 4150 O O . ASN A 1 6 ? -7.425 1.906 5.503 1.00 0.00 6 ASN A O 10
ATOM 4161 N N . GLY A 1 7 ? -5.940 2.895 4.137 1.00 0.00 7 GLY A N 10
ATOM 4162 C CA . GLY A 1 7 ? -5.040 3.227 5.222 1.00 0.00 7 GLY A CA 10
ATOM 4163 C C . GLY A 1 7 ? -4.163 2.056 5.619 1.00 0.00 7 GLY A C 10
ATOM 4164 O O . GLY A 1 7 ? -3.303 2.183 6.492 1.00 0.00 7 GLY A O 10
ATOM 4168 N N . GLY A 1 8 ? -4.387 0.915 4.979 1.00 0.00 8 GLY A N 10
ATOM 4169 C CA . GLY A 1 8 ? -3.595 -0.264 5.255 1.00 0.00 8 GLY A CA 10
ATOM 4170 C C . GLY A 1 8 ? -2.161 -0.101 4.806 1.00 0.00 8 GLY A C 10
ATOM 4171 O O . GLY A 1 8 ? -1.887 0.601 3.830 1.00 0.00 8 GLY A O 10
ATOM 4175 N N . PHE A 1 9 ? -1.250 -0.744 5.518 1.00 0.00 9 PHE A N 10
ATOM 4176 C CA . PHE A 1 9 ? 0.165 -0.632 5.219 1.00 0.00 9 PHE A CA 10
ATOM 4177 C C . PHE A 1 9 ? 0.591 -1.695 4.217 1.00 0.00 9 PHE A C 10
ATOM 4178 O O . PHE A 1 9 ? 0.286 -2.878 4.378 1.00 0.00 9 PHE A O 10
ATOM 4195 N N . CYS A 1 10 ? 1.288 -1.262 3.182 1.00 0.00 10 CYS A N 10
ATOM 4196 C CA . CYS A 1 10 ? 1.873 -2.173 2.212 1.00 0.00 10 CYS A CA 10
ATOM 4197 C C . CYS A 1 10 ? 3.363 -1.899 2.110 1.00 0.00 10 CYS A C 10
ATOM 4198 O O . CYS A 1 10 ? 3.799 -0.766 2.309 1.00 0.00 10 CYS A O 10
ATOM 4205 N N . PRO A 1 11 ? 4.175 -2.931 1.849 1.00 0.00 11 PRO A N 10
ATOM 4206 C CA . PRO A 1 11 ? 5.606 -2.754 1.599 1.00 0.00 11 PRO A CA 10
ATOM 4207 C C . PRO A 1 11 ? 5.858 -1.947 0.328 1.00 0.00 11 PRO A C 10
ATOM 4208 O O . PRO A 1 11 ? 4.931 -1.677 -0.438 1.00 0.00 11 PRO A O 10
ATOM 4219 N N . ASP A 1 12 ? 7.116 -1.573 0.126 1.00 0.00 12 ASP A N 10
ATOM 4220 C CA . ASP A 1 12 ? 7.527 -0.726 -0.993 1.00 0.00 12 ASP A CA 10
ATOM 4221 C C . ASP A 1 12 ? 6.967 -1.222 -2.323 1.00 0.00 12 ASP A C 10
ATOM 4222 O O . ASP A 1 12 ? 7.353 -2.288 -2.807 1.00 0.00 12 ASP A O 10
ATOM 4231 N N . PRO A 1 13 ? 6.047 -0.445 -2.935 1.00 0.00 13 PRO A N 10
ATOM 4232 C CA . PRO A 1 13 ? 5.437 -0.790 -4.227 1.00 0.00 13 PRO A CA 10
ATOM 4233 C C . PRO A 1 13 ? 6.473 -1.003 -5.322 1.00 0.00 13 PRO A C 10
ATOM 4234 O O . PRO A 1 13 ? 6.249 -1.744 -6.277 1.00 0.00 13 PRO A O 10
ATOM 4245 N N . GLU A 1 14 ? 7.608 -0.352 -5.177 1.00 0.00 14 GLU A N 10
ATOM 4246 C CA . GLU A 1 14 ? 8.687 -0.490 -6.134 1.00 0.00 14 GLU A CA 10
ATOM 4247 C C . GLU A 1 14 ? 9.282 -1.898 -6.094 1.00 0.00 14 GLU A C 10
ATOM 4248 O O . GLU A 1 14 ? 9.720 -2.416 -7.115 1.00 0.00 14 GLU A O 10
ATOM 4260 N N . LYS A 1 15 ? 9.298 -2.516 -4.916 1.00 0.00 15 LYS A N 10
ATOM 4261 C CA . LYS A 1 15 ? 9.881 -3.848 -4.769 1.00 0.00 15 LYS A CA 10
ATOM 4262 C C . LYS A 1 15 ? 8.817 -4.947 -4.814 1.00 0.00 15 LYS A C 10
ATOM 4263 O O . LYS A 1 15 ? 8.999 -5.965 -5.486 1.00 0.00 15 LYS A O 10
ATOM 4282 N N . MET A 1 16 ? 7.717 -4.750 -4.089 1.00 0.00 16 MET A N 10
ATOM 4283 C CA . MET A 1 16 ? 6.687 -5.785 -3.967 1.00 0.00 16 MET A CA 10
ATOM 4284 C C . MET A 1 16 ? 5.481 -5.499 -4.857 1.00 0.00 16 MET A C 10
ATOM 4285 O O . MET A 1 16 ? 4.652 -6.379 -5.101 1.00 0.00 16 MET A O 10
ATOM 4299 N N . GLY A 1 17 ? 5.389 -4.275 -5.350 1.00 0.00 17 GLY A N 10
ATOM 4300 C CA . GLY A 1 17 ? 4.197 -3.850 -6.052 1.00 0.00 17 GLY A CA 10
ATOM 4301 C C . GLY A 1 17 ? 3.153 -3.341 -5.083 1.00 0.00 17 GLY A C 10
ATOM 4302 O O . GLY A 1 17 ? 3.179 -3.693 -3.905 1.00 0.00 17 GLY A O 10
ATOM 4306 N N . ASP A 1 18 ? 2.251 -2.494 -5.549 1.00 0.00 18 ASP A N 10
ATOM 4307 C CA . ASP A 1 18 ? 1.193 -2.001 -4.687 1.00 0.00 18 ASP A CA 10
ATOM 4308 C C . ASP A 1 18 ? 0.030 -2.983 -4.711 1.00 0.00 18 ASP A C 10
ATOM 4309 O O . ASP A 1 18 ? -0.475 -3.339 -5.777 1.00 0.00 18 ASP A O 10
ATOM 4318 N N . TRP A 1 19 ? -0.353 -3.464 -3.542 1.00 0.00 19 TRP A N 10
ATOM 4319 C CA . TRP A 1 19 ? -1.443 -4.409 -3.442 1.00 0.00 19 TRP A CA 10
ATOM 4320 C C . TRP A 1 19 ? -2.445 -3.951 -2.397 1.00 0.00 19 TRP A C 10
ATOM 4321 O O . TRP A 1 19 ? -2.145 -3.876 -1.208 1.00 0.00 19 TRP A O 10
ATOM 4342 N N . CYS A 1 20 ? -3.617 -3.597 -2.874 1.00 0.00 20 CYS A N 10
ATOM 4343 C CA . CYS A 1 20 ? -4.725 -3.203 -2.034 1.00 0.00 20 CYS A CA 10
ATOM 4344 C C . CYS A 1 20 ? -6.000 -3.292 -2.844 1.00 0.00 20 CYS A C 10
ATOM 4345 O O . CYS A 1 20 ? -5.953 -3.577 -4.044 1.00 0.00 20 CYS A O 10
ATOM 4352 N N . CYS A 1 21 ? -7.136 -3.065 -2.213 1.00 0.00 21 CYS A N 10
ATOM 4353 C CA . CYS A 1 21 ? -8.305 -2.718 -2.976 1.00 0.00 21 CYS A CA 10
ATOM 4354 C C . CYS A 1 21 ? -8.241 -1.218 -3.208 1.00 0.00 21 CYS A C 10
ATOM 4355 O O . CYS A 1 21 ? -8.472 -0.422 -2.298 1.00 0.00 21 CYS A O 10
ATOM 4362 N N . GLY A 1 22 ? -7.904 -0.850 -4.426 1.00 0.00 22 GLY A N 10
ATOM 4363 C CA . GLY A 1 22 ? -7.642 0.533 -4.751 1.00 0.00 22 GLY A CA 10
ATOM 4364 C C . GLY A 1 22 ? -6.210 0.708 -5.220 1.00 0.00 22 GLY A C 10
ATOM 4365 O O . GLY A 1 22 ? -5.745 -0.032 -6.088 1.00 0.00 22 GLY A O 10
ATOM 4369 N N . ARG A 1 23 ? -5.502 1.658 -4.630 1.00 0.00 23 ARG A N 10
ATOM 4370 C CA . ARG A 1 23 ? -4.101 1.896 -4.967 1.00 0.00 23 ARG A CA 10
ATOM 4371 C C . ARG A 1 23 ? -3.286 2.094 -3.703 1.00 0.00 23 ARG A C 10
ATOM 4372 O O . ARG A 1 23 ? -3.695 2.835 -2.811 1.00 0.00 23 ARG A O 10
ATOM 4393 N N . CYS A 1 24 ? -2.139 1.445 -3.615 1.00 0.00 24 CYS A N 10
ATOM 4394 C CA . CYS A 1 24 ? -1.279 1.639 -2.464 1.00 0.00 24 CYS A CA 10
ATOM 4395 C C . CYS A 1 24 ? -0.172 2.626 -2.811 1.00 0.00 24 CYS A C 10
ATOM 4396 O O . CYS A 1 24 ? 0.703 2.349 -3.634 1.00 0.00 24 CYS A O 10
ATOM 4403 N N . ILE A 1 25 ? -0.236 3.788 -2.185 1.00 0.00 25 ILE A N 10
ATOM 4404 C CA . ILE A 1 25 ? 0.653 4.892 -2.480 1.00 0.00 25 ILE A CA 10
ATOM 4405 C C . ILE A 1 25 ? 1.443 5.271 -1.230 1.00 0.00 25 ILE A C 10
ATOM 4406 O O . ILE A 1 25 ? 0.855 5.620 -0.202 1.00 0.00 25 ILE A O 10
ATOM 4422 N N . ARG A 1 26 ? 2.770 5.191 -1.320 1.00 0.00 26 ARG A N 10
ATOM 4423 C CA . ARG A 1 26 ? 3.655 5.498 -0.193 1.00 0.00 26 ARG A CA 10
ATOM 4424 C C . ARG A 1 26 ? 3.330 4.630 1.023 1.00 0.00 26 ARG A C 10
ATOM 4425 O O . ARG A 1 26 ? 3.142 5.141 2.127 1.00 0.00 26 ARG A O 10
ATOM 4446 N N . ASN A 1 27 ? 3.246 3.320 0.792 1.00 0.00 27 ASN A N 10
ATOM 4447 C CA . ASN A 1 27 ? 3.023 2.329 1.855 1.00 0.00 27 ASN A CA 10
ATOM 4448 C C . ASN A 1 27 ? 1.648 2.484 2.512 1.00 0.00 27 ASN A C 10
ATOM 4449 O O . ASN A 1 27 ? 1.387 1.899 3.565 1.00 0.00 27 ASN A O 10
ATOM 4460 N N . GLU A 1 28 ? 0.774 3.259 1.887 1.00 0.00 28 GLU A N 10
ATOM 4461 C CA . GLU A 1 28 ? -0.565 3.493 2.409 1.00 0.00 28 GLU A CA 10
ATOM 4462 C C . GLU A 1 28 ? -1.579 3.304 1.292 1.00 0.00 28 GLU A C 10
ATOM 4463 O O . GLU A 1 28 ? -1.291 3.603 0.142 1.00 0.00 28 GLU A O 10
ATOM 4475 N N . CYS A 1 29 ? -2.766 2.832 1.616 1.00 0.00 29 CYS A N 10
ATOM 4476 C CA . CYS A 1 29 ? -3.741 2.527 0.584 1.00 0.00 29 CYS A CA 10
ATOM 4477 C C . CYS A 1 29 ? -4.808 3.603 0.464 1.00 0.00 29 CYS A C 10
ATOM 4478 O O . CYS A 1 29 ? -5.321 4.114 1.463 1.00 0.00 29 CYS A O 10
ATOM 4485 N N . ARG A 1 30 ? -5.128 3.929 -0.783 1.00 0.00 30 ARG A N 10
ATOM 4486 C CA . ARG A 1 30 ? -6.134 4.923 -1.118 1.00 0.00 30 ARG A CA 10
ATOM 4487 C C . ARG A 1 30 ? -7.090 4.356 -2.161 1.00 0.00 30 ARG A C 10
ATOM 4488 O O . ARG A 1 30 ? -6.689 3.561 -3.013 1.00 0.00 30 ARG A O 10
ATOM 4509 N N . ASN A 1 31 ? -8.346 4.766 -2.101 1.00 0.00 31 ASN A N 10
ATOM 4510 C CA . ASN A 1 31 ? -9.350 4.280 -3.041 1.00 0.00 31 ASN A CA 10
ATOM 4511 C C . ASN A 1 31 ? -10.096 5.454 -3.667 1.00 0.00 31 ASN A C 10
ATOM 4512 O O . ASN A 1 31 ? -10.214 6.517 -3.053 1.00 0.00 31 ASN A O 10
ATOM 4523 N N . GLY A 1 32 ? -10.584 5.273 -4.883 1.00 0.00 32 GLY A N 10
ATOM 4524 C CA . GLY A 1 32 ? -11.291 6.339 -5.558 1.00 0.00 32 GLY A CA 10
ATOM 4525 C C . GLY A 1 32 ? -11.242 6.184 -7.059 1.00 0.00 32 GLY A C 10
ATOM 4526 O O . GLY A 1 32 ? -11.199 5.033 -7.538 1.00 0.00 32 GLY A O 10
ATOM 4531 N N . SER A 1 1 ? -5.524 -13.386 -4.532 1.00 0.00 1 SER A N 11
ATOM 4532 C CA . SER A 1 1 ? -4.840 -12.269 -3.848 1.00 0.00 1 SER A CA 11
ATOM 4533 C C . SER A 1 1 ? -5.865 -11.268 -3.323 1.00 0.00 1 SER A C 11
ATOM 4534 O O . SER A 1 1 ? -6.631 -10.687 -4.093 1.00 0.00 1 SER A O 11
ATOM 4544 N N . GLU A 1 2 ? -5.887 -11.081 -2.010 1.00 0.00 2 GLU A N 11
ATOM 4545 C CA . GLU A 1 2 ? -6.809 -10.142 -1.388 1.00 0.00 2 GLU A CA 11
ATOM 4546 C C . GLU A 1 2 ? -6.229 -8.734 -1.409 1.00 0.00 2 GLU A C 11
ATOM 4547 O O . GLU A 1 2 ? -5.013 -8.554 -1.506 1.00 0.00 2 GLU A O 11
ATOM 4559 N N . CYS A 1 3 ? -7.101 -7.742 -1.329 1.00 0.00 3 CYS A N 11
ATOM 4560 C CA . CYS A 1 3 ? -6.671 -6.356 -1.329 1.00 0.00 3 CYS A CA 11
ATOM 4561 C C . CYS A 1 3 ? -6.655 -5.818 0.095 1.00 0.00 3 CYS A C 11
ATOM 4562 O O . CYS A 1 3 ? -7.250 -6.409 1.000 1.00 0.00 3 CYS A O 11
ATOM 4569 N N . VAL A 1 4 ? -5.971 -4.706 0.293 1.00 0.00 4 VAL A N 11
ATOM 4570 C CA . VAL A 1 4 ? -5.855 -4.101 1.607 1.00 0.00 4 VAL A CA 11
ATOM 4571 C C . VAL A 1 4 ? -6.967 -3.086 1.822 1.00 0.00 4 VAL A C 11
ATOM 4572 O O . VAL A 1 4 ? -7.438 -2.453 0.873 1.00 0.00 4 VAL A O 11
ATOM 4585 N N . GLU A 1 5 ? -7.413 -2.979 3.061 1.00 0.00 5 GLU A N 11
ATOM 4586 C CA . GLU A 1 5 ? -8.385 -1.970 3.444 1.00 0.00 5 GLU A CA 11
ATOM 4587 C C . GLU A 1 5 ? -7.746 -0.583 3.407 1.00 0.00 5 GLU A C 11
ATOM 4588 O O . GLU A 1 5 ? -6.521 -0.449 3.479 1.00 0.00 5 GLU A O 11
ATOM 4600 N N . ASN A 1 6 ? -8.581 0.439 3.295 1.00 0.00 6 ASN A N 11
ATOM 4601 C CA . ASN A 1 6 ? -8.112 1.816 3.235 1.00 0.00 6 ASN A CA 11
ATOM 4602 C C . ASN A 1 6 ? -7.349 2.176 4.496 1.00 0.00 6 ASN A C 11
ATOM 4603 O O . ASN A 1 6 ? -7.866 2.044 5.606 1.00 0.00 6 ASN A O 11
ATOM 4614 N N . GLY A 1 7 ? -6.122 2.630 4.319 1.00 0.00 7 GLY A N 11
ATOM 4615 C CA . GLY A 1 7 ? -5.295 2.988 5.448 1.00 0.00 7 GLY A CA 11
ATOM 4616 C C . GLY A 1 7 ? -4.290 1.911 5.786 1.00 0.00 7 GLY A C 11
ATOM 4617 O O . GLY A 1 7 ? -3.387 2.131 6.592 1.00 0.00 7 GLY A O 11
ATOM 4621 N N . GLY A 1 8 ? -4.441 0.748 5.167 1.00 0.00 8 GLY A N 11
ATOM 4622 C CA . GLY A 1 8 ? -3.519 -0.345 5.409 1.00 0.00 8 GLY A CA 11
ATOM 4623 C C . GLY A 1 8 ? -2.125 -0.047 4.899 1.00 0.00 8 GLY A C 11
ATOM 4624 O O . GLY A 1 8 ? -1.954 0.726 3.953 1.00 0.00 8 GLY A O 11
ATOM 4628 N N . PHE A 1 9 ? -1.130 -0.653 5.527 1.00 0.00 9 PHE A N 11
ATOM 4629 C CA . PHE A 1 9 ? 0.258 -0.446 5.157 1.00 0.00 9 PHE A CA 11
ATOM 4630 C C . PHE A 1 9 ? 0.704 -1.494 4.142 1.00 0.00 9 PHE A C 11
ATOM 4631 O O . PHE A 1 9 ? 0.526 -2.694 4.357 1.00 0.00 9 PHE A O 11
ATOM 4648 N N . CYS A 1 10 ? 1.273 -1.038 3.040 1.00 0.00 10 CYS A N 11
ATOM 4649 C CA . CYS A 1 10 ? 1.838 -1.937 2.047 1.00 0.00 10 CYS A CA 11
ATOM 4650 C C . CYS A 1 10 ? 3.316 -1.631 1.849 1.00 0.00 10 CYS A C 11
ATOM 4651 O O . CYS A 1 10 ? 3.708 -0.469 1.748 1.00 0.00 10 CYS A O 11
ATOM 4658 N N . PRO A 1 11 ? 4.163 -2.673 1.838 1.00 0.00 11 PRO A N 11
ATOM 4659 C CA . PRO A 1 11 ? 5.602 -2.519 1.610 1.00 0.00 11 PRO A CA 11
ATOM 4660 C C . PRO A 1 11 ? 5.904 -1.996 0.211 1.00 0.00 11 PRO A C 11
ATOM 4661 O O . PRO A 1 11 ? 5.023 -1.972 -0.649 1.00 0.00 11 PRO A O 11
ATOM 4672 N N . ASP A 1 12 ? 7.156 -1.593 0.012 1.00 0.00 12 ASP A N 11
ATOM 4673 C CA . ASP A 1 12 ? 7.621 -0.984 -1.236 1.00 0.00 12 ASP A CA 11
ATOM 4674 C C . ASP A 1 12 ? 7.080 -1.695 -2.473 1.00 0.00 12 ASP A C 11
ATOM 4675 O O . ASP A 1 12 ? 7.485 -2.822 -2.783 1.00 0.00 12 ASP A O 11
ATOM 4684 N N . PRO A 1 13 ? 6.1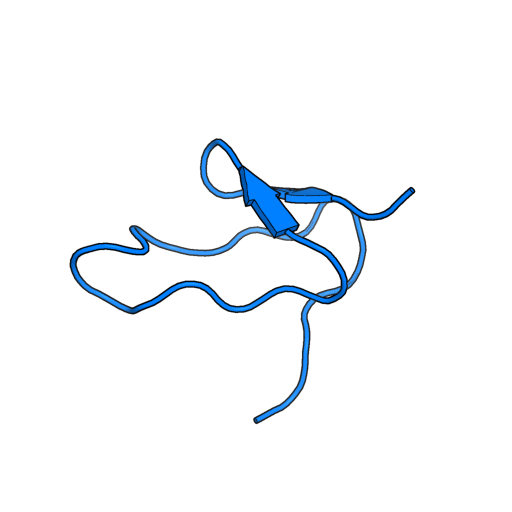57 -1.036 -3.199 1.00 0.00 13 PRO A N 11
ATOM 4685 C CA . PRO A 1 13 ? 5.562 -1.575 -4.431 1.00 0.00 13 PRO A CA 11
ATOM 4686 C C . PRO A 1 13 ? 6.602 -1.878 -5.500 1.00 0.00 13 PRO A C 11
ATOM 4687 O O . PRO A 1 13 ? 6.339 -2.619 -6.443 1.00 0.00 13 PRO A O 11
ATOM 4698 N N . GLU A 1 14 ? 7.774 -1.291 -5.355 1.00 0.00 14 GLU A N 11
ATOM 4699 C CA . GLU A 1 14 ? 8.873 -1.552 -6.267 1.00 0.00 14 GLU A CA 11
ATOM 4700 C C . GLU A 1 14 ? 9.283 -3.022 -6.201 1.00 0.00 14 GLU A C 11
ATOM 4701 O O . GLU A 1 14 ? 9.581 -3.642 -7.221 1.00 0.00 14 GLU A O 11
ATOM 4713 N N . LYS A 1 15 ? 9.280 -3.584 -4.998 1.00 0.00 15 LYS A N 11
ATOM 4714 C CA . LYS A 1 15 ? 9.737 -4.953 -4.803 1.00 0.00 15 LYS A CA 11
ATOM 4715 C C . LYS A 1 15 ? 8.569 -5.941 -4.767 1.00 0.00 15 LYS A C 11
ATOM 4716 O O . LYS A 1 15 ? 8.622 -6.992 -5.400 1.00 0.00 15 LYS A O 11
ATOM 4735 N N . MET A 1 16 ? 7.517 -5.607 -4.031 1.00 0.00 16 MET A N 11
ATOM 4736 C CA . MET A 1 16 ? 6.411 -6.543 -3.827 1.00 0.00 16 MET A CA 11
ATOM 4737 C C . MET A 1 16 ? 5.160 -6.128 -4.589 1.00 0.00 16 MET A C 11
ATOM 4738 O O . MET A 1 16 ? 4.093 -6.726 -4.421 1.00 0.00 16 MET A O 11
ATOM 4752 N N . GLY A 1 17 ? 5.293 -5.114 -5.431 1.00 0.00 17 GLY A N 11
ATOM 4753 C CA . GLY A 1 17 ? 4.148 -4.599 -6.154 1.00 0.00 17 GLY A CA 11
ATOM 4754 C C . GLY A 1 17 ? 3.203 -3.840 -5.244 1.00 0.00 17 GLY A C 11
ATOM 4755 O O . GLY A 1 17 ? 3.276 -3.962 -4.020 1.00 0.00 17 GLY A O 11
ATOM 4759 N N . ASP A 1 18 ? 2.337 -3.034 -5.824 1.00 0.00 18 ASP A N 11
ATOM 4760 C CA . ASP A 1 18 ? 1.340 -2.330 -5.043 1.00 0.00 18 ASP A CA 11
ATOM 4761 C C . ASP A 1 18 ? 0.124 -3.228 -4.870 1.00 0.00 18 ASP A C 11
ATOM 4762 O O . ASP A 1 18 ? -0.449 -3.712 -5.846 1.00 0.00 18 ASP A O 11
ATOM 4771 N N . TRP A 1 19 ? -0.233 -3.503 -3.631 1.00 0.00 19 TRP A N 11
ATOM 4772 C CA . TRP A 1 19 ? -1.394 -4.316 -3.355 1.00 0.00 19 TRP A CA 11
ATOM 4773 C C . TRP A 1 19 ? -2.336 -3.562 -2.434 1.00 0.00 19 TRP A C 11
ATOM 4774 O O . TRP A 1 19 ? -2.025 -3.277 -1.281 1.00 0.00 19 TRP A O 11
ATOM 4795 N N . CYS A 1 20 ? -3.479 -3.220 -2.986 1.00 0.00 20 CYS A N 11
ATOM 4796 C CA . CYS A 1 20 ? -4.462 -2.388 -2.323 1.00 0.00 20 CYS A CA 11
ATOM 4797 C C . CYS A 1 20 ? -5.800 -2.587 -3.000 1.00 0.00 20 CYS A C 11
ATOM 4798 O O . CYS A 1 20 ? -5.855 -3.116 -4.109 1.00 0.00 20 CYS A O 11
ATOM 4805 N N . CYS A 1 21 ? -6.877 -2.193 -2.354 1.00 0.00 21 CYS A N 11
ATOM 4806 C CA . CYS A 1 21 ? -8.101 -1.996 -3.087 1.00 0.00 21 CYS A CA 11
ATOM 4807 C C . CYS A 1 21 ? -8.130 -0.534 -3.485 1.00 0.00 21 CYS A C 11
ATOM 4808 O O . CYS A 1 21 ? -8.405 0.345 -2.670 1.00 0.00 21 CYS A O 11
ATOM 4815 N N . GLY A 1 22 ? -7.837 -0.292 -4.745 1.00 0.00 22 GLY A N 11
ATOM 4816 C CA . GLY A 1 22 ? -7.636 1.056 -5.219 1.00 0.00 22 GLY A CA 11
ATOM 4817 C C . GLY A 1 22 ? -6.194 1.277 -5.636 1.00 0.00 22 GLY A C 11
ATOM 4818 O O . GLY A 1 22 ? -5.734 0.706 -6.627 1.00 0.00 22 GLY A O 11
ATOM 4822 N N . ARG A 1 23 ? -5.470 2.073 -4.862 1.00 0.00 23 ARG A N 11
ATOM 4823 C CA . ARG A 1 23 ? -4.070 2.374 -5.151 1.00 0.00 23 ARG A CA 11
ATOM 4824 C C . ARG A 1 23 ? -3.246 2.392 -3.871 1.00 0.00 23 ARG A C 11
ATOM 4825 O O . ARG A 1 23 ? -3.691 2.913 -2.851 1.00 0.00 23 ARG A O 11
ATOM 4846 N N . CYS A 1 24 ? -2.048 1.830 -3.921 1.00 0.00 24 CYS A N 11
ATOM 4847 C CA . CYS A 1 24 ? -1.159 1.875 -2.774 1.00 0.00 24 CYS A CA 11
ATOM 4848 C C . CYS A 1 24 ? -0.138 2.991 -2.951 1.00 0.00 24 CYS A C 11
ATOM 4849 O O . CYS A 1 24 ? 0.743 2.920 -3.811 1.00 0.00 24 CYS A O 11
ATOM 4856 N N . ILE A 1 25 ? -0.271 4.021 -2.128 1.00 0.00 25 ILE A N 11
ATOM 4857 C CA . ILE A 1 25 ? 0.544 5.219 -2.237 1.00 0.00 25 ILE A CA 11
ATOM 4858 C C . ILE A 1 25 ? 1.158 5.558 -0.880 1.00 0.00 25 ILE A C 11
ATOM 4859 O O . ILE A 1 25 ? 0.447 5.599 0.123 1.00 0.00 25 ILE A O 11
ATOM 4875 N N . ARG A 1 26 ? 2.472 5.784 -0.858 1.00 0.00 26 ARG A N 11
ATOM 4876 C CA . ARG A 1 26 ? 3.195 6.116 0.375 1.00 0.00 26 ARG A CA 11
ATOM 4877 C C . ARG A 1 26 ? 3.035 5.015 1.415 1.00 0.00 26 ARG A C 11
ATOM 4878 O O . ARG A 1 26 ? 2.812 5.290 2.597 1.00 0.00 26 ARG A O 11
ATOM 4899 N N . ASN A 1 27 ? 3.150 3.773 0.956 1.00 0.00 27 ASN A N 11
ATOM 4900 C CA . ASN A 1 27 ? 3.015 2.595 1.812 1.00 0.00 27 ASN A CA 11
ATOM 4901 C C . ASN A 1 27 ? 1.636 2.534 2.456 1.00 0.00 27 ASN A C 11
ATOM 4902 O O . ASN A 1 27 ? 1.465 1.954 3.529 1.00 0.00 27 ASN A O 11
ATOM 4913 N N . GLU A 1 28 ? 0.658 3.135 1.805 1.00 0.00 28 GLU A N 11
ATOM 4914 C CA . GLU A 1 28 ? -0.699 3.154 2.319 1.00 0.00 28 GLU A CA 11
ATOM 4915 C C . GLU A 1 28 ? -1.666 2.746 1.220 1.00 0.00 28 GLU A C 11
ATOM 4916 O O . GLU A 1 28 ? -1.414 2.986 0.043 1.00 0.00 28 GLU A O 11
ATOM 4928 N N . CYS A 1 29 ? -2.773 2.152 1.606 1.00 0.00 29 CYS A N 11
ATOM 4929 C CA . CYS A 1 29 ? -3.776 1.717 0.655 1.00 0.00 29 CYS A CA 11
ATOM 4930 C C . CYS A 1 29 ? -4.912 2.721 0.621 1.00 0.00 29 CYS A C 11
ATOM 4931 O O . CYS A 1 29 ? -5.560 2.980 1.638 1.00 0.00 29 CYS A O 11
ATOM 4938 N N . ARG A 1 30 ? -5.132 3.300 -0.550 1.00 0.00 30 ARG A N 11
ATOM 4939 C CA . ARG A 1 30 ? -6.100 4.369 -0.710 1.00 0.00 30 ARG A CA 11
ATOM 4940 C C . ARG A 1 30 ? -7.108 4.027 -1.797 1.00 0.00 30 ARG A C 11
ATOM 4941 O O . ARG A 1 30 ? -6.768 3.402 -2.802 1.00 0.00 30 ARG A O 11
ATOM 4962 N N . ASN A 1 31 ? -8.342 4.447 -1.590 1.00 0.00 31 ASN A N 11
ATOM 4963 C CA . ASN A 1 31 ? -9.411 4.179 -2.539 1.00 0.00 31 ASN A CA 11
ATOM 4964 C C . ASN A 1 31 ? -10.360 5.369 -2.591 1.00 0.00 31 ASN A C 11
ATOM 4965 O O . ASN A 1 31 ? -10.561 6.047 -1.581 1.00 0.00 31 ASN A O 11
ATOM 4976 N N . GLY A 1 32 ? -10.938 5.628 -3.756 1.00 0.00 32 GLY A N 11
ATOM 4977 C CA . GLY A 1 32 ? -11.833 6.756 -3.900 1.00 0.00 32 GLY A CA 11
ATOM 4978 C C . GLY A 1 32 ? -12.721 6.619 -5.114 1.00 0.00 32 GLY A C 11
ATOM 4979 O O . GLY A 1 32 ? -12.289 5.984 -6.099 1.00 0.00 32 GLY A O 11
ATOM 4984 N N . SER A 1 1 ? -9.427 -12.527 -0.692 1.00 0.00 1 SER A N 12
ATOM 4985 C CA . SER A 1 1 ? -10.816 -12.306 -1.144 1.00 0.00 1 SER A CA 12
ATOM 4986 C C . SER A 1 1 ? -11.239 -10.855 -0.919 1.00 0.00 1 SER A C 12
ATOM 4987 O O . SER A 1 1 ? -11.878 -10.245 -1.777 1.00 0.00 1 SER A O 12
ATOM 4997 N N . GLU A 1 2 ? -10.870 -10.298 0.229 1.00 0.00 2 GLU A N 12
ATOM 4998 C CA . GLU A 1 2 ? -11.202 -8.916 0.545 1.00 0.00 2 GLU A CA 12
ATOM 4999 C C . GLU A 1 2 ? -10.010 -8.004 0.271 1.00 0.00 2 GLU A C 12
ATOM 5000 O O . GLU A 1 2 ? -8.871 -8.339 0.601 1.00 0.00 2 GLU A O 12
ATOM 5012 N N . CYS A 1 3 ? -10.271 -6.865 -0.349 1.00 0.00 3 CYS A N 12
ATOM 5013 C CA . CYS A 1 3 ? -9.225 -5.891 -0.613 1.00 0.00 3 CYS A CA 12
ATOM 5014 C C . CYS A 1 3 ? -9.080 -4.946 0.571 1.00 0.00 3 CYS A C 12
ATOM 5015 O O . CYS A 1 3 ? -10.068 -4.563 1.198 1.00 0.00 3 CYS A O 12
ATOM 5022 N N . VAL A 1 4 ? -7.847 -4.583 0.877 1.00 0.00 4 VAL A N 12
ATOM 5023 C CA . VAL A 1 4 ? -7.572 -3.715 2.005 1.00 0.00 4 VAL A CA 12
ATOM 5024 C C . VAL A 1 4 ? -7.830 -2.255 1.641 1.00 0.00 4 VAL A C 12
ATOM 5025 O O . VAL A 1 4 ? -7.258 -1.721 0.688 1.00 0.00 4 VAL A O 12
ATOM 5038 N N . GLU A 1 5 ? -8.723 -1.625 2.387 1.00 0.00 5 GLU A N 12
ATOM 5039 C CA . GLU A 1 5 ? -9.075 -0.234 2.151 1.00 0.00 5 GLU A CA 12
ATOM 5040 C C . GLU A 1 5 ? -8.019 0.686 2.750 1.00 0.00 5 GLU A C 12
ATOM 5041 O O . GLU A 1 5 ? -6.991 0.219 3.248 1.00 0.00 5 GLU A O 12
ATOM 5053 N N . ASN A 1 6 ? -8.271 1.984 2.693 1.00 0.00 6 ASN A N 12
ATOM 5054 C CA . ASN A 1 6 ? -7.381 2.976 3.285 1.00 0.00 6 ASN A CA 12
ATOM 5055 C C . ASN A 1 6 ? -7.066 2.639 4.740 1.00 0.00 6 ASN A C 12
ATOM 5056 O O . ASN A 1 6 ? -7.954 2.301 5.527 1.00 0.00 6 ASN A O 12
ATOM 5067 N N . GLY A 1 7 ? -5.789 2.702 5.079 1.00 0.00 7 GLY A N 12
ATOM 5068 C CA . GLY A 1 7 ? -5.352 2.365 6.414 1.00 0.00 7 GLY A CA 12
ATOM 5069 C C . GLY A 1 7 ? -4.581 1.058 6.455 1.00 0.00 7 GLY A C 12
ATOM 5070 O O . GLY A 1 7 ? -4.356 0.492 7.527 1.00 0.00 7 GLY A O 12
ATOM 5074 N N . GLY A 1 8 ? -4.185 0.570 5.289 1.00 0.00 8 GLY A N 12
ATOM 5075 C CA . GLY A 1 8 ? -3.411 -0.650 5.217 1.00 0.00 8 GLY A CA 12
ATOM 5076 C C . GLY A 1 8 ? -1.958 -0.370 4.906 1.00 0.00 8 GLY A C 12
ATOM 5077 O O . GLY A 1 8 ? -1.652 0.537 4.133 1.00 0.00 8 GLY A O 12
ATOM 5081 N N . PHE A 1 9 ? -1.060 -1.116 5.525 1.00 0.00 9 PHE A N 12
ATOM 5082 C CA . PHE A 1 9 ? 0.358 -0.936 5.285 1.00 0.00 9 PHE A CA 12
ATOM 5083 C C . PHE A 1 9 ? 0.832 -1.892 4.203 1.00 0.00 9 PHE A C 12
ATOM 5084 O O . PHE A 1 9 ? 0.858 -3.108 4.395 1.00 0.00 9 PHE A O 12
ATOM 5101 N N . CYS A 1 10 ? 1.196 -1.336 3.067 1.00 0.00 10 CYS A N 12
ATOM 5102 C CA . CYS A 1 10 ? 1.718 -2.119 1.965 1.00 0.00 10 CYS A CA 12
ATOM 5103 C C . CYS A 1 10 ? 3.169 -1.744 1.702 1.00 0.00 10 CYS A C 12
ATOM 5104 O O . CYS A 1 10 ? 3.485 -0.575 1.518 1.00 0.00 10 CYS A O 12
ATOM 5111 N N . PRO A 1 11 ? 4.083 -2.726 1.747 1.00 0.00 11 PRO A N 12
ATOM 5112 C CA . PRO A 1 11 ? 5.494 -2.519 1.399 1.00 0.00 11 PRO A CA 12
ATOM 5113 C C . PRO A 1 11 ? 5.664 -1.900 0.013 1.00 0.00 11 PRO A C 12
ATOM 5114 O O . PRO A 1 11 ? 4.733 -1.924 -0.793 1.00 0.00 11 PRO A O 12
ATOM 5125 N N . ASP A 1 12 ? 6.869 -1.387 -0.245 1.00 0.00 12 ASP A N 12
ATOM 5126 C CA . ASP A 1 12 ? 7.183 -0.598 -1.447 1.00 0.00 12 ASP A CA 12
ATOM 5127 C C . ASP A 1 12 ? 6.471 -1.119 -2.699 1.00 0.00 12 ASP A C 12
ATOM 5128 O O . ASP A 1 12 ? 6.729 -2.227 -3.159 1.00 0.00 12 ASP A O 12
ATOM 5137 N N . PRO A 1 13 ? 5.560 -0.304 -3.259 1.00 0.00 13 PRO A N 12
ATOM 5138 C CA . PRO A 1 13 ? 4.739 -0.685 -4.417 1.00 0.00 13 PRO A CA 12
ATOM 5139 C C . PRO A 1 13 ? 5.546 -1.068 -5.650 1.00 0.00 13 PRO A C 12
ATOM 5140 O O . PRO A 1 13 ? 5.223 -2.034 -6.339 1.00 0.00 13 PRO A O 12
ATOM 5151 N N . GLU A 1 14 ? 6.588 -0.311 -5.933 1.00 0.00 14 GLU A N 12
ATOM 5152 C CA . GLU A 1 14 ? 7.325 -0.488 -7.172 1.00 0.00 14 GLU A CA 12
ATOM 5153 C C . GLU A 1 14 ? 8.319 -1.639 -7.074 1.00 0.00 14 GLU A C 12
ATOM 5154 O O . GLU A 1 14 ? 8.518 -2.379 -8.036 1.00 0.00 14 GLU A O 12
ATOM 5166 N N . LYS A 1 15 ? 8.937 -1.798 -5.915 1.00 0.00 15 LYS A N 12
ATOM 5167 C CA . LYS A 1 15 ? 9.969 -2.813 -5.752 1.00 0.00 15 LYS A CA 12
ATOM 5168 C C . LYS A 1 15 ? 9.410 -4.101 -5.149 1.00 0.00 15 LYS A C 12
ATOM 5169 O O . LYS A 1 15 ? 9.841 -5.199 -5.508 1.00 0.00 15 LYS A O 12
ATOM 5188 N N . MET A 1 16 ? 8.454 -3.973 -4.239 1.00 0.00 16 MET A N 12
ATOM 5189 C CA . MET A 1 16 ? 7.938 -5.129 -3.510 1.00 0.00 16 MET A CA 12
ATOM 5190 C C . MET A 1 16 ? 6.569 -5.568 -4.030 1.00 0.00 16 MET A C 12
ATOM 5191 O O . MET A 1 16 ? 6.171 -6.717 -3.837 1.00 0.00 16 MET A O 12
ATOM 5205 N N . GLY A 1 17 ? 5.851 -4.664 -4.687 1.00 0.00 17 GLY A N 12
ATOM 5206 C CA . GLY A 1 17 ? 4.570 -5.023 -5.263 1.00 0.00 17 GLY A CA 12
ATOM 5207 C C . GLY A 1 17 ? 3.443 -4.134 -4.775 1.00 0.00 17 GLY A C 12
ATOM 5208 O O . GLY A 1 17 ? 3.436 -3.705 -3.624 1.00 0.00 17 GLY A O 12
ATOM 5212 N N . ASP A 1 18 ? 2.493 -3.855 -5.654 1.00 0.00 18 ASP A N 12
ATOM 5213 C CA . ASP A 1 18 ? 1.358 -3.009 -5.313 1.00 0.00 18 ASP A CA 12
ATOM 5214 C C . ASP A 1 18 ? 0.143 -3.860 -4.975 1.00 0.00 18 ASP A C 12
ATOM 5215 O O . ASP A 1 18 ? -0.464 -4.469 -5.857 1.00 0.00 18 ASP A O 12
ATOM 5224 N N . TRP A 1 19 ? -0.195 -3.926 -3.695 1.00 0.00 19 TRP A N 12
ATOM 5225 C CA . TRP A 1 19 ? -1.382 -4.637 -3.265 1.00 0.00 19 TRP A CA 12
ATOM 5226 C C . TRP A 1 19 ? -2.191 -3.777 -2.305 1.00 0.00 19 TRP A C 12
ATOM 5227 O O . TRP A 1 19 ? -1.767 -3.479 -1.193 1.00 0.00 19 TRP A O 12
ATOM 5248 N N . CYS A 1 20 ? -3.352 -3.371 -2.770 1.00 0.00 20 CYS A N 12
ATOM 5249 C CA . CYS A 1 20 ? -4.304 -2.612 -1.983 1.00 0.00 20 CYS A CA 12
ATOM 5250 C C . CYS A 1 20 ? -5.668 -2.740 -2.619 1.00 0.00 20 CYS A C 12
ATOM 5251 O O . CYS A 1 20 ? -5.797 -3.309 -3.704 1.00 0.00 20 CYS A O 12
ATOM 5258 N N . CYS A 1 21 ? -6.691 -2.227 -1.963 1.00 0.00 21 CYS A N 12
ATOM 5259 C CA . CYS A 1 21 ? -7.906 -1.930 -2.675 1.00 0.00 21 CYS A CA 12
ATOM 5260 C C . CYS A 1 21 ? -7.716 -0.553 -3.283 1.00 0.00 21 CYS A C 12
ATOM 5261 O O . CYS A 1 21 ? -7.738 0.459 -2.580 1.00 0.00 21 CYS A O 12
ATOM 5268 N N . GLY A 1 22 ? -7.496 -0.534 -4.581 1.00 0.00 22 GLY A N 12
ATOM 5269 C CA . GLY A 1 22 ? -7.204 0.702 -5.268 1.00 0.00 22 GLY A CA 12
ATOM 5270 C C . GLY A 1 22 ? -5.751 0.782 -5.691 1.00 0.00 22 GLY A C 12
ATOM 5271 O O . GLY A 1 22 ? -5.345 0.161 -6.674 1.00 0.00 22 GLY A O 12
ATOM 5275 N N . ARG A 1 23 ? -4.968 1.540 -4.940 1.00 0.00 23 ARG A N 12
ATOM 5276 C CA . ARG A 1 23 ? -3.555 1.733 -5.238 1.00 0.00 23 ARG A CA 12
ATOM 5277 C C . ARG A 1 23 ? -2.775 1.836 -3.929 1.00 0.00 23 ARG A C 12
ATOM 5278 O O . ARG A 1 23 ? -3.295 2.345 -2.934 1.00 0.00 23 ARG A O 12
ATOM 5299 N N . CYS A 1 24 ? -1.543 1.351 -3.930 1.00 0.00 24 CYS A N 12
ATOM 5300 C CA . CYS A 1 24 ? -0.660 1.499 -2.786 1.00 0.00 24 CYS A CA 12
ATOM 5301 C C . CYS A 1 24 ? 0.263 2.691 -3.010 1.00 0.00 24 CYS A C 12
ATOM 5302 O O . CYS A 1 24 ? 1.097 2.689 -3.917 1.00 0.00 24 CYS A O 12
ATOM 5309 N N . ILE A 1 25 ? 0.081 3.722 -2.201 1.00 0.00 25 ILE A N 12
ATOM 5310 C CA . ILE A 1 25 ? 0.836 4.955 -2.332 1.00 0.00 25 ILE A CA 12
ATOM 5311 C C . ILE A 1 25 ? 1.489 5.310 -1.002 1.00 0.00 25 ILE A C 12
ATOM 5312 O O . ILE A 1 25 ? 0.791 5.537 -0.011 1.00 0.00 25 ILE A O 12
ATOM 5328 N N . ARG A 1 26 ? 2.820 5.350 -0.982 1.00 0.00 26 ARG A N 12
ATOM 5329 C CA . ARG A 1 26 ? 3.575 5.675 0.229 1.00 0.00 26 ARG A CA 12
ATOM 5330 C C . ARG A 1 26 ? 3.263 4.680 1.340 1.00 0.00 26 ARG A C 12
ATOM 5331 O O . ARG A 1 26 ? 3.061 5.061 2.495 1.00 0.00 26 ARG A O 12
ATOM 5352 N N . ASN A 1 27 ? 3.218 3.402 0.963 1.00 0.00 27 ASN A N 12
ATOM 5353 C CA . ASN A 1 27 ? 2.954 2.305 1.897 1.00 0.00 27 ASN A CA 12
ATOM 5354 C C . ASN A 1 27 ? 1.565 2.422 2.514 1.00 0.00 27 ASN A C 12
ATOM 5355 O O . ASN A 1 27 ? 1.324 1.946 3.626 1.00 0.00 27 ASN A O 12
ATOM 5366 N N . GLU A 1 28 ? 0.661 3.061 1.790 1.00 0.00 28 GLU A N 12
ATOM 5367 C CA . GLU A 1 28 ? -0.709 3.242 2.236 1.00 0.00 28 GLU A CA 12
ATOM 5368 C C . GLU A 1 28 ? -1.667 2.885 1.104 1.00 0.00 28 GLU A C 12
ATOM 5369 O O . GLU A 1 28 ? -1.323 3.013 -0.068 1.00 0.00 28 GLU A O 12
ATOM 5381 N N . CYS A 1 29 ? -2.868 2.473 1.453 1.00 0.00 29 CYS A N 12
ATOM 5382 C CA . CYS A 1 29 ? -3.839 2.032 0.472 1.00 0.00 29 CYS A CA 12
ATOM 5383 C C . CYS A 1 29 ? -4.869 3.120 0.211 1.00 0.00 29 CYS A C 12
ATOM 5384 O O . CYS A 1 29 ? -5.490 3.643 1.133 1.00 0.00 29 CYS A O 12
ATOM 5391 N N . ARG A 1 30 ? -5.017 3.487 -1.054 1.00 0.00 30 ARG A N 12
ATOM 5392 C CA . ARG A 1 30 ? -5.995 4.492 -1.447 1.00 0.00 30 ARG A CA 12
ATOM 5393 C C . ARG A 1 30 ? -7.176 3.847 -2.148 1.00 0.00 30 ARG A C 12
ATOM 5394 O O . ARG A 1 30 ? -7.043 3.304 -3.247 1.00 0.00 30 ARG A O 12
ATOM 5415 N N . ASN A 1 31 ? -8.326 3.923 -1.505 1.00 0.00 31 ASN A N 12
ATOM 5416 C CA . ASN A 1 31 ? -9.550 3.330 -2.030 1.00 0.00 31 ASN A CA 12
ATOM 5417 C C . ASN A 1 31 ? -10.408 4.410 -2.672 1.00 0.00 31 ASN A C 12
ATOM 5418 O O . ASN A 1 31 ? -11.135 5.131 -1.986 1.00 0.00 31 ASN A O 12
ATOM 5429 N N . GLY A 1 32 ? -10.304 4.531 -3.984 1.00 0.00 32 GLY A N 12
ATOM 5430 C CA . GLY A 1 32 ? -11.024 5.561 -4.695 1.00 0.00 32 GLY A CA 12
ATOM 5431 C C . GLY A 1 32 ? -10.200 6.124 -5.828 1.00 0.00 32 GLY A C 12
ATOM 5432 O O . GLY A 1 32 ? -9.394 5.366 -6.407 1.00 0.00 32 GLY A O 12
ATOM 5437 N N . SER A 1 1 ? -5.155 -13.206 -4.947 1.00 0.00 1 SER A N 13
ATOM 5438 C CA . SER A 1 1 ? -5.515 -11.850 -5.417 1.00 0.00 1 SER A CA 13
ATOM 5439 C C . SER A 1 1 ? -6.273 -11.074 -4.340 1.00 0.00 1 SER A C 13
ATOM 5440 O O . SER A 1 1 ? -7.234 -10.359 -4.633 1.00 0.00 1 SER A O 13
ATOM 5450 N N . GLU A 1 2 ? -5.847 -11.216 -3.089 1.00 0.00 2 GLU A N 13
ATOM 5451 C CA . GLU A 1 2 ? -6.468 -10.493 -1.989 1.00 0.00 2 GLU A CA 13
ATOM 5452 C C . GLU A 1 2 ? -5.845 -9.112 -1.848 1.00 0.00 2 GLU A C 13
ATOM 5453 O O . GLU A 1 2 ? -4.642 -8.940 -2.057 1.00 0.00 2 GLU A O 13
ATOM 5465 N N . CYS A 1 3 ? -6.660 -8.129 -1.507 1.00 0.00 3 CYS A N 13
ATOM 5466 C CA . CYS A 1 3 ? -6.177 -6.771 -1.341 1.00 0.00 3 CYS A CA 13
ATOM 5467 C C . CYS A 1 3 ? -6.406 -6.292 0.089 1.00 0.00 3 CYS A C 13
ATOM 5468 O O . CYS A 1 3 ? -7.244 -6.835 0.811 1.00 0.00 3 CYS A O 13
ATOM 5475 N N . VAL A 1 4 ? -5.642 -5.292 0.499 1.00 0.00 4 VAL A N 13
ATOM 5476 C CA . VAL A 1 4 ? -5.801 -4.689 1.811 1.00 0.00 4 VAL A CA 13
ATOM 5477 C C . VAL A 1 4 ? -6.492 -3.333 1.674 1.00 0.00 4 VAL A C 13
ATOM 5478 O O . VAL A 1 4 ? -6.092 -2.501 0.859 1.00 0.00 4 VAL A O 13
ATOM 5491 N N . GLU A 1 5 ? -7.546 -3.138 2.457 1.00 0.00 5 GLU A N 13
ATOM 5492 C CA . GLU A 1 5 ? -8.412 -1.972 2.309 1.00 0.00 5 GLU A CA 13
ATOM 5493 C C . GLU A 1 5 ? -7.724 -0.682 2.752 1.00 0.00 5 GLU A C 13
ATOM 5494 O O . GLU A 1 5 ? -6.627 -0.710 3.321 1.00 0.00 5 GLU A O 13
ATOM 5506 N N . ASN A 1 6 ? -8.391 0.440 2.487 1.00 0.00 6 ASN A N 13
ATOM 5507 C CA . ASN A 1 6 ? -7.865 1.767 2.795 1.00 0.00 6 ASN A CA 13
ATOM 5508 C C . ASN A 1 6 ? -7.431 1.871 4.252 1.00 0.00 6 ASN A C 13
ATOM 5509 O O . ASN A 1 6 ? -8.105 1.369 5.157 1.00 0.00 6 ASN A O 13
ATOM 5520 N N . GLY A 1 7 ? -6.290 2.508 4.465 1.00 0.00 7 GLY A N 13
ATOM 5521 C CA . GLY A 1 7 ? -5.750 2.643 5.799 1.00 0.00 7 GLY A CA 13
ATOM 5522 C C . GLY A 1 7 ? -4.742 1.558 6.108 1.00 0.00 7 GLY A C 13
ATOM 5523 O O . GLY A 1 7 ? -4.087 1.578 7.149 1.00 0.00 7 GLY A O 13
ATOM 5527 N N . GLY A 1 8 ? -4.622 0.608 5.196 1.00 0.00 8 GLY A N 13
ATOM 5528 C CA . GLY A 1 8 ? -3.667 -0.461 5.362 1.00 0.00 8 GLY A CA 13
ATOM 5529 C C . GLY A 1 8 ? -2.280 -0.059 4.923 1.00 0.00 8 GLY A C 13
ATOM 5530 O O . GLY A 1 8 ? -2.121 0.793 4.046 1.00 0.00 8 GLY A O 13
ATOM 5534 N N . PHE A 1 9 ? -1.279 -0.655 5.544 1.00 0.00 9 PHE A N 13
ATOM 5535 C CA . PHE A 1 9 ? 0.102 -0.408 5.182 1.00 0.00 9 PHE A CA 13
ATOM 5536 C C . PHE A 1 9 ? 0.543 -1.392 4.108 1.00 0.00 9 PHE A C 13
ATOM 5537 O O . PHE A 1 9 ? 0.466 -2.608 4.298 1.00 0.00 9 PHE A O 13
ATOM 5554 N N . CYS A 1 10 ? 0.996 -0.872 2.985 1.00 0.00 10 CYS A N 13
ATOM 5555 C CA . CYS A 1 10 ? 1.529 -1.711 1.929 1.00 0.00 10 CYS A CA 13
ATOM 5556 C C . CYS A 1 10 ? 3.032 -1.514 1.829 1.00 0.00 10 CYS A C 13
ATOM 5557 O O . CYS A 1 10 ? 3.519 -0.385 1.860 1.00 0.00 10 CYS A O 13
ATOM 5564 N N . PRO A 1 11 ? 3.794 -2.613 1.767 1.00 0.00 11 PRO A N 13
ATOM 5565 C CA . PRO A 1 11 ? 5.243 -2.553 1.595 1.00 0.00 11 PRO A CA 13
ATOM 5566 C C . PRO A 1 11 ? 5.621 -1.943 0.252 1.00 0.00 11 PRO A C 13
ATOM 5567 O O . PRO A 1 11 ? 4.777 -1.812 -0.635 1.00 0.00 11 PRO A O 13
ATOM 5578 N N . ASP A 1 12 ? 6.891 -1.587 0.126 1.00 0.00 12 ASP A N 13
ATOM 5579 C CA . ASP A 1 12 ? 7.417 -0.889 -1.046 1.00 0.00 12 ASP A CA 13
ATOM 5580 C C . ASP A 1 12 ? 6.921 -1.514 -2.352 1.00 0.00 12 ASP A C 13
ATOM 5581 O O . ASP A 1 12 ? 7.273 -2.650 -2.675 1.00 0.00 12 ASP A O 13
ATOM 5590 N N . PRO A 1 13 ? 6.091 -0.773 -3.114 1.00 0.00 13 PRO A N 13
ATOM 5591 C CA . PRO A 1 13 ? 5.485 -1.267 -4.361 1.00 0.00 13 PRO A CA 13
ATOM 5592 C C . PRO A 1 13 ? 6.512 -1.677 -5.410 1.00 0.00 13 PRO A C 13
ATOM 5593 O O . PRO A 1 13 ? 6.208 -2.435 -6.327 1.00 0.00 13 PRO A O 13
ATOM 5604 N N . GLU A 1 14 ? 7.722 -1.171 -5.285 1.00 0.00 14 GLU A N 13
ATOM 5605 C CA . GLU A 1 14 ? 8.782 -1.524 -6.215 1.00 0.00 14 GLU A CA 13
ATOM 5606 C C . GLU A 1 14 ? 9.297 -2.934 -5.930 1.00 0.00 14 GLU A C 13
ATOM 5607 O O . GLU A 1 14 ? 9.668 -3.668 -6.846 1.00 0.00 14 GLU A O 13
ATOM 5619 N N . LYS A 1 15 ? 9.297 -3.319 -4.661 1.00 0.00 15 LYS A N 13
ATOM 5620 C CA . LYS A 1 15 ? 9.802 -4.628 -4.272 1.00 0.00 15 LYS A CA 13
ATOM 5621 C C . LYS A 1 15 ? 8.666 -5.647 -4.139 1.00 0.00 15 LYS A C 13
ATOM 5622 O O . LYS A 1 15 ? 8.776 -6.769 -4.631 1.00 0.00 15 LYS A O 13
ATOM 5641 N N . MET A 1 16 ? 7.575 -5.260 -3.488 1.00 0.00 16 MET A N 13
ATOM 5642 C CA . MET A 1 16 ? 6.469 -6.187 -3.243 1.00 0.00 16 MET A CA 13
ATOM 5643 C C . MET A 1 16 ? 5.337 -6.008 -4.248 1.00 0.00 16 MET A C 13
ATOM 5644 O O . MET A 1 16 ? 4.402 -6.809 -4.293 1.00 0.00 16 MET A O 13
ATOM 5658 N N . GLY A 1 17 ? 5.423 -4.968 -5.060 1.00 0.00 17 GLY A N 13
ATOM 5659 C CA . GLY A 1 17 ? 4.366 -4.687 -6.008 1.00 0.00 17 GLY A CA 13
ATOM 5660 C C . GLY A 1 17 ? 3.256 -3.864 -5.388 1.00 0.00 17 GLY A C 13
ATOM 5661 O O . GLY A 1 17 ? 3.167 -3.751 -4.165 1.00 0.00 17 GLY A O 13
ATOM 5665 N N . ASP A 1 18 ? 2.421 -3.280 -6.228 1.00 0.00 18 ASP A N 13
ATOM 5666 C CA . ASP A 1 18 ? 1.291 -2.487 -5.761 1.00 0.00 18 ASP A CA 13
ATOM 5667 C C . ASP A 1 18 ? 0.137 -3.401 -5.383 1.00 0.00 18 ASP A C 13
ATOM 5668 O O . ASP A 1 18 ? -0.497 -4.000 -6.253 1.00 0.00 18 ASP A O 13
ATOM 5677 N N . TRP A 1 19 ? -0.119 -3.548 -4.092 1.00 0.00 19 TRP A N 13
ATOM 5678 C CA . TRP A 1 19 ? -1.250 -4.339 -3.653 1.00 0.00 19 TRP A CA 13
ATOM 5679 C C . TRP A 1 19 ? -2.010 -3.634 -2.537 1.00 0.00 19 TRP A C 13
ATOM 5680 O O . TRP A 1 19 ? -1.518 -3.453 -1.426 1.00 0.00 19 TRP A O 13
ATOM 5701 N N . CYS A 1 20 ? -3.215 -3.233 -2.873 1.00 0.00 20 CYS A N 13
ATOM 5702 C CA . CYS A 1 20 ? -4.151 -2.624 -1.951 1.00 0.00 20 CYS A CA 13
ATOM 5703 C C . CYS A 1 20 ? -5.535 -2.787 -2.537 1.00 0.00 20 CYS A C 13
ATOM 5704 O O . CYS A 1 20 ? -5.662 -3.150 -3.706 1.00 0.00 20 CYS A O 13
ATOM 5711 N N . CYS A 1 21 ? -6.572 -2.551 -1.759 1.00 0.00 21 CYS A N 13
ATOM 5712 C CA . CYS A 1 21 ? -7.857 -2.331 -2.367 1.00 0.00 21 CYS A CA 13
ATOM 5713 C C . CYS A 1 21 ? -7.891 -0.856 -2.722 1.00 0.00 21 CYS A C 13
ATOM 5714 O O . CYS A 1 21 ? -8.066 0.002 -1.854 1.00 0.00 21 CYS A O 13
ATOM 5721 N N . GLY A 1 22 ? -7.715 -0.576 -3.994 1.00 0.00 22 GLY A N 13
ATOM 5722 C CA . GLY A 1 22 ? -7.507 0.782 -4.437 1.00 0.00 22 GLY A CA 13
ATOM 5723 C C . GLY A 1 22 ? -6.110 0.954 -5.000 1.00 0.00 22 GLY A C 13
ATOM 5724 O O . GLY A 1 22 ? -5.746 0.300 -5.976 1.00 0.00 22 GLY A O 13
ATOM 5728 N N . ARG A 1 23 ? -5.315 1.808 -4.371 1.00 0.00 23 ARG A N 13
ATOM 5729 C CA . ARG A 1 23 ? -3.941 2.044 -4.806 1.00 0.00 23 ARG A CA 13
ATOM 5730 C C . ARG A 1 23 ? -2.997 2.070 -3.610 1.00 0.00 23 ARG A C 13
ATOM 5731 O O . ARG A 1 23 ? -3.396 2.458 -2.511 1.00 0.00 23 ARG A O 13
ATOM 5752 N N . CYS A 1 24 ? -1.753 1.655 -3.826 1.00 0.00 24 CYS A N 13
ATOM 5753 C CA . CYS A 1 24 ? -0.729 1.764 -2.798 1.00 0.00 24 CYS A CA 13
ATOM 5754 C C . CYS A 1 24 ? 0.101 3.015 -3.051 1.00 0.00 24 CYS A C 13
ATOM 5755 O O . CYS A 1 24 ? 0.881 3.085 -4.005 1.00 0.00 24 CYS A O 13
ATOM 5762 N N . ILE A 1 25 ? -0.072 4.000 -2.187 1.00 0.00 25 ILE A N 13
ATOM 5763 C CA . ILE A 1 25 ? 0.570 5.290 -2.345 1.00 0.00 25 ILE A CA 13
ATOM 5764 C C . ILE A 1 25 ? 1.346 5.643 -1.083 1.00 0.00 25 ILE A C 13
ATOM 5765 O O . ILE A 1 25 ? 0.749 5.872 -0.034 1.00 0.00 25 ILE A O 13
ATOM 5781 N N . ARG A 1 26 ? 2.675 5.658 -1.190 1.00 0.00 26 ARG A N 13
ATOM 5782 C CA . ARG A 1 26 ? 3.549 5.999 -0.064 1.00 0.00 26 ARG A CA 13
ATOM 5783 C C . ARG A 1 26 ? 3.371 5.008 1.082 1.00 0.00 26 ARG A C 13
ATOM 5784 O O . ARG A 1 26 ? 3.271 5.401 2.249 1.00 0.00 26 ARG A O 13
ATOM 5805 N N . ASN A 1 27 ? 3.330 3.724 0.732 1.00 0.00 27 ASN A N 13
ATOM 5806 C CA . ASN A 1 27 ? 3.150 2.641 1.703 1.00 0.00 27 ASN A CA 13
ATOM 5807 C C . ASN A 1 27 ? 1.802 2.745 2.409 1.00 0.00 27 ASN A C 13
ATOM 5808 O O . ASN A 1 27 ? 1.643 2.301 3.546 1.00 0.00 27 ASN A O 13
ATOM 5819 N N . GLU A 1 28 ? 0.832 3.325 1.722 1.00 0.00 28 GLU A N 13
ATOM 5820 C CA . GLU A 1 28 ? -0.506 3.492 2.264 1.00 0.00 28 GLU A CA 13
ATOM 5821 C C . GLU A 1 28 ? -1.522 3.034 1.231 1.00 0.00 28 GLU A C 13
ATOM 5822 O O . GLU A 1 28 ? -1.327 3.238 0.034 1.00 0.00 28 GLU A O 13
ATOM 5834 N N . CYS A 1 29 ? -2.602 2.436 1.683 1.00 0.00 29 CYS A N 13
ATOM 5835 C CA . CYS A 1 29 ? -3.631 1.972 0.777 1.00 0.00 29 CYS A CA 13
ATOM 5836 C C . CYS A 1 29 ? -4.787 2.949 0.769 1.00 0.00 29 CYS A C 13
ATOM 5837 O O . CYS A 1 29 ? -5.415 3.194 1.800 1.00 0.00 29 CYS A O 13
ATOM 5844 N N . ARG A 1 30 ? -5.054 3.514 -0.396 1.00 0.00 30 ARG A N 13
ATOM 5845 C CA . ARG A 1 30 ? -6.097 4.510 -0.541 1.00 0.00 30 ARG A CA 13
ATOM 5846 C C . ARG A 1 30 ? -7.101 4.064 -1.590 1.00 0.00 30 ARG A C 13
ATOM 5847 O O . ARG A 1 30 ? -6.731 3.435 -2.581 1.00 0.00 30 ARG A O 13
ATOM 5868 N N . ASN A 1 31 ? -8.366 4.374 -1.364 1.00 0.00 31 ASN A N 13
ATOM 5869 C CA . ASN A 1 31 ? -9.414 4.029 -2.314 1.00 0.00 31 ASN A CA 13
ATOM 5870 C C . ASN A 1 31 ? -10.343 5.217 -2.519 1.00 0.00 31 ASN A C 13
ATOM 5871 O O . ASN A 1 31 ? -10.640 5.955 -1.576 1.00 0.00 31 ASN A O 13
ATOM 5882 N N . GLY A 1 32 ? -10.795 5.401 -3.747 1.00 0.00 32 GLY A N 13
ATOM 5883 C CA . GLY A 1 32 ? -11.684 6.496 -4.053 1.00 0.00 32 GLY A CA 13
ATOM 5884 C C . GLY A 1 32 ? -11.270 7.197 -5.320 1.00 0.00 32 GLY A C 13
ATOM 5885 O O . GLY A 1 32 ? -10.639 6.544 -6.177 1.00 0.00 32 GLY A O 13
ATOM 5890 N N . SER A 1 1 ? -9.245 -12.479 -4.610 1.00 0.00 1 SER A N 14
ATOM 5891 C CA . SER A 1 1 ? -8.144 -11.830 -3.870 1.00 0.00 1 SER A CA 14
ATOM 5892 C C . SER A 1 1 ? -8.698 -10.765 -2.935 1.00 0.00 1 SER A C 14
ATOM 5893 O O . SER A 1 1 ? -9.228 -9.748 -3.385 1.00 0.00 1 SER A O 14
ATOM 5903 N N . GLU A 1 2 ? -8.583 -11.002 -1.635 1.00 0.00 2 GLU A N 14
ATOM 5904 C CA . GLU A 1 2 ? -9.072 -10.053 -0.651 1.00 0.00 2 GLU A CA 14
ATOM 5905 C C . GLU A 1 2 ? -8.170 -8.830 -0.599 1.00 0.00 2 GLU A C 14
ATOM 5906 O O . GLU A 1 2 ? -6.979 -8.932 -0.295 1.00 0.00 2 GLU A O 14
ATOM 5918 N N . CYS A 1 3 ? -8.740 -7.676 -0.898 1.00 0.00 3 CYS A N 14
ATOM 5919 C CA . CYS A 1 3 ? -7.976 -6.445 -0.947 1.00 0.00 3 CYS A CA 14
ATOM 5920 C C . CYS A 1 3 ? -7.928 -5.781 0.420 1.00 0.00 3 CYS A C 14
ATOM 5921 O O . CYS A 1 3 ? -8.914 -5.775 1.158 1.00 0.00 3 CYS A O 14
ATOM 5928 N N . VAL A 1 4 ? -6.770 -5.239 0.757 1.00 0.00 4 VAL A N 14
ATOM 5929 C CA . VAL A 1 4 ? -6.604 -4.517 2.005 1.00 0.00 4 VAL A CA 14
ATOM 5930 C C . VAL A 1 4 ? -7.243 -3.134 1.890 1.00 0.00 4 VAL A C 14
ATOM 5931 O O . VAL A 1 4 ? -7.012 -2.407 0.920 1.00 0.00 4 VAL A O 14
ATOM 5944 N N . GLU A 1 5 ? -8.061 -2.796 2.875 1.00 0.00 5 GLU A N 14
ATOM 5945 C CA . GLU A 1 5 ? -8.868 -1.584 2.836 1.00 0.00 5 GLU A CA 14
ATOM 5946 C C . GLU A 1 5 ? -8.008 -0.339 3.023 1.00 0.00 5 GLU A C 14
ATOM 5947 O O . GLU A 1 5 ? -6.840 -0.431 3.412 1.00 0.00 5 GLU A O 14
ATOM 5959 N N . ASN A 1 6 ? -8.591 0.821 2.743 1.00 0.00 6 ASN A N 14
ATOM 5960 C CA . ASN A 1 6 ? -7.871 2.083 2.847 1.00 0.00 6 ASN A CA 14
ATOM 5961 C C . ASN A 1 6 ? -7.359 2.297 4.267 1.00 0.00 6 ASN A C 14
ATOM 5962 O O . ASN A 1 6 ? -8.056 2.018 5.247 1.00 0.00 6 ASN A O 14
ATOM 5973 N N . GLY A 1 7 ? -6.124 2.764 4.361 1.00 0.00 7 GLY A N 14
ATOM 5974 C CA . GLY A 1 7 ? -5.484 2.936 5.646 1.00 0.00 7 GLY A CA 14
ATOM 5975 C C . GLY A 1 7 ? -4.500 1.824 5.929 1.00 0.00 7 GLY A C 14
ATOM 5976 O O . GLY A 1 7 ? -3.689 1.917 6.849 1.00 0.00 7 GLY A O 14
ATOM 5980 N N . GLY A 1 8 ? -4.580 0.764 5.131 1.00 0.00 8 GLY A N 14
ATOM 5981 C CA . GLY A 1 8 ? -3.661 -0.347 5.266 1.00 0.00 8 GLY A CA 14
ATOM 5982 C C . GLY A 1 8 ? -2.253 0.016 4.846 1.00 0.00 8 GLY A C 14
ATOM 5983 O O . GLY A 1 8 ? -2.057 0.881 3.994 1.00 0.00 8 GLY A O 14
ATOM 5987 N N . PHE A 1 9 ? -1.276 -0.634 5.456 1.00 0.00 9 PHE A N 14
ATOM 5988 C CA . PHE A 1 9 ? 0.117 -0.407 5.125 1.00 0.00 9 PHE A CA 14
ATOM 5989 C C . PHE A 1 9 ? 0.587 -1.431 4.100 1.00 0.00 9 PHE A C 14
ATOM 5990 O O . PHE A 1 9 ? 0.466 -2.640 4.316 1.00 0.00 9 PHE A O 14
ATOM 6007 N N . CYS A 1 10 ? 1.115 -0.948 2.992 1.00 0.00 10 CYS A N 14
ATOM 6008 C CA . CYS A 1 10 ? 1.653 -1.818 1.957 1.00 0.00 10 CYS A CA 14
ATOM 6009 C C . CYS A 1 10 ? 3.146 -1.574 1.797 1.00 0.00 10 CYS A C 14
ATOM 6010 O O . CYS A 1 10 ? 3.599 -0.431 1.794 1.00 0.00 10 CYS A O 14
ATOM 6017 N N . PRO A 1 11 ? 3.942 -2.646 1.713 1.00 0.00 11 PRO A N 14
ATOM 6018 C CA . PRO A 1 11 ? 5.378 -2.538 1.459 1.00 0.00 11 PRO A CA 14
ATOM 6019 C C . PRO A 1 11 ? 5.658 -1.922 0.093 1.00 0.00 11 PRO A C 14
ATOM 6020 O O . PRO A 1 11 ? 4.797 -1.926 -0.786 1.00 0.00 11 PRO A O 14
ATOM 6031 N N . ASP A 1 12 ? 6.871 -1.409 -0.059 1.00 0.00 12 ASP A N 14
ATOM 6032 C CA . ASP A 1 12 ? 7.282 -0.649 -1.237 1.00 0.00 12 ASP A CA 14
ATOM 6033 C C . ASP A 1 12 ? 6.940 -1.368 -2.537 1.00 0.00 12 ASP A C 14
ATOM 6034 O O . ASP A 1 12 ? 7.463 -2.449 -2.817 1.00 0.00 12 ASP A O 14
ATOM 6043 N N . PRO A 1 13 ? 6.056 -0.755 -3.352 1.00 0.00 13 PRO A N 14
ATOM 6044 C CA . PRO A 1 13 ? 5.594 -1.326 -4.625 1.00 0.00 13 PRO A CA 14
ATOM 6045 C C . PRO A 1 13 ? 6.734 -1.697 -5.561 1.00 0.00 13 PRO A C 14
ATOM 6046 O O . PRO A 1 13 ? 6.607 -2.604 -6.381 1.00 0.00 13 PRO A O 14
ATOM 6057 N N . GLU A 1 14 ? 7.842 -0.982 -5.443 1.00 0.00 14 GLU A N 14
ATOM 6058 C CA . GLU A 1 14 ? 9.017 -1.268 -6.250 1.00 0.00 14 GLU A CA 14
ATOM 6059 C C . GLU A 1 14 ? 9.548 -2.673 -5.964 1.00 0.00 14 GLU A C 14
ATOM 6060 O O . GLU A 1 14 ? 9.998 -3.364 -6.873 1.00 0.00 14 GLU A O 14
ATOM 6072 N N . LYS A 1 15 ? 9.489 -3.094 -4.704 1.00 0.00 15 LYS A N 14
ATOM 6073 C CA . LYS A 1 15 ? 10.018 -4.400 -4.321 1.00 0.00 15 LYS A CA 14
ATOM 6074 C C . LYS A 1 15 ? 8.919 -5.462 -4.261 1.00 0.00 15 LYS A C 14
ATOM 6075 O O . LYS A 1 15 ? 9.091 -6.569 -4.774 1.00 0.00 15 LYS A O 14
ATOM 6094 N N . MET A 1 16 ? 7.792 -5.133 -3.637 1.00 0.00 16 MET A N 14
ATOM 6095 C CA . MET A 1 16 ? 6.753 -6.129 -3.380 1.00 0.00 16 MET A CA 14
ATOM 6096 C C . MET A 1 16 ? 5.589 -6.018 -4.360 1.00 0.00 16 MET A C 14
ATOM 6097 O O . MET A 1 16 ? 4.771 -6.933 -4.470 1.00 0.00 16 MET A O 14
ATOM 6111 N N . GLY A 1 17 ? 5.519 -4.912 -5.080 1.00 0.00 17 GLY A N 14
ATOM 6112 C CA . GLY A 1 17 ? 4.414 -4.697 -5.993 1.00 0.00 17 GLY A CA 14
ATOM 6113 C C . GLY A 1 17 ? 3.297 -3.886 -5.366 1.00 0.00 17 GLY A C 14
ATOM 6114 O O . GLY A 1 17 ? 3.277 -3.670 -4.155 1.00 0.00 17 GLY A O 14
ATOM 6118 N N . ASP A 1 18 ? 2.372 -3.429 -6.197 1.00 0.00 18 ASP A N 14
ATOM 6119 C CA . ASP A 1 18 ? 1.231 -2.649 -5.734 1.00 0.00 18 ASP A CA 14
ATOM 6120 C C . ASP A 1 18 ? 0.084 -3.576 -5.364 1.00 0.00 18 ASP A C 14
ATOM 6121 O O . ASP A 1 18 ? -0.537 -4.186 -6.238 1.00 0.00 18 ASP A O 14
ATOM 6130 N N . TRP A 1 19 ? -0.169 -3.717 -4.072 1.00 0.00 19 TRP A N 14
ATOM 6131 C CA . TRP A 1 19 ? -1.302 -4.491 -3.613 1.00 0.00 19 TRP A CA 14
ATOM 6132 C C . TRP A 1 19 ? -2.061 -3.725 -2.540 1.00 0.00 19 TRP A C 14
ATOM 6133 O O . TRP A 1 19 ? -1.567 -3.489 -1.441 1.00 0.00 19 TRP A O 14
ATOM 6154 N N . CYS A 1 20 ? -3.261 -3.325 -2.897 1.00 0.00 20 CYS A N 14
ATOM 6155 C CA . CYS A 1 20 ? -4.173 -2.643 -2.003 1.00 0.00 20 CYS A CA 14
ATOM 6156 C C . CYS A 1 20 ? -5.570 -2.781 -2.563 1.00 0.00 20 CYS A C 14
ATOM 6157 O O . CYS A 1 20 ? -5.738 -3.248 -3.690 1.00 0.00 20 CYS A O 14
ATOM 6164 N N . CYS A 1 21 ? -6.577 -2.391 -1.806 1.00 0.00 21 CYS A N 14
ATOM 6165 C CA . CYS A 1 21 ? -7.847 -2.107 -2.423 1.00 0.00 21 CYS A CA 14
ATOM 6166 C C . CYS A 1 21 ? -7.779 -0.663 -2.886 1.00 0.00 21 CYS A C 14
ATOM 6167 O O . CYS A 1 21 ? -7.856 0.269 -2.085 1.00 0.00 21 CYS A O 14
ATOM 6174 N N . GLY A 1 22 ? -7.617 -0.495 -4.180 1.00 0.00 22 GLY A N 14
ATOM 6175 C CA . GLY A 1 22 ? -7.351 0.811 -4.737 1.00 0.00 22 GLY A CA 14
ATOM 6176 C C . GLY A 1 22 ? -5.911 0.927 -5.201 1.00 0.00 22 GLY A C 14
ATOM 6177 O O . GLY A 1 22 ? -5.494 0.239 -6.138 1.00 0.00 22 GLY A O 14
ATOM 6181 N N . ARG A 1 23 ? -5.137 1.770 -4.533 1.00 0.00 23 ARG A N 14
ATOM 6182 C CA . ARG A 1 23 ? -3.734 1.976 -4.889 1.00 0.00 23 ARG A CA 14
ATOM 6183 C C . ARG A 1 23 ? -2.843 1.936 -3.656 1.00 0.00 23 ARG A C 14
ATOM 6184 O O . ARG A 1 23 ? -3.288 2.256 -2.552 1.00 0.00 23 ARG A O 14
ATOM 6205 N N . CYS A 1 24 ? -1.587 1.543 -3.850 1.00 0.00 24 CYS A N 14
ATOM 6206 C CA . CYS A 1 24 ? -0.593 1.614 -2.790 1.00 0.00 24 CYS A CA 14
ATOM 6207 C C . CYS A 1 24 ? 0.227 2.885 -2.968 1.00 0.00 24 CYS A C 14
ATOM 6208 O O . CYS A 1 24 ? 1.015 3.013 -3.908 1.00 0.00 24 CYS A O 14
ATOM 6215 N N . ILE A 1 25 ? 0.017 3.823 -2.062 1.00 0.00 25 ILE A N 14
ATOM 6216 C CA . ILE A 1 25 ? 0.600 5.149 -2.155 1.00 0.00 25 ILE A CA 14
ATOM 6217 C C . ILE A 1 25 ? 1.296 5.514 -0.844 1.00 0.00 25 ILE A C 14
ATOM 6218 O O . ILE A 1 25 ? 0.641 5.627 0.189 1.00 0.00 25 ILE A O 14
ATOM 6234 N N . ARG A 1 26 ? 2.618 5.692 -0.894 1.00 0.00 26 ARG A N 14
ATOM 6235 C CA . ARG A 1 26 ? 3.415 6.016 0.298 1.00 0.00 26 ARG A CA 14
ATOM 6236 C C . ARG A 1 26 ? 3.299 4.909 1.341 1.00 0.00 26 ARG A C 14
ATOM 6237 O O . ARG A 1 26 ? 3.192 5.183 2.538 1.00 0.00 26 ARG A O 14
ATOM 6258 N N . ASN A 1 27 ? 3.314 3.662 0.876 1.00 0.00 27 ASN A N 14
ATOM 6259 C CA . ASN A 1 27 ? 3.148 2.495 1.745 1.00 0.00 27 ASN A CA 14
ATOM 6260 C C . ASN A 1 27 ? 1.795 2.531 2.450 1.00 0.00 27 ASN A C 14
ATOM 6261 O O . ASN A 1 27 ? 1.640 2.026 3.564 1.00 0.00 27 ASN A O 14
ATOM 6272 N N . GLU A 1 28 ? 0.827 3.139 1.795 1.00 0.00 28 GLU A N 14
ATOM 6273 C CA . GLU A 1 28 ? -0.514 3.269 2.332 1.00 0.00 28 GLU A CA 14
ATOM 6274 C C . GLU A 1 28 ? -1.523 2.874 1.265 1.00 0.00 28 GLU A C 14
ATOM 6275 O O . GLU A 1 28 ? -1.312 3.126 0.084 1.00 0.00 28 GLU A O 14
ATOM 6287 N N . CYS A 1 29 ? -2.615 2.272 1.677 1.00 0.00 29 CYS A N 14
ATOM 6288 C CA . CYS A 1 29 ? -3.630 1.835 0.741 1.00 0.00 29 CYS A CA 14
ATOM 6289 C C . CYS A 1 29 ? -4.775 2.822 0.722 1.00 0.00 29 CYS A C 14
ATOM 6290 O O . CYS A 1 29 ? -5.364 3.122 1.755 1.00 0.00 29 CYS A O 14
ATOM 6297 N N . ARG A 1 30 ? -5.062 3.352 -0.455 1.00 0.00 30 ARG A N 14
ATOM 6298 C CA . ARG A 1 30 ? -6.117 4.335 -0.606 1.00 0.00 30 ARG A CA 14
ATOM 6299 C C . ARG A 1 30 ? -7.092 3.886 -1.680 1.00 0.00 30 ARG A C 14
ATOM 6300 O O . ARG A 1 30 ? -6.686 3.326 -2.701 1.00 0.00 30 ARG A O 14
ATOM 6321 N N . ASN A 1 31 ? -8.372 4.120 -1.444 1.00 0.00 31 ASN A N 14
ATOM 6322 C CA . ASN A 1 31 ? -9.408 3.682 -2.370 1.00 0.00 31 ASN A CA 14
ATOM 6323 C C . ASN A 1 31 ? -9.982 4.879 -3.120 1.00 0.00 31 ASN A C 14
ATOM 6324 O O . ASN A 1 31 ? -9.827 6.022 -2.688 1.00 0.00 31 ASN A O 14
ATOM 6335 N N . GLY A 1 32 ? -10.632 4.617 -4.241 1.00 0.00 32 GLY A N 14
ATOM 6336 C CA . GLY A 1 32 ? -11.219 5.675 -5.028 1.00 0.00 32 GLY A CA 14
ATOM 6337 C C . GLY A 1 32 ? -11.573 5.195 -6.414 1.00 0.00 32 GLY A C 14
ATOM 6338 O O . GLY A 1 32 ? -11.539 6.008 -7.361 1.00 0.00 32 GLY A O 14
ATOM 6343 N N . SER A 1 1 ? -7.855 -12.821 -4.748 1.00 0.00 1 SER A N 15
ATOM 6344 C CA . SER A 1 1 ? -6.912 -11.835 -4.186 1.00 0.00 1 SER A CA 15
ATOM 6345 C C . SER A 1 1 ? -7.644 -10.882 -3.250 1.00 0.00 1 SER A C 15
ATOM 6346 O O . SER A 1 1 ? -8.559 -10.172 -3.667 1.00 0.00 1 SER A O 15
ATOM 6356 N N . GLU A 1 2 ? -7.255 -10.882 -1.983 1.00 0.00 2 GLU A N 15
ATOM 6357 C CA . GLU A 1 2 ? -7.825 -9.961 -1.014 1.00 0.00 2 GLU A CA 15
ATOM 6358 C C . GLU A 1 2 ? -7.043 -8.658 -1.007 1.00 0.00 2 GLU A C 15
ATOM 6359 O O . GLU A 1 2 ? -5.811 -8.662 -1.028 1.00 0.00 2 GLU A O 15
ATOM 6371 N N . CYS A 1 3 ? -7.754 -7.546 -0.984 1.00 0.00 3 CYS A N 15
ATOM 6372 C CA . CYS A 1 3 ? -7.117 -6.243 -1.029 1.00 0.00 3 CYS A CA 15
ATOM 6373 C C . CYS A 1 3 ? -6.908 -5.702 0.378 1.00 0.00 3 CYS A C 15
ATOM 6374 O O . CYS A 1 3 ? -7.599 -6.100 1.319 1.00 0.00 3 CYS A O 15
ATOM 6381 N N . VAL A 1 4 ? -5.944 -4.805 0.516 1.00 0.00 4 VAL A N 15
ATOM 6382 C CA . VAL A 1 4 ? -5.674 -4.165 1.790 1.00 0.00 4 VAL A CA 15
ATOM 6383 C C . VAL A 1 4 ? -6.620 -2.989 1.983 1.00 0.00 4 VAL A C 15
ATOM 6384 O O . VAL A 1 4 ? -6.910 -2.253 1.036 1.00 0.00 4 VAL A O 15
ATOM 6397 N N . GLU A 1 5 ? -7.100 -2.832 3.208 1.00 0.00 5 GLU A N 15
ATOM 6398 C CA . GLU A 1 5 ? -8.073 -1.801 3.542 1.00 0.00 5 GLU A CA 15
ATOM 6399 C C . GLU A 1 5 ? -7.439 -0.414 3.484 1.00 0.00 5 GLU A C 15
ATOM 6400 O O . GLU A 1 5 ? -6.215 -0.277 3.516 1.00 0.00 5 GLU A O 15
ATOM 6412 N N . ASN A 1 6 ? -8.284 0.607 3.421 1.00 0.00 6 ASN A N 15
ATOM 6413 C CA . ASN A 1 6 ? -7.823 1.985 3.284 1.00 0.00 6 ASN A CA 15
ATOM 6414 C C . ASN A 1 6 ? -7.006 2.407 4.492 1.00 0.00 6 ASN A C 15
ATOM 6415 O O . ASN A 1 6 ? -7.451 2.277 5.634 1.00 0.00 6 ASN A O 15
ATOM 6426 N N . GLY A 1 7 ? -5.809 2.908 4.234 1.00 0.00 7 GLY A N 15
ATOM 6427 C CA . GLY A 1 7 ? -4.912 3.285 5.307 1.00 0.00 7 GLY A CA 15
ATOM 6428 C C . GLY A 1 7 ? -4.034 2.133 5.744 1.00 0.00 7 GLY A C 15
ATOM 6429 O O . GLY A 1 7 ? -3.158 2.299 6.592 1.00 0.00 7 GLY A O 15
ATOM 6433 N N . GLY A 1 8 ? -4.266 0.963 5.159 1.00 0.00 8 GLY A N 15
ATOM 6434 C CA . GLY A 1 8 ? -3.459 -0.199 5.466 1.00 0.00 8 GLY A CA 15
ATOM 6435 C C . GLY A 1 8 ? -2.040 -0.034 4.977 1.00 0.00 8 GLY A C 15
ATOM 6436 O O . GLY A 1 8 ? -1.790 0.716 4.031 1.00 0.00 8 GLY A O 15
ATOM 6440 N N . PHE A 1 9 ? -1.108 -0.716 5.620 1.00 0.00 9 PHE A N 15
ATOM 6441 C CA . PHE A 1 9 ? 0.291 -0.594 5.262 1.00 0.00 9 PHE A CA 15
ATOM 6442 C C . PHE A 1 9 ? 0.663 -1.592 4.175 1.00 0.00 9 PHE A C 15
ATOM 6443 O O . PHE A 1 9 ? 0.572 -2.808 4.368 1.00 0.00 9 PHE A O 15
ATOM 6460 N N . CYS A 1 10 ? 1.072 -1.071 3.036 1.00 0.00 10 CYS A N 15
ATOM 6461 C CA . CYS A 1 10 ? 1.594 -1.894 1.961 1.00 0.00 10 CYS A CA 15
ATOM 6462 C C . CYS A 1 10 ? 3.075 -1.603 1.774 1.00 0.00 10 CYS A C 15
ATOM 6463 O O . CYS A 1 10 ? 3.483 -0.445 1.731 1.00 0.00 10 CYS A O 15
ATOM 6470 N N . PRO A 1 11 ? 3.912 -2.646 1.710 1.00 0.00 11 PRO A N 15
ATOM 6471 C CA . PRO A 1 11 ? 5.341 -2.487 1.442 1.00 0.00 11 PRO A CA 15
ATOM 6472 C C . PRO A 1 11 ? 5.577 -1.867 0.071 1.00 0.00 11 PRO A C 15
ATOM 6473 O O . PRO A 1 11 ? 4.687 -1.878 -0.781 1.00 0.00 11 PRO A O 15
ATOM 6484 N N . ASP A 1 12 ? 6.777 -1.335 -0.123 1.00 0.00 12 ASP A N 15
ATOM 6485 C CA . ASP A 1 12 ? 7.111 -0.572 -1.323 1.00 0.00 12 ASP A CA 15
ATOM 6486 C C . ASP A 1 12 ? 6.743 -1.337 -2.597 1.00 0.00 12 ASP A C 15
ATOM 6487 O O . ASP A 1 12 ? 7.201 -2.466 -2.808 1.00 0.00 12 ASP A O 15
ATOM 6496 N N . PRO A 1 13 ? 5.904 -0.722 -3.457 1.00 0.00 13 PRO A N 15
ATOM 6497 C CA . PRO A 1 13 ? 5.390 -1.356 -4.681 1.00 0.00 13 PRO A CA 15
ATOM 6498 C C . PRO A 1 13 ? 6.477 -1.818 -5.644 1.00 0.00 13 PRO A C 15
ATOM 6499 O O . PRO A 1 13 ? 6.234 -2.667 -6.499 1.00 0.00 13 PRO A O 15
ATOM 6510 N N . GLU A 1 14 ? 7.667 -1.259 -5.524 1.00 0.00 14 GLU A N 15
ATOM 6511 C CA . GLU A 1 14 ? 8.756 -1.633 -6.414 1.00 0.00 14 GLU A CA 15
ATOM 6512 C C . GLU A 1 14 ? 9.407 -2.933 -5.950 1.00 0.00 14 GLU A C 15
ATOM 6513 O O . GLU A 1 14 ? 9.984 -3.670 -6.749 1.00 0.00 14 GLU A O 15
ATOM 6525 N N . LYS A 1 15 ? 9.308 -3.213 -4.656 1.00 0.00 15 LYS A N 15
ATOM 6526 C CA . LYS A 1 15 ? 9.915 -4.412 -4.091 1.00 0.00 15 LYS A CA 15
ATOM 6527 C C . LYS A 1 15 ? 8.904 -5.553 -3.983 1.00 0.00 15 LYS A C 15
ATOM 6528 O O . LYS A 1 15 ? 9.207 -6.688 -4.354 1.00 0.00 15 LYS A O 15
ATOM 6547 N N . MET A 1 16 ? 7.707 -5.260 -3.480 1.00 0.00 16 MET A N 15
ATOM 6548 C CA . MET A 1 16 ? 6.707 -6.307 -3.254 1.00 0.00 16 MET A CA 15
ATOM 6549 C C . MET A 1 16 ? 5.556 -6.232 -4.252 1.00 0.00 16 MET A C 15
ATOM 6550 O O . MET A 1 16 ? 4.735 -7.150 -4.330 1.00 0.00 16 MET A O 15
ATOM 6564 N N . GLY A 1 17 ? 5.496 -5.157 -5.016 1.00 0.00 17 GLY A N 15
ATOM 6565 C CA . GLY A 1 17 ? 4.390 -4.970 -5.933 1.00 0.00 17 GLY A CA 15
ATOM 6566 C C . GLY A 1 17 ? 3.296 -4.119 -5.328 1.00 0.00 17 GLY A C 15
ATOM 6567 O O . GLY A 1 17 ? 3.288 -3.877 -4.120 1.00 0.00 17 GLY A O 15
ATOM 6571 N N . ASP A 1 18 ? 2.379 -3.658 -6.161 1.00 0.00 18 ASP A N 15
ATOM 6572 C CA . ASP A 1 18 ? 1.277 -2.823 -5.701 1.00 0.00 18 ASP A CA 15
ATOM 6573 C C . ASP A 1 18 ? 0.084 -3.686 -5.322 1.00 0.00 18 ASP A C 15
ATOM 6574 O O . ASP A 1 18 ? -0.571 -4.277 -6.186 1.00 0.00 18 ASP A O 15
ATOM 6583 N N . TRP A 1 19 ? -0.195 -3.773 -4.030 1.00 0.00 19 TRP A N 15
ATOM 6584 C CA . TRP A 1 19 ? -1.330 -4.538 -3.565 1.00 0.00 19 TRP A CA 15
ATOM 6585 C C . TRP A 1 19 ? -2.097 -3.762 -2.503 1.00 0.00 19 TRP A C 15
ATOM 6586 O O . TRP A 1 19 ? -1.626 -3.552 -1.388 1.00 0.00 19 TRP A O 15
ATOM 6607 N N . CYS A 1 20 ? -3.288 -3.348 -2.881 1.00 0.00 20 CYS A N 15
ATOM 6608 C CA . CYS A 1 20 ? -4.180 -2.588 -2.030 1.00 0.00 20 CYS A CA 15
ATOM 6609 C C . CYS A 1 20 ? -5.586 -2.696 -2.580 1.00 0.00 20 CYS A C 15
ATOM 6610 O O . CYS A 1 20 ? -5.791 -3.275 -3.646 1.00 0.00 20 CYS A O 15
ATOM 6617 N N . CYS A 1 21 ? -6.558 -2.170 -1.858 1.00 0.00 21 CYS A N 15
ATOM 6618 C CA . CYS A 1 21 ? -7.809 -1.843 -2.488 1.00 0.00 21 CYS A CA 15
ATOM 6619 C C . CYS A 1 21 ? -7.682 -0.420 -2.987 1.00 0.00 21 CYS A C 15
ATOM 6620 O O . CYS A 1 21 ? -7.676 0.527 -2.205 1.00 0.00 21 CYS A O 15
ATOM 6627 N N . GLY A 1 22 ? -7.539 -0.287 -4.287 1.00 0.00 22 GLY A N 15
ATOM 6628 C CA . GLY A 1 22 ? -7.291 1.004 -4.879 1.00 0.00 22 GLY A CA 15
ATOM 6629 C C . GLY A 1 22 ? -5.864 1.117 -5.375 1.00 0.00 22 GLY A C 15
ATOM 6630 O O . GLY A 1 22 ? -5.505 0.515 -6.390 1.00 0.00 22 GLY A O 15
ATOM 6634 N N . ARG A 1 23 ? -5.054 1.885 -4.659 1.00 0.00 23 ARG A N 15
ATOM 6635 C CA . ARG A 1 23 ? -3.638 2.047 -4.986 1.00 0.00 23 ARG A CA 15
ATOM 6636 C C . ARG A 1 23 ? -2.792 1.998 -3.720 1.00 0.00 23 ARG A C 15
ATOM 6637 O O . ARG A 1 23 ? -3.268 2.349 -2.640 1.00 0.00 23 ARG A O 15
ATOM 6658 N N . CYS A 1 24 ? -1.544 1.569 -3.859 1.00 0.00 24 CYS A N 15
ATOM 6659 C CA . CYS A 1 24 ? -0.590 1.636 -2.764 1.00 0.00 24 CYS A CA 15
ATOM 6660 C C . CYS A 1 24 ? 0.258 2.893 -2.921 1.00 0.00 24 CYS A C 15
ATOM 6661 O O . CYS A 1 24 ? 1.070 3.007 -3.842 1.00 0.00 24 CYS A O 15
ATOM 6668 N N . ILE A 1 25 ? 0.039 3.841 -2.025 1.00 0.00 25 ILE A N 15
ATOM 6669 C CA . ILE A 1 25 ? 0.665 5.150 -2.101 1.00 0.00 25 ILE A CA 15
ATOM 6670 C C . ILE A 1 25 ? 1.238 5.540 -0.741 1.00 0.00 25 ILE A C 15
ATOM 6671 O O . ILE A 1 25 ? 0.503 5.615 0.240 1.00 0.00 25 ILE A O 15
ATOM 6687 N N . ARG A 1 26 ? 2.553 5.775 -0.689 1.00 0.00 26 ARG A N 15
ATOM 6688 C CA . ARG A 1 26 ? 3.253 6.090 0.564 1.00 0.00 26 ARG A CA 15
ATOM 6689 C C . ARG A 1 26 ? 3.104 4.951 1.567 1.00 0.00 26 ARG A C 15
ATOM 6690 O O . ARG A 1 26 ? 3.043 5.180 2.775 1.00 0.00 26 ARG A O 15
ATOM 6711 N N . ASN A 1 27 ? 3.037 3.729 1.049 1.00 0.00 27 ASN A N 15
ATOM 6712 C CA . ASN A 1 27 ? 2.821 2.535 1.867 1.00 0.00 27 ASN A CA 15
ATOM 6713 C C . ASN A 1 27 ? 1.430 2.553 2.499 1.00 0.00 27 ASN A C 15
ATOM 6714 O O . ASN A 1 27 ? 1.191 1.916 3.527 1.00 0.00 27 ASN A O 15
ATOM 6725 N N . GLU A 1 28 ? 0.521 3.292 1.878 1.00 0.00 28 GLU A N 15
ATOM 6726 C CA . GLU A 1 28 ? -0.868 3.353 2.314 1.00 0.00 28 GLU A CA 15
ATOM 6727 C C . GLU A 1 28 ? -1.783 2.915 1.185 1.00 0.00 28 GLU A C 15
ATOM 6728 O O . GLU A 1 28 ? -1.464 3.093 0.014 1.00 0.00 28 GLU A O 15
ATOM 6740 N N . CYS A 1 29 ? -2.923 2.361 1.538 1.00 0.00 29 CYS A N 15
ATOM 6741 C CA . CYS A 1 29 ? -3.885 1.919 0.545 1.00 0.00 29 CYS A CA 15
ATOM 6742 C C . CYS A 1 29 ? -5.031 2.910 0.440 1.00 0.00 29 CYS A C 15
ATOM 6743 O O . CYS A 1 29 ? -5.721 3.173 1.423 1.00 0.00 29 CYS A O 15
ATOM 6750 N N . ARG A 1 30 ? -5.218 3.470 -0.746 1.00 0.00 30 ARG A N 15
ATOM 6751 C CA . ARG A 1 30 ? -6.298 4.421 -0.973 1.00 0.00 30 ARG A CA 15
ATOM 6752 C C . ARG A 1 30 ? -7.245 3.884 -2.034 1.00 0.00 30 ARG A C 15
ATOM 6753 O O . ARG A 1 30 ? -6.803 3.463 -3.103 1.00 0.00 30 ARG A O 15
ATOM 6774 N N . ASN A 1 31 ? -8.535 3.900 -1.740 1.00 0.00 31 ASN A N 15
ATOM 6775 C CA . ASN A 1 31 ? -9.534 3.441 -2.698 1.00 0.00 31 ASN A CA 15
ATOM 6776 C C . ASN A 1 31 ? -10.470 4.582 -3.073 1.00 0.00 31 ASN A C 15
ATOM 6777 O O . ASN A 1 31 ? -10.881 5.368 -2.217 1.00 0.00 31 ASN A O 15
ATOM 6788 N N . GLY A 1 32 ? -10.797 4.667 -4.352 1.00 0.00 32 GLY A N 15
ATOM 6789 C CA . GLY A 1 32 ? -11.658 5.718 -4.841 1.00 0.00 32 GLY A CA 15
ATOM 6790 C C . GLY A 1 32 ? -12.292 5.340 -6.158 1.00 0.00 32 GLY A C 15
ATOM 6791 O O . GLY A 1 32 ? -12.455 6.224 -7.026 1.00 0.00 32 GLY A O 15
ATOM 6796 N N . SER A 1 1 ? -8.404 -13.414 1.784 1.00 0.00 1 SER A N 16
ATOM 6797 C CA . SER A 1 1 ? -8.385 -11.946 1.937 1.00 0.00 1 SER A CA 16
ATOM 6798 C C . SER A 1 1 ? -7.920 -11.285 0.643 1.00 0.00 1 SER A C 16
ATOM 6799 O O . SER A 1 1 ? -6.769 -11.441 0.235 1.00 0.00 1 SER A O 16
ATOM 6809 N N . GLU A 1 2 ? -8.822 -10.560 -0.006 1.00 0.00 2 GLU A N 16
ATOM 6810 C CA . GLU A 1 2 ? -8.490 -9.864 -1.241 1.00 0.00 2 GLU A CA 16
ATOM 6811 C C . GLU A 1 2 ? -8.051 -8.433 -0.944 1.00 0.00 2 GLU A C 16
ATOM 6812 O O . GLU A 1 2 ? -8.654 -7.761 -0.104 1.00 0.00 2 GLU A O 16
ATOM 6824 N N . CYS A 1 3 ? -6.982 -8.005 -1.620 1.00 0.00 3 CYS A N 16
ATOM 6825 C CA . CYS A 1 3 ? -6.440 -6.642 -1.530 1.00 0.00 3 CYS A CA 16
ATOM 6826 C C . CYS A 1 3 ? -6.173 -6.208 -0.087 1.00 0.00 3 CYS A C 16
ATOM 6827 O O . CYS A 1 3 ? -6.309 -6.983 0.864 1.00 0.00 3 CYS A O 16
ATOM 6834 N N . VAL A 1 4 ? -5.738 -4.969 0.060 1.00 0.00 4 VAL A N 16
ATOM 6835 C CA . VAL A 1 4 ? -5.634 -4.342 1.359 1.00 0.00 4 VAL A CA 16
ATOM 6836 C C . VAL A 1 4 ? -6.722 -3.292 1.475 1.00 0.00 4 VAL A C 16
ATOM 6837 O O . VAL A 1 4 ? -7.073 -2.650 0.484 1.00 0.00 4 VAL A O 16
ATOM 6850 N N . GLU A 1 5 ? -7.282 -3.147 2.661 1.00 0.00 5 GLU A N 16
ATOM 6851 C CA . GLU A 1 5 ? -8.284 -2.127 2.891 1.00 0.00 5 GLU A CA 16
ATOM 6852 C C . GLU A 1 5 ? -7.617 -0.773 3.073 1.00 0.00 5 GLU A C 16
ATOM 6853 O O . GLU A 1 5 ? -6.431 -0.692 3.406 1.00 0.00 5 GLU A O 16
ATOM 6865 N N . ASN A 1 6 ? -8.387 0.280 2.857 1.00 0.00 6 ASN A N 16
ATOM 6866 C CA . ASN A 1 6 ? -7.886 1.642 2.965 1.00 0.00 6 ASN A CA 16
ATOM 6867 C C . ASN A 1 6 ? -7.322 1.910 4.354 1.00 0.00 6 ASN A C 16
ATOM 6868 O O . ASN A 1 6 ? -7.983 1.675 5.365 1.00 0.00 6 ASN A O 16
ATOM 6879 N N . GLY A 1 7 ? -6.087 2.388 4.389 1.00 0.00 7 GLY A N 16
ATOM 6880 C CA . GLY A 1 7 ? -5.424 2.651 5.647 1.00 0.00 7 GLY A CA 16
ATOM 6881 C C . GLY A 1 7 ? -4.456 1.549 6.025 1.00 0.00 7 GLY A C 16
ATOM 6882 O O . GLY A 1 7 ? -3.709 1.675 6.998 1.00 0.00 7 GLY A O 16
ATOM 6886 N N . GLY A 1 8 ? -4.470 0.466 5.259 1.00 0.00 8 GLY A N 16
ATOM 6887 C CA . GLY A 1 8 ? -3.544 -0.622 5.494 1.00 0.00 8 GLY A CA 16
ATOM 6888 C C . GLY A 1 8 ? -2.162 -0.308 4.968 1.00 0.00 8 GLY A C 16
ATOM 6889 O O . GLY A 1 8 ? -2.022 0.273 3.890 1.00 0.00 8 GLY A O 16
ATOM 6893 N N . PHE A 1 9 ? -1.142 -0.682 5.725 1.00 0.00 9 PHE A N 16
ATOM 6894 C CA . PHE A 1 9 ? 0.230 -0.427 5.327 1.00 0.00 9 PHE A CA 16
ATOM 6895 C C . PHE A 1 9 ? 0.690 -1.477 4.329 1.00 0.00 9 PHE A C 16
ATOM 6896 O O . PHE A 1 9 ? 0.566 -2.678 4.570 1.00 0.00 9 PHE A O 16
ATOM 6913 N N . CYS A 1 10 ? 1.208 -1.023 3.206 1.00 0.00 10 CYS A N 16
ATOM 6914 C CA . CYS A 1 10 ? 1.759 -1.922 2.207 1.00 0.00 10 CYS A CA 16
ATOM 6915 C C . CYS A 1 10 ? 3.243 -1.646 2.028 1.00 0.00 1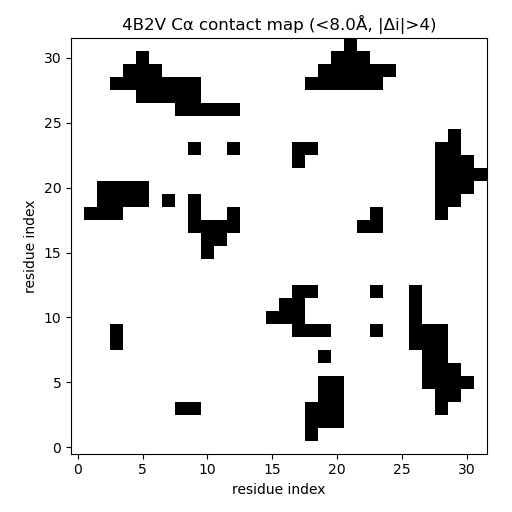0 CYS A C 16
ATOM 6916 O O . CYS A 1 10 ? 3.666 -0.491 2.015 1.00 0.00 10 CYS A O 16
ATOM 6923 N N . PRO A 1 11 ? 4.060 -2.704 1.927 1.00 0.00 11 PRO A N 16
ATOM 6924 C CA . PRO A 1 11 ? 5.496 -2.571 1.687 1.00 0.00 11 PRO A CA 16
ATOM 6925 C C . PRO A 1 11 ? 5.781 -1.953 0.325 1.00 0.00 11 PRO A C 16
ATOM 6926 O O . PRO A 1 11 ? 4.876 -1.817 -0.498 1.00 0.00 11 PRO A O 16
ATOM 6937 N N . ASP A 1 12 ? 7.039 -1.589 0.111 1.00 0.00 12 ASP A N 16
ATOM 6938 C CA . ASP A 1 12 ? 7.482 -0.914 -1.107 1.00 0.00 12 ASP A CA 16
ATOM 6939 C C . ASP A 1 12 ? 6.936 -1.587 -2.363 1.00 0.00 12 ASP A C 16
ATOM 6940 O O . ASP A 1 12 ? 7.372 -2.680 -2.727 1.00 0.00 12 ASP A O 16
ATOM 6949 N N . PRO A 1 13 ? 5.975 -0.933 -3.049 1.00 0.00 13 PRO A N 16
ATOM 6950 C CA . PRO A 1 13 ? 5.334 -1.484 -4.253 1.00 0.00 13 PRO A CA 16
ATOM 6951 C C . PRO A 1 13 ? 6.321 -1.745 -5.381 1.00 0.00 13 PRO A C 16
ATOM 6952 O O . PRO A 1 13 ? 6.042 -2.512 -6.302 1.00 0.00 13 PRO A O 16
ATOM 6963 N N . GLU A 1 14 ? 7.467 -1.096 -5.317 1.00 0.00 14 GLU A N 16
ATOM 6964 C CA . GLU A 1 14 ? 8.516 -1.326 -6.292 1.00 0.00 14 GLU A CA 16
ATOM 6965 C C . GLU A 1 14 ? 9.074 -2.740 -6.157 1.00 0.00 14 GLU A C 16
ATOM 6966 O O . GLU A 1 14 ? 9.403 -3.380 -7.152 1.00 0.00 14 GLU A O 16
ATOM 6978 N N . LYS A 1 15 ? 9.175 -3.229 -4.926 1.00 0.00 15 LYS A N 16
ATOM 6979 C CA . LYS A 1 15 ? 9.726 -4.557 -4.687 1.00 0.00 15 LYS A CA 16
ATOM 6980 C C . LYS A 1 15 ? 8.619 -5.603 -4.513 1.00 0.00 15 LYS A C 16
ATOM 6981 O O . LYS A 1 15 ? 8.677 -6.678 -5.107 1.00 0.00 15 LYS A O 16
ATOM 7000 N N . MET A 1 16 ? 7.608 -5.279 -3.713 1.00 0.00 16 MET A N 16
ATOM 7001 C CA . MET A 1 16 ? 6.561 -6.242 -3.375 1.00 0.00 16 MET A CA 16
ATOM 7002 C C . MET A 1 16 ? 5.340 -6.096 -4.272 1.00 0.00 16 MET A C 16
ATOM 7003 O O . MET A 1 16 ? 4.392 -6.878 -4.176 1.00 0.00 16 MET A O 16
ATOM 7017 N N . GLY A 1 17 ? 5.363 -5.102 -5.142 1.00 0.00 17 GLY A N 16
ATOM 7018 C CA . GLY A 1 17 ? 4.229 -4.854 -6.007 1.00 0.00 17 GLY A CA 16
ATOM 7019 C C . GLY A 1 17 ? 3.170 -4.005 -5.330 1.00 0.00 17 GLY A C 16
ATOM 7020 O O . GLY A 1 17 ? 3.157 -3.871 -4.106 1.00 0.00 17 GLY A O 16
ATOM 7024 N N . ASP A 1 18 ? 2.296 -3.417 -6.127 1.00 0.00 18 ASP A N 16
ATOM 7025 C CA . ASP A 1 18 ? 1.202 -2.609 -5.604 1.00 0.00 18 ASP A CA 16
ATOM 7026 C C . ASP A 1 18 ? 0.012 -3.498 -5.277 1.00 0.00 18 ASP A C 16
ATOM 7027 O O . ASP A 1 18 ? -0.579 -4.109 -6.170 1.00 0.00 18 ASP A O 16
ATOM 7036 N N . TRP A 1 19 ? -0.320 -3.603 -4.001 1.00 0.00 19 TRP A N 16
ATOM 7037 C CA . TRP A 1 19 ? -1.474 -4.375 -3.593 1.00 0.00 19 TRP A CA 16
ATOM 7038 C C . TRP A 1 19 ? -2.317 -3.573 -2.611 1.00 0.00 19 TRP A C 16
ATOM 7039 O O . TRP A 1 19 ? -1.913 -3.288 -1.487 1.00 0.00 19 TRP A O 16
ATOM 7060 N N . CYS A 1 20 ? -3.483 -3.192 -3.087 1.00 0.00 20 CYS A N 16
ATOM 7061 C CA . CYS A 1 20 ? -4.427 -2.379 -2.346 1.00 0.00 20 CYS A CA 16
ATOM 7062 C C . CYS A 1 20 ? -5.784 -2.514 -3.009 1.00 0.00 20 CYS A C 16
ATOM 7063 O O . CYS A 1 20 ? -5.862 -2.938 -4.163 1.00 0.00 20 CYS A O 16
ATOM 7070 N N . CYS A 1 21 ? -6.853 -2.184 -2.316 1.00 0.00 21 CYS A N 16
ATOM 7071 C CA . CYS A 1 21 ? -8.082 -1.923 -3.020 1.00 0.00 21 CYS A CA 16
ATOM 7072 C C . CYS A 1 21 ? -8.077 -0.455 -3.387 1.00 0.00 21 CYS A C 16
ATOM 7073 O O . CYS A 1 21 ? -8.335 0.414 -2.556 1.00 0.00 21 CYS A O 16
ATOM 7080 N N . GLY A 1 22 ? -7.800 -0.199 -4.647 1.00 0.00 22 GLY A N 16
ATOM 7081 C CA . GLY A 1 22 ? -7.568 1.149 -5.104 1.00 0.00 22 GLY A CA 16
ATOM 7082 C C . GLY A 1 22 ? -6.140 1.317 -5.583 1.00 0.00 22 GLY A C 16
ATOM 7083 O O . GLY A 1 22 ? -5.761 0.773 -6.623 1.00 0.00 22 GLY A O 16
ATOM 7087 N N . ARG A 1 23 ? -5.346 2.062 -4.833 1.00 0.00 23 ARG A N 16
ATOM 7088 C CA . ARG A 1 23 ? -3.939 2.254 -5.157 1.00 0.00 23 ARG A CA 16
ATOM 7089 C C . ARG A 1 23 ? -3.131 2.362 -3.869 1.00 0.00 23 ARG A C 16
ATOM 7090 O O . ARG A 1 23 ? -3.583 2.979 -2.904 1.00 0.00 23 ARG A O 16
ATOM 7111 N N . CYS A 1 24 ? -1.946 1.769 -3.844 1.00 0.00 24 CYS A N 16
ATOM 7112 C CA . CYS A 1 24 ? -1.069 1.900 -2.695 1.00 0.00 24 CYS A CA 16
ATOM 7113 C C . CYS A 1 24 ? -0.035 2.987 -2.953 1.00 0.00 24 CYS A C 16
ATOM 7114 O O . CYS A 1 24 ? 0.840 2.852 -3.809 1.00 0.00 24 CYS A O 16
ATOM 7121 N N . ILE A 1 25 ? -0.162 4.072 -2.210 1.00 0.00 25 ILE A N 16
ATOM 7122 C CA . ILE A 1 25 ? 0.650 5.258 -2.409 1.00 0.00 25 ILE A CA 16
ATOM 7123 C C . ILE A 1 25 ? 1.362 5.627 -1.112 1.00 0.00 25 ILE A C 16
ATOM 7124 O O . ILE A 1 25 ? 0.712 5.845 -0.091 1.00 0.00 25 ILE A O 16
ATOM 7140 N N . ARG A 1 26 ? 2.692 5.674 -1.161 1.00 0.00 26 ARG A N 16
ATOM 7141 C CA . ARG A 1 26 ? 3.515 6.011 0.001 1.00 0.00 26 ARG A CA 16
ATOM 7142 C C . ARG A 1 26 ? 3.278 5.019 1.136 1.00 0.00 26 ARG A C 16
ATOM 7143 O O . ARG A 1 26 ? 3.118 5.403 2.297 1.00 0.00 26 ARG A O 16
ATOM 7164 N N . ASN A 1 27 ? 3.248 3.737 0.767 1.00 0.00 27 ASN A N 16
ATOM 7165 C CA . ASN A 1 27 ? 3.042 2.633 1.711 1.00 0.00 27 ASN A CA 16
ATOM 7166 C C . ASN A 1 27 ? 1.667 2.703 2.368 1.00 0.00 27 ASN A C 16
ATOM 7167 O O . ASN A 1 27 ? 1.428 2.089 3.411 1.00 0.00 27 ASN A O 16
ATOM 7178 N N . GLU A 1 28 ? 0.765 3.445 1.750 1.00 0.00 28 GLU A N 16
ATOM 7179 C CA . GLU A 1 28 ? -0.587 3.585 2.253 1.00 0.00 28 GLU A CA 16
ATOM 7180 C C . GLU A 1 28 ? -1.561 3.075 1.207 1.00 0.00 28 GLU A C 16
ATOM 7181 O O . GLU A 1 28 ? -1.368 3.298 0.015 1.00 0.00 28 GLU A O 16
ATOM 7193 N N . CYS A 1 29 ? -2.614 2.421 1.642 1.00 0.00 29 CYS A N 16
ATOM 7194 C CA . CYS A 1 29 ? -3.597 1.891 0.717 1.00 0.00 29 CYS A CA 16
ATOM 7195 C C . CYS A 1 29 ? -4.802 2.810 0.686 1.00 0.00 29 CYS A C 16
ATOM 7196 O O . CYS A 1 29 ? -5.448 3.045 1.709 1.00 0.00 29 CYS A O 16
ATOM 7203 N N . ARG A 1 30 ? -5.084 3.355 -0.488 1.00 0.00 30 ARG A N 16
ATOM 7204 C CA . ARG A 1 30 ? -6.152 4.326 -0.635 1.00 0.00 30 ARG A CA 16
ATOM 7205 C C . ARG A 1 30 ? -7.267 3.757 -1.495 1.00 0.00 30 ARG A C 16
ATOM 7206 O O . ARG A 1 30 ? -7.027 3.266 -2.602 1.00 0.00 30 ARG A O 16
ATOM 7227 N N . ASN A 1 31 ? -8.482 3.836 -0.980 1.00 0.00 31 ASN A N 16
ATOM 7228 C CA . ASN A 1 31 ? -9.636 3.238 -1.635 1.00 0.00 31 ASN A CA 16
ATOM 7229 C C . ASN A 1 31 ? -10.624 4.312 -2.066 1.00 0.00 31 ASN A C 16
ATOM 7230 O O . ASN A 1 31 ? -11.315 4.901 -1.235 1.00 0.00 31 ASN A O 16
ATOM 7241 N N . GLY A 1 32 ? -10.678 4.569 -3.361 1.00 0.00 32 GLY A N 16
ATOM 7242 C CA . GLY A 1 32 ? -11.622 5.532 -3.886 1.00 0.00 32 GLY A CA 16
ATOM 7243 C C . GLY A 1 32 ? -12.798 4.850 -4.543 1.00 0.00 32 GLY A C 16
ATOM 7244 O O . GLY A 1 32 ? -13.829 4.644 -3.871 1.00 0.00 32 GLY A O 16
ATOM 7249 N N . SER A 1 1 ? -5.874 -13.056 -5.559 1.00 0.00 1 SER A N 17
ATOM 7250 C CA . SER A 1 1 ? -4.978 -12.328 -4.640 1.00 0.00 1 SER A CA 17
ATOM 7251 C C . SER A 1 1 ? -5.779 -11.371 -3.759 1.00 0.00 1 SER A C 17
ATOM 7252 O O . SER A 1 1 ? -6.258 -10.335 -4.227 1.00 0.00 1 SER A O 17
ATOM 7262 N N . GLU A 1 2 ? -5.933 -11.734 -2.486 1.00 0.00 2 GLU A N 17
ATOM 7263 C CA . GLU A 1 2 ? -6.707 -10.928 -1.547 1.00 0.00 2 GLU A CA 17
ATOM 7264 C C . GLU A 1 2 ? -6.040 -9.579 -1.327 1.00 0.00 2 GLU A C 17
ATOM 7265 O O . GLU A 1 2 ? -4.814 -9.490 -1.241 1.00 0.00 2 GLU A O 17
ATOM 7277 N N . CYS A 1 3 ? -6.843 -8.533 -1.240 1.00 0.00 3 CYS A N 17
ATOM 7278 C CA . CYS A 1 3 ? -6.312 -7.188 -1.126 1.00 0.00 3 CYS A CA 17
ATOM 7279 C C . CYS A 1 3 ? -6.672 -6.549 0.214 1.00 0.00 3 CYS A C 17
ATOM 7280 O O . CYS A 1 3 ? -7.684 -6.882 0.831 1.00 0.00 3 CYS A O 17
ATOM 7287 N N . VAL A 1 4 ? -5.808 -5.642 0.650 1.00 0.00 4 VAL A N 17
ATOM 7288 C CA . VAL A 1 4 ? -5.979 -4.906 1.896 1.00 0.00 4 VAL A CA 17
ATOM 7289 C C . VAL A 1 4 ? -6.920 -3.718 1.691 1.00 0.00 4 VAL A C 17
ATOM 7290 O O . VAL A 1 4 ? -7.023 -3.194 0.589 1.00 0.00 4 VAL A O 17
ATOM 7303 N N . GLU A 1 5 ? -7.661 -3.356 2.730 1.00 0.00 5 GLU A N 17
ATOM 7304 C CA . GLU A 1 5 ? -8.557 -2.204 2.677 1.00 0.00 5 GLU A CA 17
ATOM 7305 C C . GLU A 1 5 ? -7.801 -0.880 2.826 1.00 0.00 5 GLU A C 17
ATOM 7306 O O . GLU A 1 5 ? -6.621 -0.861 3.183 1.00 0.00 5 GLU A O 17
ATOM 7318 N N . ASN A 1 6 ? -8.506 0.222 2.558 1.00 0.00 6 ASN A N 17
ATOM 7319 C CA . ASN A 1 6 ? -7.935 1.571 2.641 1.00 0.00 6 ASN A CA 17
ATOM 7320 C C . ASN A 1 6 ? -7.315 1.827 4.006 1.00 0.00 6 ASN A C 17
ATOM 7321 O O . ASN A 1 6 ? -7.829 1.370 5.029 1.00 0.00 6 ASN A O 17
ATOM 7332 N N . GLY A 1 7 ? -6.209 2.559 4.017 1.00 0.00 7 GLY A N 17
ATOM 7333 C CA . GLY A 1 7 ? -5.530 2.860 5.261 1.00 0.00 7 GLY A CA 17
ATOM 7334 C C . GLY A 1 7 ? -4.569 1.764 5.661 1.00 0.00 7 GLY A C 17
ATOM 7335 O O . GLY A 1 7 ? -3.773 1.932 6.588 1.00 0.00 7 GLY A O 17
ATOM 7339 N N . GLY A 1 8 ? -4.643 0.640 4.962 1.00 0.00 8 GLY A N 17
ATOM 7340 C CA . GLY A 1 8 ? -3.741 -0.458 5.222 1.00 0.00 8 GLY A CA 17
ATOM 7341 C C . GLY A 1 8 ? -2.325 -0.128 4.813 1.00 0.00 8 GLY A C 17
ATOM 7342 O O . GLY A 1 8 ? -2.110 0.613 3.850 1.00 0.00 8 GLY A O 17
ATOM 7346 N N . PHE A 1 9 ? -1.363 -0.664 5.543 1.00 0.00 9 PHE A N 17
ATOM 7347 C CA . PHE A 1 9 ? 0.034 -0.419 5.252 1.00 0.00 9 PHE A CA 17
ATOM 7348 C C . PHE A 1 9 ? 0.556 -1.490 4.302 1.00 0.00 9 PHE A C 17
ATOM 7349 O O . PHE A 1 9 ? 0.438 -2.686 4.572 1.00 0.00 9 PHE A O 17
ATOM 7366 N N . CYS A 1 10 ? 1.130 -1.058 3.198 1.00 0.00 10 CYS A N 17
ATOM 7367 C CA . CYS A 1 10 ? 1.639 -1.971 2.192 1.00 0.00 10 CYS A CA 17
ATOM 7368 C C . CYS A 1 10 ? 3.113 -1.704 1.935 1.00 0.00 10 CYS A C 17
ATOM 7369 O O . CYS A 1 10 ? 3.548 -0.553 1.897 1.00 0.00 10 CYS A O 17
ATOM 7376 N N . PRO A 1 11 ? 3.914 -2.769 1.804 1.00 0.00 11 PRO A N 17
ATOM 7377 C CA . PRO A 1 11 ? 5.333 -2.646 1.486 1.00 0.00 11 PRO A CA 17
ATOM 7378 C C . PRO A 1 11 ? 5.544 -1.972 0.139 1.00 0.00 11 PRO A C 17
ATOM 7379 O O . PRO A 1 11 ? 4.661 -1.982 -0.720 1.00 0.00 11 PRO A O 17
ATOM 7390 N N . ASP A 1 12 ? 6.731 -1.407 -0.021 1.00 0.00 12 ASP A N 17
ATOM 7391 C CA . ASP A 1 12 ? 7.083 -0.576 -1.166 1.00 0.00 12 ASP A CA 17
ATOM 7392 C C . ASP A 1 12 ? 6.712 -1.227 -2.494 1.00 0.00 12 ASP A C 17
ATOM 7393 O O . ASP A 1 12 ? 7.298 -2.240 -2.876 1.00 0.00 12 ASP A O 17
ATOM 7402 N N . PRO A 1 13 ? 5.736 -0.633 -3.214 1.00 0.00 13 PRO A N 17
ATOM 7403 C CA . PRO A 1 13 ? 5.243 -1.155 -4.499 1.00 0.00 13 PRO A CA 17
ATOM 7404 C C . PRO A 1 13 ? 6.351 -1.334 -5.530 1.00 0.00 13 PRO A C 17
ATOM 7405 O O . PRO A 1 13 ? 6.237 -2.143 -6.446 1.00 0.00 13 PRO A O 17
ATOM 7416 N N . GLU A 1 14 ? 7.416 -0.571 -5.376 1.00 0.00 14 GLU A N 17
ATOM 7417 C CA . GLU A 1 14 ? 8.558 -0.671 -6.271 1.00 0.00 14 GLU A CA 17
ATOM 7418 C C . GLU A 1 14 ? 9.237 -2.031 -6.127 1.00 0.00 14 GLU A C 17
ATOM 7419 O O . GLU A 1 14 ? 9.665 -2.633 -7.111 1.00 0.00 14 GLU A O 17
ATOM 7431 N N . LYS A 1 15 ? 9.326 -2.513 -4.895 1.00 0.00 15 LYS A N 17
ATOM 7432 C CA . LYS A 1 15 ? 9.997 -3.776 -4.624 1.00 0.00 15 LYS A CA 17
ATOM 7433 C C . LYS A 1 15 ? 8.998 -4.933 -4.521 1.00 0.00 15 LYS A C 17
ATOM 7434 O O . LYS A 1 15 ? 9.213 -5.997 -5.098 1.00 0.00 15 LYS A O 17
ATOM 7453 N N . MET A 1 16 ? 7.903 -4.723 -3.795 1.00 0.00 16 MET A N 17
ATOM 7454 C CA . MET A 1 16 ? 6.966 -5.808 -3.494 1.00 0.00 16 MET A CA 17
ATOM 7455 C C . MET A 1 16 ? 5.680 -5.719 -4.310 1.00 0.00 16 MET A C 17
ATOM 7456 O O . MET A 1 16 ? 4.781 -6.552 -4.155 1.00 0.00 16 MET A O 17
ATOM 7470 N N . GLY A 1 17 ? 5.592 -4.726 -5.180 1.00 0.00 17 GLY A N 17
ATOM 7471 C CA . GLY A 1 17 ? 4.416 -4.574 -6.017 1.00 0.00 17 GLY A CA 17
ATOM 7472 C C . GLY A 1 17 ? 3.275 -3.865 -5.312 1.00 0.00 17 GLY A C 17
ATOM 7473 O O . GLY A 1 17 ? 3.193 -3.865 -4.082 1.00 0.00 17 GLY A O 17
ATOM 7477 N N . ASP A 1 18 ? 2.407 -3.248 -6.096 1.00 0.00 18 ASP A N 17
ATOM 7478 C CA . ASP A 1 18 ? 1.222 -2.574 -5.571 1.00 0.00 18 ASP A CA 17
ATOM 7479 C C . ASP A 1 18 ? 0.132 -3.584 -5.250 1.00 0.00 18 ASP A C 17
ATOM 7480 O O . ASP A 1 18 ? -0.346 -4.293 -6.138 1.00 0.00 18 ASP A O 17
ATOM 7489 N N . TRP A 1 19 ? -0.248 -3.673 -3.984 1.00 0.00 19 TRP A N 17
ATOM 7490 C CA . TRP A 1 19 ? -1.352 -4.526 -3.603 1.00 0.00 19 TRP A CA 17
ATOM 7491 C C . TRP A 1 19 ? -2.243 -3.842 -2.572 1.00 0.00 19 TRP A C 17
ATOM 7492 O O . TRP A 1 19 ? -1.835 -3.544 -1.450 1.00 0.00 19 TRP A O 17
ATOM 7513 N N . CYS A 1 20 ? -3.448 -3.546 -2.999 1.00 0.00 20 CYS A N 17
ATOM 7514 C CA . CYS A 1 20 ? -4.509 -3.117 -2.115 1.00 0.00 20 CYS A CA 17
ATOM 7515 C C . CYS A 1 20 ? -5.820 -3.293 -2.835 1.00 0.00 20 CYS A C 17
ATOM 7516 O O . CYS A 1 20 ? -5.829 -3.626 -4.019 1.00 0.00 20 CYS A O 17
ATOM 7523 N N . CYS A 1 21 ? -6.924 -3.088 -2.150 1.00 0.00 21 CYS A N 17
ATOM 7524 C CA . CYS A 1 21 ? -8.141 -2.840 -2.864 1.00 0.00 21 CYS A CA 17
ATOM 7525 C C . CYS A 1 21 ? -8.157 -1.341 -3.106 1.00 0.00 21 CYS A C 17
ATOM 7526 O O . CYS A 1 21 ? -8.469 -0.559 -2.206 1.00 0.00 21 CYS A O 17
ATOM 7533 N N . GLY A 1 22 ? -7.824 -0.948 -4.316 1.00 0.00 22 GLY A N 17
ATOM 7534 C CA . GLY A 1 22 ? -7.609 0.454 -4.605 1.00 0.00 22 GLY A CA 17
ATOM 7535 C C . GLY A 1 22 ? -6.176 0.716 -5.038 1.00 0.00 22 GLY A C 17
ATOM 7536 O O . GLY A 1 22 ? -5.698 0.117 -6.005 1.00 0.00 22 GLY A O 17
ATOM 7540 N N . ARG A 1 23 ? -5.474 1.587 -4.314 1.00 0.00 23 ARG A N 17
ATOM 7541 C CA . ARG A 1 23 ? -4.107 1.962 -4.681 1.00 0.00 23 ARG A CA 17
ATOM 7542 C C . ARG A 1 23 ? -3.185 2.015 -3.465 1.00 0.00 23 ARG A C 17
ATOM 7543 O O . ARG A 1 23 ? -3.556 2.541 -2.422 1.00 0.00 23 ARG A O 17
ATOM 7564 N N . CYS A 1 24 ? -1.979 1.484 -3.613 1.00 0.00 24 CYS A N 17
ATOM 7565 C CA . CYS A 1 24 ? -0.962 1.584 -2.576 1.00 0.00 24 CYS A CA 17
ATOM 7566 C C . CYS A 1 24 ? -0.011 2.732 -2.907 1.00 0.00 24 CYS A C 17
ATOM 7567 O O . CYS A 1 24 ? 0.727 2.681 -3.895 1.00 0.00 24 CYS A O 17
ATOM 7574 N N . ILE A 1 25 ? -0.057 3.780 -2.098 1.00 0.00 25 ILE A N 17
ATOM 7575 C CA . ILE A 1 25 ? 0.746 4.971 -2.325 1.00 0.00 25 ILE A CA 17
ATOM 7576 C C . ILE A 1 25 ? 1.415 5.401 -1.021 1.00 0.00 25 ILE A C 17
ATOM 7577 O O . ILE A 1 25 ? 0.737 5.586 -0.008 1.00 0.00 25 ILE A O 17
ATOM 7593 N N . ARG A 1 26 ? 2.739 5.545 -1.047 1.00 0.00 26 ARG A N 17
ATOM 7594 C CA . ARG A 1 26 ? 3.508 5.933 0.140 1.00 0.00 26 ARG A CA 17
ATOM 7595 C C . ARG A 1 26 ? 3.406 4.870 1.229 1.00 0.00 26 ARG A C 17
ATOM 7596 O O . ARG A 1 26 ? 3.303 5.194 2.413 1.00 0.00 26 ARG A O 17
ATOM 7617 N N . ASN A 1 27 ? 3.426 3.606 0.812 1.00 0.00 27 ASN A N 17
ATOM 7618 C CA . ASN A 1 27 ? 3.340 2.460 1.728 1.00 0.00 27 ASN A CA 17
ATOM 7619 C C . ASN A 1 27 ? 1.995 2.390 2.447 1.00 0.00 27 ASN A C 17
ATOM 7620 O O . ASN A 1 27 ? 1.834 1.637 3.406 1.00 0.00 27 ASN A O 17
ATOM 7631 N N . GLU A 1 28 ? 1.037 3.176 1.996 1.00 0.00 28 GLU A N 17
ATOM 7632 C CA . GLU A 1 28 ? -0.291 3.165 2.580 1.00 0.00 28 GLU A CA 17
ATOM 7633 C C . GLU A 1 28 ? -1.312 3.118 1.458 1.00 0.00 28 GLU A C 17
ATOM 7634 O O . GLU A 1 28 ? -1.006 3.482 0.329 1.00 0.00 28 GLU A O 17
ATOM 7646 N N . CYS A 1 29 ? -2.513 2.677 1.746 1.00 0.00 29 CYS A N 17
ATOM 7647 C CA . CYS A 1 29 ? -3.484 2.489 0.692 1.00 0.00 29 CYS A CA 17
ATOM 7648 C C . CYS A 1 29 ? -4.491 3.623 0.637 1.00 0.00 29 CYS A C 17
ATOM 7649 O O . CYS A 1 29 ? -5.016 4.065 1.660 1.00 0.00 29 CYS A O 17
ATOM 7656 N N . ARG A 1 30 ? -4.754 4.066 -0.584 1.00 0.00 30 ARG A N 17
ATOM 7657 C CA . ARG A 1 30 ? -5.646 5.181 -0.852 1.00 0.00 30 ARG A CA 17
ATOM 7658 C C . ARG A 1 30 ? -6.835 4.683 -1.661 1.00 0.00 30 ARG A C 17
ATOM 7659 O O . ARG A 1 30 ? -6.713 3.725 -2.429 1.00 0.00 30 ARG A O 17
ATOM 7680 N N . ASN A 1 31 ? -7.978 5.331 -1.496 1.00 0.00 31 ASN A N 17
ATOM 7681 C CA . ASN A 1 31 ? -9.171 4.957 -2.247 1.00 0.00 31 ASN A CA 17
ATOM 7682 C C . ASN A 1 31 ? -9.194 5.691 -3.580 1.00 0.00 31 ASN A C 17
ATOM 7683 O O . ASN A 1 31 ? -9.936 5.328 -4.496 1.00 0.00 31 ASN A O 17
ATOM 7694 N N . GLY A 1 32 ? -8.374 6.723 -3.673 1.00 0.00 32 GLY A N 17
ATOM 7695 C CA . GLY A 1 32 ? -8.285 7.503 -4.885 1.00 0.00 32 GLY A CA 17
ATOM 7696 C C . GLY A 1 32 ? -6.875 7.988 -5.132 1.00 0.00 32 GLY A C 17
ATOM 7697 O O . GLY A 1 32 ? -6.118 7.297 -5.842 1.00 0.00 32 GLY A O 17
ATOM 7702 N N . SER A 1 1 ? -12.759 -12.949 -0.732 1.00 0.00 1 SER A N 18
ATOM 7703 C CA . SER A 1 1 ? -11.503 -12.227 -1.023 1.00 0.00 1 SER A CA 18
ATOM 7704 C C . SER A 1 1 ? -11.604 -10.771 -0.572 1.00 0.00 1 SER A C 18
ATOM 7705 O O . SER A 1 1 ? -11.726 -9.859 -1.392 1.00 0.00 1 SER A O 18
ATOM 7715 N N . GLU A 1 2 ? -11.558 -10.565 0.739 1.00 0.00 2 GLU A N 18
ATOM 7716 C CA . GLU A 1 2 ? -11.652 -9.230 1.314 1.00 0.00 2 GLU A CA 18
ATOM 7717 C C . GLU A 1 2 ? -10.362 -8.454 1.074 1.00 0.00 2 GLU A C 18
ATOM 7718 O O . GLU A 1 2 ? -9.275 -9.036 1.036 1.00 0.00 2 GLU A O 18
ATOM 7730 N N . CYS A 1 3 ? -10.484 -7.149 0.907 1.00 0.00 3 CYS A N 18
ATOM 7731 C CA . CYS A 1 3 ? -9.331 -6.307 0.632 1.00 0.00 3 CYS A CA 18
ATOM 7732 C C . CYS A 1 3 ? -8.964 -5.475 1.848 1.00 0.00 3 CYS A C 18
ATOM 7733 O O . CYS A 1 3 ? -9.781 -5.277 2.751 1.00 0.00 3 CYS A O 18
ATOM 7740 N N . VAL A 1 4 ? -7.736 -4.988 1.860 1.00 0.00 4 VAL A N 18
ATOM 7741 C CA . VAL A 1 4 ? -7.275 -4.109 2.914 1.00 0.00 4 VAL A CA 18
ATOM 7742 C C . VAL A 1 4 ? -7.785 -2.693 2.655 1.00 0.00 4 VAL A C 18
ATOM 7743 O O . VAL A 1 4 ? -7.783 -2.219 1.517 1.00 0.00 4 VAL A O 18
ATOM 7756 N N . GLU A 1 5 ? -8.257 -2.041 3.706 1.00 0.00 5 GLU A N 18
ATOM 7757 C CA . GLU A 1 5 ? -8.907 -0.747 3.576 1.00 0.00 5 GLU A CA 18
ATOM 7758 C C . GLU A 1 5 ? -7.889 0.384 3.634 1.00 0.00 5 GLU A C 18
ATOM 7759 O O . GLU A 1 5 ? -6.691 0.144 3.810 1.00 0.00 5 GLU A O 18
ATOM 7771 N N . ASN A 1 6 ? -8.376 1.613 3.498 1.00 0.00 6 ASN A N 18
ATOM 7772 C CA . ASN A 1 6 ? -7.534 2.800 3.603 1.00 0.00 6 ASN A CA 18
ATOM 7773 C C . ASN A 1 6 ? -6.735 2.790 4.900 1.00 0.00 6 ASN A C 18
ATOM 7774 O O . ASN A 1 6 ? -7.253 2.438 5.961 1.00 0.00 6 ASN A O 18
ATOM 7785 N N . GLY A 1 7 ? -5.473 3.173 4.805 1.00 0.00 7 GLY A N 18
ATOM 7786 C CA . GLY A 1 7 ? -4.598 3.141 5.961 1.00 0.00 7 GLY A CA 18
ATOM 7787 C C . GLY A 1 7 ? -3.801 1.856 6.020 1.00 0.00 7 GLY A C 18
ATOM 7788 O O . GLY A 1 7 ? -2.883 1.718 6.832 1.00 0.00 7 GLY A O 18
ATOM 7792 N N . GLY A 1 8 ? -4.155 0.914 5.154 1.00 0.00 8 GLY A N 18
ATOM 7793 C CA . GLY A 1 8 ? -3.438 -0.342 5.076 1.00 0.00 8 GLY A CA 18
ATOM 7794 C C . GLY A 1 8 ? -1.983 -0.145 4.721 1.00 0.00 8 GLY A C 18
ATOM 7795 O O . GLY A 1 8 ? -1.657 0.649 3.838 1.00 0.00 8 GLY A O 18
ATOM 7799 N N . PHE A 1 9 ? -1.108 -0.840 5.426 1.00 0.00 9 PHE A N 18
ATOM 7800 C CA . PHE A 1 9 ? 0.313 -0.731 5.183 1.00 0.00 9 PHE A CA 18
ATOM 7801 C C . PHE A 1 9 ? 0.764 -1.787 4.187 1.00 0.00 9 PHE A C 18
ATOM 7802 O O . PHE A 1 9 ? 0.754 -2.986 4.480 1.00 0.00 9 PHE A O 18
ATOM 7819 N N . CYS A 1 10 ? 1.144 -1.339 3.010 1.00 0.00 10 CYS A N 18
ATOM 7820 C CA . CYS A 1 10 ? 1.728 -2.215 2.015 1.00 0.00 10 CYS A CA 18
ATOM 7821 C C . CYS A 1 10 ? 3.193 -1.854 1.837 1.00 0.00 10 CYS A C 18
ATOM 7822 O O . CYS A 1 10 ? 3.546 -0.676 1.843 1.00 0.00 10 CYS A O 18
ATOM 7829 N N . PRO A 1 11 ? 4.072 -2.859 1.731 1.00 0.00 11 PRO A N 18
ATOM 7830 C CA . PRO A 1 11 ? 5.496 -2.630 1.480 1.00 0.00 11 PRO A CA 18
ATOM 7831 C C . PRO A 1 11 ? 5.707 -1.920 0.151 1.00 0.00 11 PRO A C 18
ATOM 7832 O O . PRO A 1 11 ? 4.806 -1.888 -0.686 1.00 0.00 11 PRO A O 18
ATOM 7843 N N . ASP A 1 12 ? 6.901 -1.363 -0.024 1.00 0.00 12 ASP A N 18
ATOM 7844 C CA . ASP A 1 12 ? 7.220 -0.519 -1.175 1.00 0.00 12 ASP A CA 18
ATOM 7845 C C . ASP A 1 12 ? 6.810 -1.192 -2.486 1.00 0.00 12 ASP A C 18
ATOM 7846 O O . ASP A 1 12 ? 7.400 -2.201 -2.881 1.00 0.00 12 ASP A O 18
ATOM 7855 N N . PRO A 1 13 ? 5.788 -0.644 -3.169 1.00 0.00 13 PRO A N 18
ATOM 7856 C CA . PRO A 1 13 ? 5.254 -1.213 -4.415 1.00 0.00 13 PRO A CA 18
ATOM 7857 C C . PRO A 1 13 ? 6.311 -1.383 -5.501 1.00 0.00 13 PRO A C 18
ATOM 7858 O O . PRO A 1 13 ? 6.145 -2.187 -6.417 1.00 0.00 13 PRO A O 18
ATOM 7869 N N . GLU A 1 14 ? 7.396 -0.631 -5.396 1.00 0.00 14 GLU A N 18
ATOM 7870 C CA . GLU A 1 14 ? 8.475 -0.722 -6.368 1.00 0.00 14 GLU A CA 18
ATOM 7871 C C . GLU A 1 14 ? 9.308 -1.978 -6.131 1.00 0.00 14 GLU A C 18
ATOM 7872 O O . GLU A 1 14 ? 9.806 -2.596 -7.072 1.00 0.00 14 GLU A O 18
ATOM 7884 N N . LYS A 1 15 ? 9.447 -2.358 -4.869 1.00 0.00 15 LYS A N 18
ATOM 7885 C CA . LYS A 1 15 ? 10.308 -3.476 -4.509 1.00 0.00 15 LYS A CA 18
ATOM 7886 C C . LYS A 1 15 ? 9.505 -4.763 -4.351 1.00 0.00 15 LYS A C 18
ATOM 7887 O O . LYS A 1 15 ? 9.893 -5.808 -4.872 1.00 0.00 15 LYS A O 18
ATOM 7906 N N . MET A 1 16 ? 8.381 -4.685 -3.649 1.00 0.00 16 MET A N 18
ATOM 7907 C CA . MET A 1 16 ? 7.587 -5.873 -3.356 1.00 0.00 16 MET A CA 18
ATOM 7908 C C . MET A 1 16 ? 6.422 -6.022 -4.328 1.00 0.00 16 MET A C 18
ATOM 7909 O O . MET A 1 16 ? 6.017 -7.139 -4.656 1.00 0.00 16 MET A O 18
ATOM 7923 N N . GLY A 1 17 ? 5.902 -4.901 -4.800 1.00 0.00 17 GLY A N 18
ATOM 7924 C CA . GLY A 1 17 ? 4.757 -4.931 -5.684 1.00 0.00 17 GLY A CA 18
ATOM 7925 C C . GLY A 1 17 ? 3.589 -4.145 -5.123 1.00 0.00 17 GLY A C 18
ATOM 7926 O O . GLY A 1 17 ? 3.498 -3.934 -3.913 1.00 0.00 17 GLY A O 18
ATOM 7930 N N . ASP A 1 18 ? 2.709 -3.698 -6.003 1.00 0.00 18 ASP A N 18
ATOM 7931 C CA . ASP A 1 18 ? 1.542 -2.919 -5.603 1.00 0.00 18 ASP A CA 18
ATOM 7932 C C . ASP A 1 18 ? 0.356 -3.842 -5.360 1.00 0.00 18 ASP A C 18
ATOM 7933 O O . ASP A 1 18 ? -0.215 -4.387 -6.306 1.00 0.00 18 ASP A O 18
ATOM 7942 N N . TRP A 1 19 ? 0.000 -4.045 -4.098 1.00 0.00 19 TRP A N 18
ATOM 7943 C CA . TRP A 1 19 ? -1.138 -4.885 -3.775 1.00 0.00 19 TRP A CA 18
ATOM 7944 C C . TRP A 1 19 ? -2.091 -4.180 -2.820 1.00 0.00 19 TRP A C 18
ATOM 7945 O O . TRP A 1 19 ? -1.763 -3.899 -1.668 1.00 0.00 19 TRP A O 18
ATOM 7966 N N . CYS A 1 20 ? -3.254 -3.853 -3.335 1.00 0.00 20 CYS A N 18
ATOM 7967 C CA . CYS A 1 20 ? -4.361 -3.386 -2.530 1.00 0.00 20 CYS A CA 18
ATOM 7968 C C . CYS A 1 20 ? -5.630 -3.491 -3.350 1.00 0.00 20 CYS A C 18
ATOM 7969 O O . CYS A 1 20 ? -5.574 -3.822 -4.534 1.00 0.00 20 CYS A O 18
ATOM 7976 N N . CYS A 1 21 ? -6.770 -3.229 -2.747 1.00 0.00 21 CYS A N 18
ATOM 7977 C CA . CYS A 1 21 ? -7.916 -2.875 -3.544 1.00 0.00 21 CYS A CA 18
ATOM 7978 C C . CYS A 1 21 ? -8.033 -1.365 -3.522 1.00 0.00 21 CYS A C 18
ATOM 7979 O O . CYS A 1 21 ? -8.444 -0.762 -2.532 1.00 0.00 21 CYS A O 18
ATOM 7986 N N . GLY A 1 22 ? -7.647 -0.778 -4.633 1.00 0.00 22 GLY A N 18
ATOM 7987 C CA . GLY A 1 22 ? -7.476 0.649 -4.722 1.00 0.00 22 GLY A CA 18
ATOM 7988 C C . GLY A 1 22 ? -6.084 0.966 -5.225 1.00 0.00 22 GLY A C 18
ATOM 7989 O O . GLY A 1 22 ? -5.598 0.316 -6.154 1.00 0.00 22 GLY A O 18
ATOM 7993 N N . ARG A 1 23 ? -5.429 1.935 -4.613 1.00 0.00 23 ARG A N 18
ATOM 7994 C CA . ARG A 1 23 ? -4.051 2.246 -4.957 1.00 0.00 23 ARG A CA 18
ATOM 7995 C C . ARG A 1 23 ? -3.176 2.257 -3.716 1.00 0.00 23 ARG A C 18
ATOM 7996 O O . ARG A 1 23 ? -3.582 2.756 -2.668 1.00 0.00 23 ARG A O 18
ATOM 8017 N N . CYS A 1 24 ? -1.978 1.708 -3.837 1.00 0.00 24 CYS A N 18
ATOM 8018 C CA . CYS A 1 24 ? -1.011 1.765 -2.758 1.00 0.00 24 CYS A CA 18
ATOM 8019 C C . CYS A 1 24 ? -0.040 2.905 -3.014 1.00 0.00 24 CYS A C 18
ATOM 8020 O O . CYS A 1 24 ? 0.763 2.864 -3.946 1.00 0.00 24 CYS A O 18
ATOM 8027 N N . ILE A 1 25 ? -0.136 3.933 -2.190 1.00 0.00 25 ILE A N 18
ATOM 8028 C CA . ILE A 1 25 ? 0.657 5.134 -2.361 1.00 0.00 25 ILE A CA 18
ATOM 8029 C C . ILE A 1 25 ? 1.365 5.475 -1.057 1.00 0.00 25 ILE A C 18
ATOM 8030 O O . ILE A 1 25 ? 0.709 5.753 -0.056 1.00 0.00 25 ILE A O 18
ATOM 8046 N N . ARG A 1 26 ? 2.697 5.429 -1.073 1.00 0.00 26 ARG A N 18
ATOM 8047 C CA . ARG A 1 26 ? 3.505 5.741 0.107 1.00 0.00 26 ARG A CA 18
ATOM 8048 C C . ARG A 1 26 ? 3.205 4.768 1.243 1.00 0.00 26 ARG A C 18
ATOM 8049 O O . ARG A 1 26 ? 3.043 5.172 2.396 1.00 0.00 26 ARG A O 18
ATOM 8070 N N . ASN A 1 27 ? 3.129 3.486 0.894 1.00 0.00 27 ASN A N 18
ATOM 8071 C CA . ASN A 1 27 ? 2.861 2.411 1.857 1.00 0.00 27 ASN A CA 18
ATOM 8072 C C . ASN A 1 27 ? 1.475 2.555 2.476 1.00 0.00 27 ASN A C 18
ATOM 8073 O O . ASN A 1 27 ? 1.216 2.070 3.580 1.00 0.00 27 ASN A O 18
ATOM 8084 N N . GLU A 1 28 ? 0.590 3.223 1.758 1.00 0.00 28 GLU A N 18
ATOM 8085 C CA . GLU A 1 28 ? -0.778 3.416 2.204 1.00 0.00 28 GLU A CA 18
ATOM 8086 C C . GLU A 1 28 ? -1.747 2.917 1.151 1.00 0.00 28 GLU A C 18
ATOM 8087 O O . GLU A 1 28 ? -1.443 2.932 -0.038 1.00 0.00 28 GLU A O 18
ATOM 8099 N N . CYS A 1 29 ? -2.916 2.504 1.591 1.00 0.00 29 CYS A N 18
ATOM 8100 C CA . CYS A 1 29 ? -3.966 2.091 0.683 1.00 0.00 29 CYS A CA 18
ATOM 8101 C C . CYS A 1 29 ? -4.997 3.188 0.554 1.00 0.00 29 CYS A C 18
ATOM 8102 O O . CYS A 1 29 ? -5.602 3.604 1.540 1.00 0.00 29 CYS A O 18
ATOM 8109 N N . ARG A 1 30 ? -5.176 3.672 -0.662 1.00 0.00 30 ARG A N 18
ATOM 8110 C CA . ARG A 1 30 ? -6.121 4.737 -0.923 1.00 0.00 30 ARG A CA 18
ATOM 8111 C C . ARG A 1 30 ? -7.004 4.365 -2.102 1.00 0.00 30 ARG A C 18
ATOM 8112 O O . ARG A 1 30 ? -6.535 4.266 -3.235 1.00 0.00 30 ARG A O 18
ATOM 8133 N N . ASN A 1 31 ? -8.272 4.131 -1.828 1.00 0.00 31 ASN A N 18
ATOM 8134 C CA . ASN A 1 31 ? -9.228 3.823 -2.884 1.00 0.00 31 ASN A CA 18
ATOM 8135 C C . ASN A 1 31 ? -9.960 5.095 -3.286 1.00 0.00 31 ASN A C 18
ATOM 8136 O O . ASN A 1 31 ? -11.142 5.276 -2.991 1.00 0.00 31 ASN A O 18
ATOM 8147 N N . GLY A 1 32 ? -9.232 5.983 -3.937 1.00 0.00 32 GLY A N 18
ATOM 8148 C CA . GLY A 1 32 ? -9.781 7.262 -4.320 1.00 0.00 32 GLY A CA 18
ATOM 8149 C C . GLY A 1 32 ? -9.545 7.548 -5.781 1.00 0.00 32 GLY A C 18
ATOM 8150 O O . GLY A 1 32 ? -10.429 7.233 -6.601 1.00 0.00 32 GLY A O 18
ATOM 8155 N N . SER A 1 1 ? -5.845 -15.203 -1.048 1.00 0.00 1 SER A N 19
ATOM 8156 C CA . SER A 1 1 ? -5.369 -13.863 -1.447 1.00 0.00 1 SER A CA 19
ATOM 8157 C C . SER A 1 1 ? -6.299 -12.786 -0.904 1.00 0.00 1 SER A C 19
ATOM 8158 O O . SER A 1 1 ? -7.441 -12.653 -1.348 1.00 0.00 1 SER A O 19
ATOM 8168 N N . GLU A 1 2 ? -5.816 -12.027 0.066 1.00 0.00 2 GLU A N 19
ATOM 8169 C CA . GLU A 1 2 ? -6.596 -10.943 0.633 1.00 0.00 2 GLU A CA 19
ATOM 8170 C C . GLU A 1 2 ? -5.915 -9.616 0.346 1.00 0.00 2 GLU A C 19
ATOM 8171 O O . GLU A 1 2 ? -4.687 -9.519 0.374 1.00 0.00 2 GLU A O 19
ATOM 8183 N N . CYS A 1 3 ? -6.712 -8.604 0.059 1.00 0.00 3 CYS A N 19
ATOM 8184 C CA . CYS A 1 3 ? -6.185 -7.296 -0.265 1.00 0.00 3 CYS A CA 19
ATOM 8185 C C . CYS A 1 3 ? -6.138 -6.438 0.986 1.00 0.00 3 CYS A C 19
ATOM 8186 O O . CYS A 1 3 ? -6.958 -6.595 1.891 1.00 0.00 3 CYS A O 19
ATOM 8193 N N . VAL A 1 4 ? -5.166 -5.554 1.042 1.00 0.00 4 VAL A N 19
ATOM 8194 C CA . VAL A 1 4 ? -5.132 -4.541 2.074 1.00 0.00 4 VAL A CA 19
ATOM 8195 C C . VAL A 1 4 ? -6.163 -3.480 1.715 1.00 0.00 4 VAL A C 19
ATOM 8196 O O . VAL A 1 4 ? -6.472 -3.302 0.538 1.00 0.00 4 VAL A O 19
ATOM 8209 N N . GLU A 1 5 ? -6.768 -2.859 2.708 1.00 0.00 5 GLU A N 19
ATOM 8210 C CA . GLU A 1 5 ? -7.768 -1.835 2.455 1.00 0.00 5 GLU A CA 19
ATOM 8211 C C . GLU A 1 5 ? -7.169 -0.440 2.595 1.00 0.00 5 GLU A C 19
ATOM 8212 O O . GLU A 1 5 ? -6.007 -0.291 2.978 1.00 0.00 5 GLU A O 19
ATOM 8224 N N . ASN A 1 6 ? -7.967 0.574 2.278 1.00 0.00 6 ASN A N 19
ATOM 8225 C CA . ASN A 1 6 ? -7.538 1.964 2.393 1.00 0.00 6 ASN A CA 19
ATOM 8226 C C . ASN A 1 6 ? -7.055 2.275 3.807 1.00 0.00 6 ASN A C 19
ATOM 8227 O O . ASN A 1 6 ? -7.664 1.860 4.796 1.00 0.00 6 ASN A O 19
ATOM 8238 N N . GLY A 1 7 ? -5.935 2.979 3.893 1.00 0.00 7 GLY A N 19
ATOM 8239 C CA . GLY A 1 7 ? -5.356 3.317 5.178 1.00 0.00 7 GLY A CA 19
ATOM 8240 C C . GLY A 1 7 ? -4.510 2.189 5.733 1.00 0.00 7 GLY A C 19
ATOM 8241 O O . GLY A 1 7 ? -3.846 2.342 6.758 1.00 0.00 7 GLY A O 19
ATOM 8245 N N . GLY A 1 8 ? -4.535 1.054 5.048 1.00 0.00 8 GLY A N 19
ATOM 8246 C CA . GLY A 1 8 ? -3.754 -0.085 5.467 1.00 0.00 8 GLY A CA 19
ATOM 8247 C C . GLY A 1 8 ? -2.302 0.054 5.076 1.00 0.00 8 GLY A C 19
ATOM 8248 O O . GLY A 1 8 ? -1.966 0.827 4.178 1.00 0.00 8 GLY A O 19
ATOM 8252 N N . PHE A 1 9 ? -1.441 -0.682 5.757 1.00 0.00 9 PHE A N 19
ATOM 8253 C CA . PHE A 1 9 ? -0.018 -0.638 5.485 1.00 0.00 9 PHE A CA 19
ATOM 8254 C C . PHE A 1 9 ? 0.369 -1.682 4.445 1.00 0.00 9 PHE A C 19
ATOM 8255 O O . PHE A 1 9 ? -0.039 -2.844 4.527 1.00 0.00 9 PHE A O 19
ATOM 8272 N N . CYS A 1 10 ? 1.157 -1.258 3.475 1.00 0.00 10 CYS A N 19
ATOM 8273 C CA . CYS A 1 10 ? 1.678 -2.148 2.454 1.00 0.00 10 CYS A CA 19
ATOM 8274 C C . CYS A 1 10 ? 3.128 -1.788 2.167 1.00 0.00 10 CYS A C 19
ATOM 8275 O O . CYS A 1 10 ? 3.498 -0.615 2.201 1.00 0.00 10 CYS A O 19
ATOM 8282 N N . PRO A 1 11 ? 3.981 -2.793 1.926 1.00 0.00 11 PRO A N 19
ATOM 8283 C CA . PRO A 1 11 ? 5.383 -2.564 1.580 1.00 0.00 11 PRO A CA 19
ATOM 8284 C C . PRO A 1 11 ? 5.505 -1.772 0.287 1.00 0.00 11 PRO A C 19
ATOM 8285 O O . PRO A 1 11 ? 4.565 -1.726 -0.509 1.00 0.00 11 PRO A O 19
ATOM 8296 N N . ASP A 1 12 ? 6.671 -1.169 0.094 1.00 0.00 12 ASP A N 19
ATOM 8297 C CA . ASP A 1 12 ? 6.923 -0.260 -1.019 1.00 0.00 12 ASP A CA 19
ATOM 8298 C C . ASP A 1 12 ? 6.524 -0.882 -2.351 1.00 0.00 12 ASP A C 19
ATOM 8299 O O . ASP A 1 12 ? 7.172 -1.819 -2.822 1.00 0.00 12 ASP A O 19
ATOM 8308 N N . PRO A 1 13 ? 5.450 -0.360 -2.976 1.00 0.00 13 PRO A N 19
ATOM 8309 C CA . PRO A 1 13 ? 4.927 -0.884 -4.245 1.00 0.00 13 PRO A CA 19
ATOM 8310 C C . PRO A 1 13 ? 5.972 -0.869 -5.345 1.00 0.00 13 PRO A C 19
ATOM 8311 O O . PRO A 1 13 ? 5.900 -1.638 -6.302 1.00 0.00 13 PRO A O 19
ATOM 8322 N N . GLU A 1 14 ? 6.941 0.018 -5.198 1.00 0.00 14 GLU A N 19
ATOM 8323 C CA . GLU A 1 14 ? 8.052 0.101 -6.125 1.00 0.00 14 GLU A CA 19
ATOM 8324 C C . GLU A 1 14 ? 8.809 -1.229 -6.177 1.00 0.00 14 GLU A C 19
ATOM 8325 O O . GLU A 1 14 ? 9.211 -1.678 -7.250 1.00 0.00 14 GLU A O 19
ATOM 8337 N N . LYS A 1 15 ? 8.996 -1.855 -5.017 1.00 0.00 15 LYS A N 19
ATOM 8338 C CA . LYS A 1 15 ? 9.733 -3.114 -4.940 1.00 0.00 15 LYS A CA 19
ATOM 8339 C C . LYS A 1 15 ? 8.791 -4.320 -4.895 1.00 0.00 15 LYS A C 19
ATOM 8340 O O . LYS A 1 15 ? 8.987 -5.296 -5.622 1.00 0.00 15 LYS A O 19
ATOM 8359 N N . MET A 1 16 ? 7.763 -4.248 -4.050 1.00 0.00 16 MET A N 19
ATOM 8360 C CA . MET A 1 16 ? 6.919 -5.410 -3.770 1.00 0.00 16 MET A CA 19
ATOM 8361 C C . MET A 1 16 ? 5.655 -5.425 -4.622 1.00 0.00 16 MET A C 19
ATOM 8362 O O . MET A 1 16 ? 4.822 -6.325 -4.492 1.00 0.00 16 MET A O 19
ATOM 8376 N N . GLY A 1 17 ? 5.511 -4.433 -5.485 1.00 0.00 17 GLY A N 19
ATOM 8377 C CA . GLY A 1 17 ? 4.333 -4.353 -6.325 1.00 0.00 17 GLY A CA 19
ATOM 8378 C C . GLY A 1 17 ? 3.164 -3.690 -5.620 1.00 0.00 17 GLY A C 19
ATOM 8379 O O . GLY A 1 17 ? 3.104 -3.661 -4.389 1.00 0.00 17 GLY A O 19
ATOM 8383 N N . ASP A 1 18 ? 2.241 -3.151 -6.400 1.00 0.00 18 ASP A N 19
ATOM 8384 C CA . ASP A 1 18 ? 1.054 -2.502 -5.857 1.00 0.00 18 ASP A CA 19
ATOM 8385 C C . ASP A 1 18 ? -0.033 -3.526 -5.565 1.00 0.00 18 ASP A C 19
ATOM 8386 O O . ASP A 1 18 ? -0.628 -4.093 -6.484 1.00 0.00 18 ASP A O 19
ATOM 8395 N N . TRP A 1 19 ? -0.279 -3.782 -4.290 1.00 0.00 19 TRP A N 19
ATOM 8396 C CA . TRP A 1 19 ? -1.346 -4.679 -3.903 1.00 0.00 19 TRP A CA 19
ATOM 8397 C C . TRP A 1 19 ? -2.262 -4.003 -2.889 1.00 0.00 19 TRP A C 19
ATOM 8398 O O . TRP A 1 19 ? -1.856 -3.665 -1.781 1.00 0.00 19 TRP A O 19
ATOM 8419 N N . CYS A 1 20 ? -3.485 -3.757 -3.303 1.00 0.00 20 CYS A N 19
ATOM 8420 C CA . CYS A 1 20 ? -4.516 -3.277 -2.407 1.00 0.00 20 CYS A CA 19
ATOM 8421 C C . CYS A 1 20 ? -5.870 -3.511 -3.031 1.00 0.00 20 CYS A C 19
ATOM 8422 O O . CYS A 1 20 ? -5.966 -3.938 -4.182 1.00 0.00 20 CYS A O 19
ATOM 8429 N N . CYS A 1 21 ? -6.913 -3.251 -2.276 1.00 0.00 21 CYS A N 19
ATOM 8430 C CA . CYS A 1 21 ? -8.173 -2.941 -2.886 1.00 0.00 21 CYS A CA 19
ATOM 8431 C C . CYS A 1 21 ? -8.224 -1.425 -2.987 1.00 0.00 21 CYS A C 19
ATOM 8432 O O . CYS A 1 21 ? -8.459 -0.725 -2.000 1.00 0.00 21 CYS A O 19
ATOM 8439 N N . GLY A 1 22 ? -7.999 -0.939 -4.189 1.00 0.00 22 GLY A N 19
ATOM 8440 C CA . GLY A 1 22 ? -7.729 0.467 -4.398 1.00 0.00 22 GLY A CA 19
ATOM 8441 C C . GLY A 1 22 ? -6.325 0.658 -4.947 1.00 0.00 22 GLY A C 19
ATOM 8442 O O . GLY A 1 22 ? -5.946 0.001 -5.919 1.00 0.00 22 GLY A O 19
ATOM 8446 N N . ARG A 1 23 ? -5.538 1.527 -4.320 1.00 0.00 23 ARG A N 19
ATOM 8447 C CA . ARG A 1 23 ? -4.154 1.751 -4.738 1.00 0.00 23 ARG A CA 19
ATOM 8448 C C . ARG A 1 23 ? -3.244 1.947 -3.537 1.00 0.00 23 ARG A C 19
ATOM 8449 O O . ARG A 1 23 ? -3.569 2.701 -2.625 1.00 0.00 23 ARG A O 19
ATOM 8470 N N . CYS A 1 24 ? -2.094 1.293 -3.552 1.00 0.00 24 CYS A N 19
ATOM 8471 C CA . CYS A 1 24 ? -1.124 1.441 -2.482 1.00 0.00 24 CYS A CA 19
ATOM 8472 C C . CYS A 1 24 ? -0.058 2.449 -2.882 1.00 0.00 24 CYS A C 19
ATOM 8473 O O . CYS A 1 24 ? 0.708 2.231 -3.818 1.00 0.00 24 CYS A O 19
ATOM 8480 N N . ILE A 1 25 ? -0.030 3.561 -2.169 1.00 0.00 25 ILE A N 19
ATOM 8481 C CA . ILE A 1 25 ? 0.814 4.684 -2.517 1.00 0.00 25 ILE A CA 19
ATOM 8482 C C . ILE A 1 25 ? 1.576 5.163 -1.286 1.00 0.00 25 ILE A C 19
ATOM 8483 O O . ILE A 1 25 ? 0.969 5.603 -0.313 1.00 0.00 25 ILE A O 19
ATOM 8499 N N . ARG A 1 26 ? 2.902 5.053 -1.332 1.00 0.00 26 ARG A N 19
ATOM 8500 C CA . ARG A 1 26 ? 3.765 5.489 -0.231 1.00 0.00 26 ARG A CA 19
ATOM 8501 C C . ARG A 1 26 ? 3.516 4.669 1.033 1.00 0.00 26 ARG A C 19
ATOM 8502 O O . ARG A 1 26 ? 3.401 5.210 2.134 1.00 0.00 26 ARG A O 19
ATOM 8523 N N . ASN A 1 27 ? 3.420 3.354 0.841 1.00 0.00 27 ASN A N 19
ATOM 8524 C CA . ASN A 1 27 ? 3.330 2.375 1.932 1.00 0.00 27 ASN A CA 19
ATOM 8525 C C . ASN A 1 27 ? 1.961 2.348 2.610 1.00 0.00 27 ASN A C 19
ATOM 8526 O O . ASN A 1 27 ? 1.750 1.578 3.549 1.00 0.00 27 ASN A O 19
ATOM 8537 N N . GLU A 1 28 ? 1.031 3.167 2.148 1.00 0.00 28 GLU A N 19
ATOM 8538 C CA . GLU A 1 28 ? -0.341 3.080 2.628 1.00 0.00 28 GLU A CA 19
ATOM 8539 C C . GLU A 1 28 ? -1.283 3.089 1.439 1.00 0.00 28 GLU A C 19
ATOM 8540 O O . GLU A 1 28 ? -0.916 3.536 0.355 1.00 0.00 28 GLU A O 19
ATOM 8552 N N . CYS A 1 29 ? -2.486 2.591 1.626 1.00 0.00 29 CYS A N 19
ATOM 8553 C CA . CYS A 1 29 ? -3.406 2.466 0.518 1.00 0.00 29 CYS A CA 19
ATOM 8554 C C . CYS A 1 29 ? -4.461 3.555 0.537 1.00 0.00 29 CYS A C 19
ATOM 8555 O O . CYS A 1 29 ? -4.914 3.998 1.596 1.00 0.00 29 CYS A O 19
ATOM 8562 N N . ARG A 1 30 ? -4.842 3.980 -0.656 1.00 0.00 30 ARG A N 19
ATOM 8563 C CA . ARG A 1 30 ? -5.814 5.037 -0.841 1.00 0.00 30 ARG A CA 19
ATOM 8564 C C . ARG A 1 30 ? -6.896 4.551 -1.791 1.00 0.00 30 ARG A C 19
ATOM 8565 O O . ARG A 1 30 ? -6.624 3.757 -2.693 1.00 0.00 30 ARG A O 19
ATOM 8586 N N . ASN A 1 31 ? -8.117 5.014 -1.589 1.00 0.00 31 ASN A N 19
ATOM 8587 C CA . ASN A 1 31 ? -9.241 4.541 -2.383 1.00 0.00 31 ASN A CA 19
ATOM 8588 C C . ASN A 1 31 ? -10.228 5.671 -2.646 1.00 0.00 31 ASN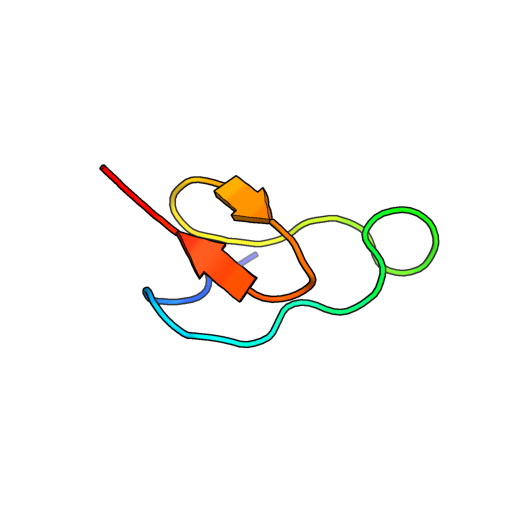 A C 19
ATOM 8589 O O . ASN A 1 31 ? -10.314 6.623 -1.867 1.00 0.00 31 ASN A O 19
ATOM 8600 N N . GLY A 1 32 ? -10.956 5.568 -3.746 1.00 0.00 32 GLY A N 19
ATOM 8601 C CA . GLY A 1 32 ? -11.950 6.558 -4.088 1.00 0.00 32 GLY A CA 19
ATOM 8602 C C . GLY A 1 32 ? -12.915 6.023 -5.119 1.00 0.00 32 GLY A C 19
ATOM 8603 O O . GLY A 1 32 ? -12.509 5.129 -5.892 1.00 0.00 32 GLY A O 19
ATOM 8608 N N . SER A 1 1 ? -7.468 -13.911 -4.153 1.00 0.00 1 SER A N 20
ATOM 8609 C CA . SER A 1 1 ? -6.423 -12.941 -3.763 1.00 0.00 1 SER A CA 20
ATOM 8610 C C . SER A 1 1 ? -6.979 -11.931 -2.768 1.00 0.00 1 SER A C 20
ATOM 8611 O O . SER A 1 1 ? -7.611 -10.948 -3.155 1.00 0.00 1 SER A O 20
ATOM 8621 N N . GLU A 1 2 ? -6.757 -12.179 -1.485 1.00 0.00 2 GLU A N 20
ATOM 8622 C CA . GLU A 1 2 ? -7.214 -11.259 -0.455 1.00 0.00 2 GLU A CA 20
ATOM 8623 C C . GLU A 1 2 ? -6.432 -9.950 -0.523 1.00 0.00 2 GLU A C 20
ATOM 8624 O O . GLU A 1 2 ? -5.212 -9.944 -0.689 1.00 0.00 2 GLU A O 20
ATOM 8636 N N . CYS A 1 3 ? -7.143 -8.840 -0.439 1.00 0.00 3 CYS A N 20
ATOM 8637 C CA . CYS A 1 3 ? -6.526 -7.531 -0.582 1.00 0.00 3 CYS A CA 20
ATOM 8638 C C . CYS A 1 3 ? -6.535 -6.787 0.739 1.00 0.00 3 CYS A C 20
ATOM 8639 O O . CYS A 1 3 ? -7.385 -7.029 1.596 1.00 0.00 3 CYS A O 20
ATOM 8646 N N . VAL A 1 4 ? -5.576 -5.895 0.902 1.00 0.00 4 VAL A N 20
ATOM 8647 C CA . VAL A 1 4 ? -5.594 -4.958 2.003 1.00 0.00 4 VAL A CA 20
ATOM 8648 C C . VAL A 1 4 ? -6.547 -3.831 1.638 1.00 0.00 4 VAL A C 20
ATOM 8649 O O . VAL A 1 4 ? -6.741 -3.552 0.455 1.00 0.00 4 VAL A O 20
ATOM 8662 N N . GLU A 1 5 ? -7.212 -3.264 2.622 1.00 0.00 5 GLU A N 20
ATOM 8663 C CA . GLU A 1 5 ? -8.145 -2.181 2.369 1.00 0.00 5 GLU A CA 20
ATOM 8664 C C . GLU A 1 5 ? -7.499 -0.828 2.647 1.00 0.00 5 GLU A C 20
ATOM 8665 O O . GLU A 1 5 ? -6.340 -0.760 3.068 1.00 0.00 5 GLU A O 20
ATOM 8677 N N . ASN A 1 6 ? -8.252 0.240 2.403 1.00 0.00 6 ASN A N 20
ATOM 8678 C CA . ASN A 1 6 ? -7.779 1.602 2.646 1.00 0.00 6 ASN A CA 20
ATOM 8679 C C . ASN A 1 6 ? -7.252 1.761 4.064 1.00 0.00 6 ASN A C 20
ATOM 8680 O O . ASN A 1 6 ? -7.829 1.238 5.021 1.00 0.00 6 ASN A O 20
ATOM 8691 N N . GLY A 1 7 ? -6.142 2.476 4.188 1.00 0.00 7 GLY A N 20
ATOM 8692 C CA . GLY A 1 7 ? -5.558 2.722 5.489 1.00 0.00 7 GLY A CA 20
ATOM 8693 C C . GLY A 1 7 ? -4.623 1.615 5.918 1.00 0.00 7 GLY A C 20
ATOM 8694 O O . GLY A 1 7 ? -4.060 1.655 7.011 1.00 0.00 7 GLY A O 20
ATOM 8698 N N . GLY A 1 8 ? -4.464 0.619 5.060 1.00 0.00 8 GLY A N 20
ATOM 8699 C CA . GLY A 1 8 ? -3.562 -0.473 5.353 1.00 0.00 8 GLY A CA 20
ATOM 8700 C C . GLY A 1 8 ? -2.141 -0.167 4.936 1.00 0.00 8 GLY A C 20
ATOM 8701 O O . GLY A 1 8 ? -1.915 0.536 3.946 1.00 0.00 8 GLY A O 20
ATOM 8705 N N . PHE A 1 9 ? -1.185 -0.681 5.696 1.00 0.00 9 PHE A N 20
ATOM 8706 C CA . PHE A 1 9 ? 0.219 -0.496 5.384 1.00 0.00 9 PHE A CA 20
ATOM 8707 C C . PHE A 1 9 ? 0.682 -1.557 4.394 1.00 0.00 9 PHE A C 20
ATOM 8708 O O . PHE A 1 9 ? 0.591 -2.756 4.660 1.00 0.00 9 PHE A O 20
ATOM 8725 N N . CYS A 1 10 ? 1.166 -1.112 3.253 1.00 0.00 10 CYS A N 20
ATOM 8726 C CA . CYS A 1 10 ? 1.708 -2.016 2.254 1.00 0.00 10 CYS A CA 20
ATOM 8727 C C . CYS A 1 10 ? 3.171 -1.690 1.999 1.00 0.00 10 CYS A C 20
ATOM 8728 O O . CYS A 1 10 ? 3.550 -0.521 1.957 1.00 0.00 10 CYS A O 20
ATOM 8735 N N . PRO A 1 11 ? 4.023 -2.719 1.876 1.00 0.00 11 PRO A N 20
ATOM 8736 C CA . PRO A 1 11 ? 5.440 -2.537 1.551 1.00 0.00 11 PRO A CA 20
ATOM 8737 C C . PRO A 1 11 ? 5.621 -1.869 0.193 1.00 0.00 11 PRO A C 20
ATOM 8738 O O . PRO A 1 11 ? 4.688 -1.821 -0.611 1.00 0.00 11 PRO A O 20
ATOM 8749 N N . ASP A 1 12 ? 6.826 -1.366 -0.048 1.00 0.00 12 ASP A N 20
ATOM 8750 C CA . ASP A 1 12 ? 7.117 -0.561 -1.234 1.00 0.00 12 ASP A CA 20
ATOM 8751 C C . ASP A 1 12 ? 6.691 -1.273 -2.518 1.00 0.00 12 ASP A C 20
ATOM 8752 O O . ASP A 1 12 ? 7.077 -2.423 -2.758 1.00 0.00 12 ASP A O 20
ATOM 8761 N N . PRO A 1 13 ? 5.892 -0.588 -3.363 1.00 0.00 13 PRO A N 20
ATOM 8762 C CA . PRO A 1 13 ? 5.370 -1.149 -4.618 1.00 0.00 13 PRO A CA 20
ATOM 8763 C C . PRO A 1 13 ? 6.453 -1.602 -5.599 1.00 0.00 13 PRO A C 20
ATOM 8764 O O . PRO A 1 13 ? 6.168 -2.357 -6.528 1.00 0.00 13 PRO A O 20
ATOM 8775 N N . GLU A 1 14 ? 7.683 -1.141 -5.424 1.00 0.00 14 GLU A N 20
ATOM 8776 C CA . GLU A 1 14 ? 8.760 -1.585 -6.303 1.00 0.00 14 GLU A CA 20
ATOM 8777 C C . GLU A 1 14 ? 9.232 -2.986 -5.918 1.00 0.00 14 GLU A C 20
ATOM 8778 O O . GLU A 1 14 ? 9.665 -3.758 -6.770 1.00 0.00 14 GLU A O 20
ATOM 8790 N N . LYS A 1 15 ? 9.146 -3.307 -4.634 1.00 0.00 15 LYS A N 20
ATOM 8791 C CA . LYS A 1 15 ? 9.644 -4.584 -4.136 1.00 0.00 15 LYS A CA 20
ATOM 8792 C C . LYS A 1 15 ? 8.534 -5.621 -3.991 1.00 0.00 15 LYS A C 20
ATOM 8793 O O . LYS A 1 15 ? 8.722 -6.783 -4.344 1.00 0.00 15 LYS A O 20
ATOM 8812 N N . MET A 1 16 ? 7.383 -5.217 -3.465 1.00 0.00 16 MET A N 20
ATOM 8813 C CA . MET A 1 16 ? 6.287 -6.160 -3.259 1.00 0.00 16 MET A CA 20
ATOM 8814 C C . MET A 1 16 ? 5.097 -5.845 -4.155 1.00 0.00 16 MET A C 20
ATOM 8815 O O . MET A 1 16 ? 4.040 -6.469 -4.040 1.00 0.00 16 MET A O 20
ATOM 8829 N N . GLY A 1 17 ? 5.271 -4.885 -5.050 1.00 0.00 17 GLY A N 20
ATOM 8830 C CA . GLY A 1 17 ? 4.209 -4.523 -5.965 1.00 0.00 17 GLY A CA 20
ATOM 8831 C C . GLY A 1 17 ? 3.094 -3.742 -5.296 1.00 0.00 17 GLY A C 20
ATOM 8832 O O . GLY A 1 17 ? 3.029 -3.652 -4.069 1.00 0.00 17 GLY A O 20
ATOM 8836 N N . ASP A 1 18 ? 2.228 -3.161 -6.107 1.00 0.00 18 ASP A N 20
ATOM 8837 C CA . ASP A 1 18 ? 1.051 -2.465 -5.605 1.00 0.00 18 ASP A CA 20
ATOM 8838 C C . ASP A 1 18 ? -0.047 -3.474 -5.310 1.00 0.00 18 ASP A C 20
ATOM 8839 O O . ASP A 1 18 ? -0.673 -4.002 -6.230 1.00 0.00 18 ASP A O 20
ATOM 8848 N N . TRP A 1 19 ? -0.261 -3.781 -4.040 1.00 0.00 19 TRP A N 20
ATOM 8849 C CA . TRP A 1 19 ? -1.324 -4.694 -3.675 1.00 0.00 19 TRP A CA 20
ATOM 8850 C C . TRP A 1 19 ? -2.272 -4.042 -2.673 1.00 0.00 19 TRP A C 20
ATOM 8851 O O . TRP A 1 19 ? -1.905 -3.738 -1.540 1.00 0.00 19 TRP A O 20
ATOM 8872 N N . CYS A 1 20 ? -3.477 -3.781 -3.129 1.00 0.00 20 CYS A N 20
ATOM 8873 C CA . CYS A 1 20 ? -4.549 -3.323 -2.272 1.00 0.00 20 CYS A CA 20
ATOM 8874 C C . CYS A 1 20 ? -5.864 -3.495 -2.999 1.00 0.00 20 CYS A C 20
ATOM 8875 O O . CYS A 1 20 ? -5.889 -3.881 -4.169 1.00 0.0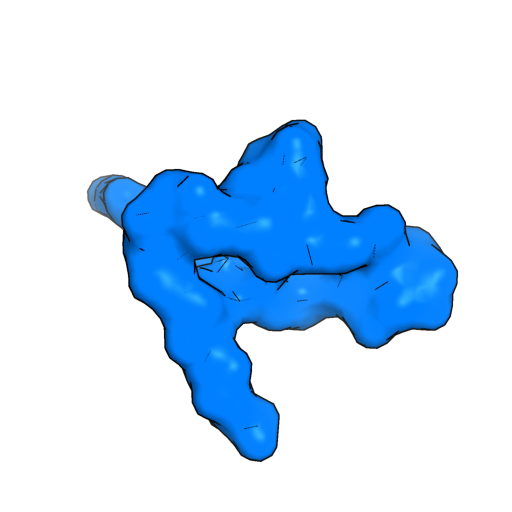0 20 CYS A O 20
ATOM 8882 N N . CYS A 1 21 ? -6.954 -3.232 -2.315 1.00 0.00 21 CYS A N 20
ATOM 8883 C CA . CYS A 1 21 ? -8.148 -2.860 -3.020 1.00 0.00 21 CYS A CA 20
ATOM 8884 C C . CYS A 1 21 ? -8.164 -1.339 -3.059 1.00 0.00 21 CYS A C 20
ATOM 8885 O O . CYS A 1 21 ? -8.506 -0.677 -2.079 1.00 0.00 21 CYS A O 20
ATOM 8892 N N . GLY A 1 22 ? -7.803 -0.805 -4.211 1.00 0.00 22 GLY A N 20
ATOM 8893 C CA . GLY A 1 22 ? -7.578 0.620 -4.349 1.00 0.00 22 GLY A CA 20
ATOM 8894 C C . GLY A 1 22 ? -6.196 0.902 -4.913 1.00 0.00 22 GLY A C 20
ATOM 8895 O O . GLY A 1 22 ? -5.809 0.324 -5.928 1.00 0.00 22 GLY A O 20
ATOM 8899 N N . ARG A 1 23 ? -5.440 1.769 -4.254 1.00 0.00 23 ARG A N 20
ATOM 8900 C CA . ARG A 1 23 ? -4.085 2.094 -4.691 1.00 0.00 23 ARG A CA 20
ATOM 8901 C C . ARG A 1 23 ? -3.144 2.253 -3.507 1.00 0.00 23 ARG A C 20
ATOM 8902 O O . ARG A 1 23 ? -3.497 2.876 -2.506 1.00 0.00 23 ARG A O 20
ATOM 8923 N N . CYS A 1 24 ? -1.941 1.708 -3.633 1.00 0.00 24 CYS A N 20
ATOM 8924 C CA . CYS A 1 24 ? -0.935 1.838 -2.592 1.00 0.00 24 CYS A CA 20
ATOM 8925 C C . CYS A 1 24 ? 0.043 2.956 -2.928 1.00 0.00 24 CYS A C 20
ATOM 8926 O O . CYS A 1 24 ? 0.820 2.866 -3.878 1.00 0.00 24 CYS A O 20
ATOM 8933 N N . ILE A 1 25 ? -0.021 4.019 -2.143 1.00 0.00 25 ILE A N 20
ATOM 8934 C CA . ILE A 1 25 ? 0.797 5.196 -2.352 1.00 0.00 25 ILE A CA 20
ATOM 8935 C C . ILE A 1 25 ? 1.503 5.569 -1.051 1.00 0.00 25 ILE A C 20
ATOM 8936 O O . ILE A 1 25 ? 0.845 5.869 -0.052 1.00 0.00 25 ILE A O 20
ATOM 8952 N N . ARG A 1 26 ? 2.835 5.529 -1.063 1.00 0.00 26 ARG A N 20
ATOM 8953 C CA . ARG A 1 26 ? 3.639 5.857 0.116 1.00 0.00 26 ARG A CA 20
ATOM 8954 C C . ARG A 1 26 ? 3.353 4.882 1.256 1.00 0.00 26 ARG A C 20
ATOM 8955 O O . ARG A 1 26 ? 3.144 5.288 2.399 1.00 0.00 26 ARG A O 20
ATOM 8976 N N . ASN A 1 27 ? 3.332 3.592 0.918 1.00 0.00 27 ASN A N 20
ATOM 8977 C CA . ASN A 1 27 ? 3.096 2.514 1.885 1.00 0.00 27 ASN A CA 20
ATOM 8978 C C . ASN A 1 27 ? 1.722 2.626 2.538 1.00 0.00 27 ASN A C 20
ATOM 8979 O O . ASN A 1 27 ? 1.465 2.026 3.583 1.00 0.00 27 ASN A O 20
ATOM 8990 N N . GLU A 1 28 ? 0.841 3.383 1.911 1.00 0.00 28 GLU A N 20
ATOM 8991 C CA . GLU A 1 28 ? -0.501 3.594 2.420 1.00 0.00 28 GLU A CA 20
ATOM 8992 C C . GLU A 1 28 ? -1.492 3.363 1.294 1.00 0.00 28 GLU A C 20
ATOM 8993 O O . GLU A 1 28 ? -1.226 3.729 0.153 1.00 0.00 28 GLU A O 20
ATOM 9005 N N . CYS A 1 29 ? -2.627 2.772 1.591 1.00 0.00 29 CYS A N 20
ATOM 9006 C CA . CYS A 1 29 ? -3.604 2.521 0.552 1.00 0.00 29 CYS A CA 20
ATOM 9007 C C . CYS A 1 29 ? -4.740 3.527 0.617 1.00 0.00 29 CYS A C 20
ATOM 9008 O O . CYS A 1 29 ? -5.253 3.841 1.695 1.00 0.00 29 CYS A O 20
ATOM 9015 N N . ARG A 1 30 ? -5.120 4.024 -0.551 1.00 0.00 30 ARG A N 20
ATOM 9016 C CA . ARG A 1 30 ? -6.163 5.026 -0.670 1.00 0.00 30 ARG A CA 20
ATOM 9017 C C . ARG A 1 30 ? -7.035 4.722 -1.886 1.00 0.00 30 ARG A C 20
ATOM 9018 O O . ARG A 1 30 ? -6.806 3.740 -2.593 1.00 0.00 30 ARG A O 20
ATOM 9039 N N . ASN A 1 31 ? -8.028 5.566 -2.121 1.00 0.00 31 ASN A N 20
ATOM 9040 C CA . ASN A 1 31 ? -8.879 5.452 -3.294 1.00 0.00 31 ASN A CA 20
ATOM 9041 C C . ASN A 1 31 ? -8.969 6.810 -3.977 1.00 0.00 31 ASN A C 20
ATOM 9042 O O . ASN A 1 31 ? -8.620 7.826 -3.375 1.00 0.00 31 ASN A O 20
ATOM 9053 N N . GLY A 1 32 ? -9.409 6.832 -5.226 1.00 0.00 32 GLY A N 20
ATOM 9054 C CA . GLY A 1 32 ? -9.580 8.089 -5.922 1.00 0.00 32 GLY A CA 20
ATOM 9055 C C . GLY A 1 32 ? -8.628 8.237 -7.085 1.00 0.00 32 GLY A C 20
ATOM 9056 O O . GLY A 1 32 ? -8.251 9.383 -7.405 1.00 0.00 32 GLY A O 20
#

Sequence (32 aa):
SECVENGGFCPDPEKMGDWCCGRCIRNECRNGSECVENGGFCPDPEKMGDWCCGRCIRNECRNGSECVENGGFCPDPEKMGDWCCGRCIRNECRNGSECVENGGFCPDPEKMGDWCCGRCIRNECRNGSECVENGGFCPDPEKMGDWCCGRCIRNECRNGSECVENGGFCPDPEKMGDWCCGRCIRNECRNGSECVENGGFCPDPEKMGDWCCGRCIRNECRNGSECVENGGFCPDPEKMGDWCCGRCIRNECRNGSECVENGGFCPDPEKMGDWCCGRCIRNECRNGSECVENGGFCPDPEKMGDWCCGRCIRNECRNGSECVENGGFCPDPEKMGDWCCGRCIRNECRNGSECVENGGFCPDPEKMGDWCCGRCIRNECRNGSECVENGGFCPDPEKMGDWCCGRCIRNECRNGSECVENGGFCPDPEKMGDWCCGRCIRNECRNGSECVENGGFCPDPEKMGDWCCGRCIRNECRNGSECVENGGFCPDPEKMGDWCCGRCIRNECRNGSECVENGGFCPDPEKMGDWCCGRCIRNECRNGSECVENGGFCPDPEKMGDWCCGRCIRNECRNGSECVENGGFCPDPEKMGDWCCGRCIRNECRNGSECVENGGFCPDPEKMGDWCCGRCIRNECRNG

Foldseek 3Di:
DDFAEFQAFDPDCVVVNFTHPATQDPRGHDHD

Radius of gyration: 8.06 Å; Cα contacts (8 Å, |Δi|>4): 66; chains: 1; bounding box: 22×19×12 Å

Organism: Hexophthalma dolichocephala (NCBI:txid2599099)